Protein 3LL7 (pdb70)

B-factor: mean 16.3, std 8.1, range [2.0, 65.34]

InterPro domains:
  IPR029063 S-adenosyl-L-methionine-dependent methyltransferase superfamily [G3DSA:3.40.50.150] (77-271)
  IPR029063 S-adenosyl-L-methionine-dependent methyltransferase superfamily [SSF53335] (84-196)
  IPR041497 THUMP-like domain [PF18096] (334-405)
  IPR054111 PG_1098, N-terminal domain [PF21911] (4-47)
  IPR054168 PG_1098 ferredoxin-like domain [PF22013] (290-333)

Solvent-accessible surface area: 19013 Å² total

CATH classification: 1.10.10.1110 (+1 more: 3.40.50.150)

Nearest PDB structures (foldseek):
  3ll7-assembly1_A  TM=1.002E+00  e=6.324E-85  Porphyromonas gingivalis
  5xj2-assembly2_B  TM=6.953E-01  e=5.495E-05  Streptococcus pneumoniae TIGR4
  2yx1-assembly3_B  TM=6.488E-01  e=4.067E-05  Methanocaldococcus jannaschii
  2yx1-assembly3_A-2  TM=6.601E-01  e=1.131E-04  Methanocaldococcus jannaschii
  5xj1-assembly1_A  TM=6.476E-01  e=2.473E-04  Streptococcus pneumoniae TIGR4

Radius of gyration: 25.31 Å; Cα contacts (8 Å, |Δi|>4): 768; chains: 1; bounding box: 42×64×71 Å

Organism: Porphyromonas gingivalis (strain ATCC BAA-308 / W83) (NCBI:txid242619)

Secondary structure (DSSP, 8-state):
---HHHHHHHHHHHHHTTTS-HHHHHHSSSS--HHHHHHHHHHHHHHHHHHHH-HHHHTSTT-----HHHHHHS--HHHHHHGGGGS-TT-EEEESS-SSSHHHHH----SEEEEEES-HHHHHHHHHHHHHHSPTT-EEEEEES-GGGSHHHHHHH--SEEEE-PEE-----GGGEES-HHHHHHHHGGGSSEEEEEE----HHHHHHH-SS---EEEEEETTEEEEEEE--TTS----GGGS-EEEEEE-------EEE--HHHH----B-SS--SEEEEE-HHHHHHT-HHHHHHHHT-EEEETTEEEEEESSPPTT-SEEEEEEEEEEE--GGGGGGGGGT-S--B---BS-SS-HHHHHHHH----SSEE--B---S--EEEEEEE--

Foldseek 3Di:
DDAPVLLQVLLVQLVVPLVDALVCLQPHDDPDPNVNSNQNNQCSVCLVVCCVFPVVQSPFRSQGDLHPVLSVPDDGQQVLQVVCVVAAAAFEEEEQAQGLNSNVQSVLGYQEYEYEHADPSRLNSCVVHVVSRHDPRHYYHRYYRHCVVVLVVQLVSLTQEYEYEFDACVDGALCRTVVNVAVVCVSPQVRYAKYKYKAALHQLLRVLVPHWPWQAKEQEAEPQETGTIITMHPNDDTDRSQRRWYWQDHDDDDDDDTDIDGVVQVVDDADADPDAEFKKAAATHSCVSSVSQRVLCVVFVWHAHASQFSMTHDNDDTDVGHGFMWTWDDKFFDDLVCLCVVCVVDVEAAECEGDFPDHRVRSPVSNDHHDDFWYWWYFHVGTIIITIIGGPD

Structure (mmCIF, N/CA/C/O backbone):
data_3LL7
#
_entry.id   3LL7
#
_cell.length_a   53.132
_cell.length_b   78.485
_cell.length_c   64.063
_cell.angle_alpha   90.00
_cell.angle_beta   104.65
_cell.angle_gamma   90.00
#
_symmetry.space_group_name_H-M   'P 1 21 1'
#
loop_
_entity.id
_entity.type
_entity.pdbx_description
1 polymer 'Putative methyltransferase'
2 non-polymer 1,2-ETHANEDIOL
3 non-polymer 'FORMIC ACID'
4 water water
#
loop_
_atom_site.group_PDB
_atom_site.id
_atom_site.type_symbol
_atom_site.label_atom_id
_atom_site.label_alt_id
_atom_site.label_comp_id
_atom_site.label_asym_id
_atom_site.label_entity_id
_atom_site.label_seq_id
_atom_site.pdbx_PDB_ins_code
_atom_site.Cartn_x
_atom_site.Cartn_y
_atom_site.Cartn_z
_atom_site.occupancy
_atom_site.B_iso_or_equiv
_atom_site.auth_seq_id
_atom_site.auth_comp_id
_atom_site.auth_asym_id
_atom_site.auth_atom_id
_atom_site.pdbx_PDB_model_num
ATOM 9 N N . LEU A 1 5 ? 38.331 -13.081 10.184 1.00 20.20 2 LEU A N 1
ATOM 10 C CA . LEU A 1 5 ? 37.914 -11.967 11.067 1.00 16.78 2 LEU A CA 1
ATOM 11 C C . LEU A 1 5 ? 36.664 -11.306 10.523 1.00 15.52 2 LEU A C 1
ATOM 12 O O . LEU A 1 5 ? 36.501 -11.166 9.311 1.00 14.69 2 LEU A O 1
ATOM 17 N N . PHE A 1 6 ? 35.791 -10.884 11.431 1.00 13.59 3 PHE A N 1
ATOM 18 C CA . PHE A 1 6 ? 34.455 -10.442 11.057 1.00 13.08 3 PHE A CA 1
ATOM 19 C C . PHE A 1 6 ? 34.218 -8.988 11.403 1.00 13.03 3 PHE A C 1
ATOM 20 O O . PHE A 1 6 ? 34.725 -8.510 12.409 1.00 13.75 3 PHE A O 1
ATOM 28 N N . ASP A 1 7 ? 33.429 -8.294 10.590 1.00 13.19 4 ASP A N 1
ATOM 29 C CA . ASP A 1 7 ? 33.050 -6.919 10.928 1.00 13.43 4 ASP A CA 1
ATOM 30 C C . ASP A 1 7 ? 31.739 -6.960 11.680 1.00 13.40 4 ASP A C 1
ATOM 31 O O . ASP A 1 7 ? 31.171 -8.040 11.899 1.00 12.36 4 ASP A O 1
ATOM 36 N N . GLU A 1 8 ? 31.259 -5.791 12.088 1.00 13.51 5 GLU A N 1
ATOM 37 C CA . GLU A 1 8 ? 30.019 -5.747 12.881 1.00 13.37 5 GLU A CA 1
ATOM 38 C C . GLU A 1 8 ? 28.838 -6.436 12.182 1.00 13.02 5 GLU A C 1
ATOM 39 O O . GLU A 1 8 ? 28.089 -7.203 12.819 1.00 11.98 5 GLU A O 1
ATOM 45 N N . LYS A 1 9 ? 28.651 -6.147 10.895 1.00 12.07 6 LYS A N 1
ATOM 46 C CA . LYS A 1 9 ? 27.539 -6.746 10.155 1.00 13.32 6 LYS A CA 1
ATOM 47 C C . LYS A 1 9 ? 27.599 -8.293 10.171 1.00 11.79 6 LYS A C 1
ATOM 48 O O . LYS A 1 9 ? 26.588 -8.973 10.335 1.00 11.88 6 LYS A O 1
ATOM 54 N N . GLU A 1 10 ? 28.795 -8.840 10.010 1.00 10.72 7 GLU A N 1
ATOM 55 C CA . GLU A 1 10 ? 28.992 -10.288 10.000 1.00 10.63 7 GLU A CA 1
ATOM 56 C C . GLU A 1 10 ? 28.794 -10.893 11.384 1.00 10.42 7 GLU A C 1
ATOM 57 O O . GLU A 1 10 ? 28.192 -11.973 11.517 1.00 10.42 7 GLU A O 1
ATOM 63 N N . ILE A 1 11 ? 29.240 -10.177 12.426 1.00 9.48 8 ILE A N 1
ATOM 64 C CA . ILE A 1 11 ? 29.024 -10.657 13.808 1.00 9.09 8 ILE A CA 1
ATOM 65 C C . ILE A 1 11 ? 27.544 -10.691 14.125 1.00 9.94 8 ILE A C 1
ATOM 66 O O . ILE A 1 11 ? 27.062 -11.664 14.683 1.00 10.07 8 ILE A O 1
ATOM 71 N N . LEU A 1 12 ? 26.818 -9.654 13.733 1.00 10.57 9 LEU A N 1
ATOM 72 C CA . LEU A 1 12 ? 25.373 -9.685 13.906 1.00 11.52 9 LEU A CA 1
ATOM 73 C C . LEU A 1 12 ? 24.728 -10.881 13.201 1.00 11.29 9 LEU A C 1
ATOM 74 O O . LEU A 1 12 ? 23.857 -11.530 13.790 1.00 12.58 9 LEU A O 1
ATOM 79 N N . ALA A 1 13 ? 25.137 -11.168 11.964 1.00 11.00 10 ALA A N 1
ATOM 80 C CA . ALA A 1 13 ? 24.586 -12.311 11.233 1.00 11.26 10 ALA A CA 1
ATOM 81 C C . ALA A 1 13 ? 24.949 -13.605 11.930 1.00 10.86 10 ALA A C 1
ATOM 82 O O . ALA A 1 13 ? 24.108 -14.486 12.086 1.00 9.42 10 ALA A O 1
ATOM 84 N N . ILE A 1 14 ? 26.216 -13.742 12.333 1.00 9.42 11 ILE A N 1
ATOM 85 C CA . ILE A 1 14 ? 26.647 -14.993 12.955 1.00 10.86 11 ILE A CA 1
ATOM 86 C C . ILE A 1 14 ? 25.857 -15.289 14.231 1.00 10.98 11 ILE A C 1
ATOM 87 O O . ILE A 1 14 ? 25.419 -16.441 14.450 1.00 10.27 11 ILE A O 1
ATOM 92 N N . THR A 1 15 ? 25.634 -14.260 15.058 1.00 11.03 12 THR A N 1
ATOM 93 C CA . THR A 1 15 ? 24.866 -14.469 16.284 1.00 11.38 12 THR A CA 1
ATOM 94 C C . THR A 1 15 ? 23.383 -14.733 15.993 1.00 11.82 12 THR A C 1
ATOM 95 O O . THR A 1 15 ? 22.757 -15.522 16.710 1.00 10.07 12 THR A O 1
ATOM 99 N N . ARG A 1 16 ? 22.823 -14.060 14.978 1.00 10.84 13 ARG A N 1
ATOM 100 C CA . ARG A 1 16 ? 21.431 -14.371 14.551 1.00 11.44 13 ARG A CA 1
ATOM 101 C C . ARG A 1 16 ? 21.338 -15.845 14.085 1.00 11.38 13 ARG A C 1
ATOM 102 O O . ARG A 1 16 ? 20.416 -16.578 14.482 1.00 12.5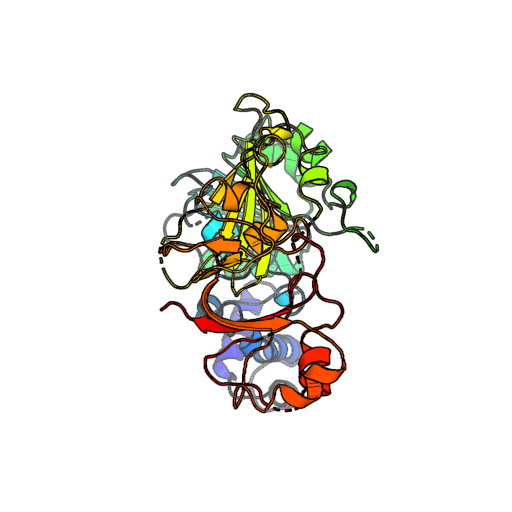2 13 ARG A O 1
ATOM 110 N N . TRP A 1 17 ? 22.303 -16.300 13.274 1.00 10.62 14 TRP A N 1
ATOM 111 C CA . TRP A 1 17 ? 22.272 -17.696 12.800 1.00 10.37 14 TRP A CA 1
ATOM 112 C C . TRP A 1 17 ? 22.493 -18.718 13.942 1.00 11.35 14 TRP A C 1
ATOM 113 O O . TRP A 1 17 ? 21.834 -19.766 13.970 1.00 10.58 14 TRP A O 1
ATOM 124 N N . ALA A 1 18 ? 23.397 -18.398 14.873 1.00 10.97 15 ALA A N 1
ATOM 125 C CA . ALA A 1 18 ? 23.648 -19.270 16.055 1.00 11.36 15 ALA A CA 1
ATOM 126 C C . ALA A 1 18 ? 22.395 -19.470 16.877 1.00 12.14 15 ALA A C 1
ATOM 127 O O . ALA A 1 18 ? 22.165 -20.557 17.419 1.00 12.28 15 ALA A O 1
ATOM 129 N N . LYS A 1 19 ? 21.596 -18.412 16.981 1.00 12.96 16 LYS A N 1
ATOM 130 C CA . LYS A 1 19 ? 20.321 -18.491 17.679 1.00 14.39 16 LYS A CA 1
ATOM 131 C C . LYS A 1 19 ? 19.234 -19.210 16.872 1.00 13.87 16 LYS A C 1
ATOM 132 O O . LYS A 1 19 ? 18.527 -20.088 17.390 1.00 12.74 16 LYS A O 1
ATOM 138 N N . LEU A 1 20 ? 19.081 -18.818 15.608 1.00 13.88 17 LEU A N 1
ATOM 139 C CA . LEU A 1 20 ? 18.054 -19.418 14.732 1.00 13.72 17 LEU A CA 1
ATOM 140 C C . LEU A 1 20 ? 18.271 -20.935 14.618 1.00 14.03 17 LEU A C 1
ATOM 141 O O . LEU A 1 20 ? 17.313 -21.713 14.631 1.00 13.68 17 LEU A O 1
ATOM 146 N N . TYR A 1 21 ? 19.534 -21.356 14.539 1.00 13.82 18 TYR A N 1
ATOM 147 C CA . TYR A 1 21 ? 19.847 -22.765 14.283 1.00 14.78 18 TYR A CA 1
ATOM 148 C C . TYR A 1 21 ? 20.418 -23.437 15.522 1.00 14.84 18 TYR A C 1
ATOM 149 O O . TYR A 1 21 ? 21.109 -24.452 15.425 1.00 15.08 18 TYR A O 1
ATOM 158 N N . ALA A 1 22 ? 20.084 -22.879 16.681 1.00 15.93 19 ALA A N 1
ATOM 159 C CA . ALA A 1 22 ? 20.637 -23.323 17.975 1.00 17.75 19 ALA A CA 1
ATOM 160 C C . ALA A 1 22 ? 20.509 -24.829 18.230 1.00 19.13 19 ALA A C 1
ATOM 161 O O . ALA A 1 22 ? 21.352 -25.404 18.920 1.00 18.71 19 ALA A O 1
ATOM 163 N N . ASN A 1 23 ? 19.476 -25.451 17.667 1.00 20.90 20 ASN A N 1
ATOM 164 C CA . ASN A 1 23 ? 19.188 -26.870 17.951 1.00 23.39 20 ASN A CA 1
ATOM 165 C C . ASN A 1 23 ? 19.968 -27.850 17.060 1.00 23.75 20 ASN A C 1
ATOM 166 O O . ASN A 1 23 ? 19.826 -29.075 17.190 1.00 24.79 20 ASN A O 1
ATOM 171 N N . GLN A 1 24 ? 20.764 -27.315 16.137 1.00 22.89 21 GLN A N 1
ATOM 172 C CA . GLN A 1 24 ? 21.620 -28.153 15.307 1.00 22.03 21 GLN A CA 1
ATOM 173 C C . GLN A 1 24 ? 22.997 -28.356 15.965 1.00 21.40 21 GLN A C 1
ATOM 174 O O . GLN A 1 24 ? 23.547 -27.428 16.562 1.00 21.96 21 GLN A O 1
ATOM 180 N N . SER A 1 25 ? 23.555 -29.557 15.851 1.00 20.01 22 SER A N 1
ATOM 181 C CA . SER A 1 25 ? 24.918 -29.815 16.353 1.00 19.18 22 SER A CA 1
ATOM 182 C C . SER A 1 25 ? 25.908 -29.046 15.478 1.00 18.44 22 SER A C 1
ATOM 183 O O . SER A 1 25 ? 25.563 -28.671 14.346 1.00 17.91 22 SER A O 1
ATOM 186 N N . PRO A 1 26 ? 27.141 -28.822 15.966 1.00 17.16 23 PRO A N 1
ATOM 187 C CA . PRO A 1 26 ? 28.113 -28.139 15.097 1.00 16.86 23 PRO A CA 1
ATOM 188 C C . PRO A 1 26 ? 28.362 -28.871 13.763 1.00 16.97 23 PRO A C 1
ATOM 189 O O . PRO A 1 26 ? 28.569 -28.227 12.737 1.00 17.13 23 PRO A O 1
ATOM 193 N N . ASP A 1 27 ? 28.329 -30.200 13.757 1.00 16.47 24 ASP A N 1
ATOM 194 C CA . ASP A 1 27 ? 28.524 -30.914 12.492 1.00 16.95 24 ASP A CA 1
ATOM 195 C C . ASP A 1 27 ? 27.336 -30.714 11.572 1.00 16.22 24 ASP A C 1
ATOM 196 O O . ASP A 1 27 ? 27.502 -30.601 10.346 1.00 16.66 24 ASP A O 1
ATOM 201 N N . ARG A 1 28 ? 26.140 -30.658 12.154 1.00 14.99 25 ARG A N 1
ATOM 202 C CA . ARG A 1 28 ? 24.943 -30.434 11.326 1.00 15.03 25 ARG A CA 1
ATOM 203 C C . ARG A 1 28 ? 24.966 -29.032 10.723 1.00 14.84 25 ARG A C 1
ATOM 204 O O . ARG A 1 28 ? 24.645 -28.857 9.552 1.00 14.78 25 ARG A O 1
ATOM 212 N N . ILE A 1 29 ? 25.394 -28.038 11.506 1.00 14.74 26 ILE A N 1
ATOM 213 C CA . ILE A 1 29 ? 25.571 -26.685 10.972 1.00 15.21 26 ILE A CA 1
ATOM 214 C C . ILE A 1 29 ? 26.422 -26.730 9.709 1.00 16.21 26 ILE A C 1
ATOM 215 O O . ILE A 1 29 ? 26.078 -26.155 8.674 1.00 16.61 26 ILE A O 1
ATOM 220 N N . LEU A 1 30 ? 27.526 -27.461 9.804 1.00 17.29 27 LEU A N 1
ATOM 221 C CA . LEU A 1 30 ? 28.525 -27.537 8.756 1.00 19.16 27 LEU A CA 1
ATOM 222 C C . LEU A 1 30 ? 28.034 -28.234 7.476 1.00 19.93 27 LEU A C 1
ATOM 223 O O . LEU A 1 30 ? 28.164 -27.695 6.373 1.00 20.79 27 LEU A O 1
ATOM 228 N N A LEU A 1 31 ? 27.411 -29.396 7.614 0.50 20.21 28 LEU A N 1
ATOM 229 N N B LEU A 1 31 ? 27.523 -29.450 7.658 0.50 20.28 28 LEU A N 1
ATOM 230 C CA A LEU A 1 31 ? 27.018 -30.163 6.439 0.50 20.22 28 LEU A CA 1
ATOM 231 C CA B LEU A 1 31 ? 27.389 -30.422 6.581 0.50 20.22 28 LEU A CA 1
ATOM 232 C C A LEU A 1 31 ? 25.507 -30.275 6.320 0.50 19.85 28 LEU A C 1
ATOM 233 C C B LEU A 1 31 ? 26.009 -30.362 5.951 0.50 20.08 28 LEU A C 1
ATOM 234 O O A LEU A 1 31 ? 25.000 -31.096 5.555 0.50 20.12 28 LEU A O 1
ATOM 235 O O B LEU A 1 31 ? 25.841 -30.689 4.774 0.50 20.07 28 LEU A O 1
ATOM 244 N N A GLY A 1 32 ? 24.788 -29.442 7.061 0.50 19.53 29 GLY A N 1
ATOM 245 N N B GLY A 1 32 ? 25.023 -29.953 6.738 0.50 19.89 29 GLY A N 1
ATOM 246 C CA A GLY A 1 32 ? 23.333 -29.552 7.111 0.50 18.70 29 GLY A CA 1
ATOM 247 C CA B GLY A 1 32 ? 23.636 -30.002 6.285 0.50 19.65 29 GLY A CA 1
ATOM 248 C C A GLY A 1 32 ? 22.492 -28.390 6.600 0.50 18.40 29 GLY A C 1
ATOM 249 C C B GLY A 1 32 ? 23.199 -28.882 5.358 0.50 19.62 29 GLY A C 1
ATOM 250 O O A GLY A 1 32 ? 22.993 -27.431 6.003 0.50 18.72 29 GLY A O 1
ATOM 251 O O B GLY A 1 32 ? 23.963 -28.433 4.498 0.50 19.52 29 GLY A O 1
ATOM 252 N N A SER A 1 33 ? 21.188 -28.489 6.860 0.50 17.14 30 SER A N 1
ATOM 253 N N B SER A 1 33 ? 21.967 -28.427 5.611 0.50 19.20 30 SER A N 1
ATOM 254 C CA A SER A 1 33 ? 20.193 -27.604 6.267 0.50 15.06 30 SER A CA 1
ATOM 255 C CA B SER A 1 33 ? 21.126 -27.546 4.790 0.50 18.77 30 SER A CA 1
ATOM 256 C C A SER A 1 33 ? 19.933 -26.290 6.988 0.50 14.24 30 SER A C 1
ATOM 257 C C B SER A 1 33 ? 21.326 -26.048 4.911 0.50 17.85 30 SER A C 1
ATOM 258 O O A SER A 1 33 ? 19.272 -26.235 8.037 0.50 13.23 30 SER A O 1
ATOM 259 O O B SER A 1 33 ? 22.125 -25.481 4.201 0.50 17.72 30 SER A O 1
ATOM 264 N N A ASN A 1 34 ? 20.426 -25.228 6.359 0.50 14.01 31 ASN A N 1
ATOM 265 N N B ASN A 1 34 ? 20.431 -25.455 5.723 0.50 17.14 31 ASN A N 1
ATOM 266 C CA A ASN A 1 34 ? 20.216 -23.888 6.811 0.50 12.95 31 ASN A CA 1
ATOM 267 C CA B ASN A 1 34 ? 20.453 -24.114 6.367 0.50 15.37 31 ASN A CA 1
ATOM 268 C C A ASN A 1 34 ? 20.679 -22.922 5.716 0.50 12.83 31 ASN A C 1
ATOM 269 C C B ASN A 1 34 ? 20.745 -22.875 5.502 0.50 14.26 31 ASN A C 1
ATOM 270 O O A ASN A 1 34 ? 21.242 -23.307 4.688 0.50 13.50 31 ASN A O 1
ATOM 271 O O B ASN A 1 34 ? 21.262 -23.024 4.392 0.50 14.45 31 ASN A O 1
ATOM 280 N N . ASP A 1 35 ? 20.409 -21.666 5.979 1.00 13.11 32 ASP A N 1
ATOM 281 C CA . ASP A 1 35 ? 20.676 -20.503 5.110 1.00 12.79 32 ASP A CA 1
ATOM 282 C C . ASP A 1 35 ? 22.007 -19.813 5.402 1.00 12.63 32 ASP A C 1
ATOM 283 O O . ASP A 1 35 ? 22.212 -18.649 5.012 1.00 13.01 32 ASP A O 1
ATOM 288 N N . ILE A 1 36 ? 22.894 -20.504 6.099 1.00 12.87 33 ILE A N 1
ATOM 289 C CA . ILE A 1 36 ? 24.201 -19.928 6.414 1.00 12.24 33 ILE A CA 1
ATOM 290 C C . ILE A 1 36 ? 25.138 -20.088 5.224 1.00 12.90 33 ILE A C 1
ATOM 291 O O . ILE A 1 36 ? 25.360 -21.204 4.758 1.00 13.30 33 ILE A O 1
ATOM 296 N N . PRO A 1 37 ? 25.716 -18.975 4.725 1.00 13.21 34 PRO A N 1
ATOM 297 C CA . PRO A 1 37 ? 26.645 -19.130 3.620 1.00 13.79 34 PRO A CA 1
ATOM 298 C C . PRO A 1 37 ? 27.809 -19.997 4.072 1.00 14.36 34 PRO A C 1
ATOM 299 O O . PRO A 1 37 ? 28.141 -20.003 5.269 1.00 13.69 34 PRO A O 1
ATOM 303 N N . PRO A 1 38 ? 28.415 -20.752 3.135 1.00 14.90 35 PRO A N 1
ATOM 304 C CA . PRO A 1 38 ? 29.493 -21.695 3.455 1.00 15.53 35 PRO A CA 1
ATOM 305 C C . PRO A 1 38 ? 30.590 -21.076 4.298 1.00 15.82 35 PRO A C 1
ATOM 306 O O . PRO A 1 38 ? 31.043 -21.696 5.268 1.00 16.52 35 PRO A O 1
ATOM 310 N N . GLU A 1 39 ? 31.006 -19.856 3.946 1.00 15.18 36 GLU A N 1
ATOM 311 C CA . GLU A 1 39 ? 32.136 -19.210 4.622 1.00 14.16 36 GLU A CA 1
ATOM 312 C C . GLU A 1 39 ? 31.875 -18.830 6.094 1.00 13.68 36 GLU A C 1
ATOM 313 O O . GLU A 1 39 ? 32.811 -18.526 6.821 1.00 14.50 36 GLU A O 1
ATOM 319 N N . TYR A 1 40 ? 30.608 -18.843 6.527 1.00 11.86 37 TYR A N 1
ATOM 320 C CA . TYR A 1 40 ? 30.247 -18.508 7.913 1.00 11.11 37 TYR A CA 1
ATOM 321 C C . TYR A 1 40 ? 29.852 -19.705 8.776 1.00 11.26 37 TYR A C 1
ATOM 322 O O . TYR A 1 40 ? 29.630 -19.564 9.977 1.00 10.92 37 TYR A O 1
ATOM 331 N N . ARG A 1 41 ? 29.751 -20.889 8.184 1.00 11.00 38 ARG A N 1
ATOM 332 C CA . ARG A 1 41 ? 29.278 -22.051 8.956 1.00 11.28 38 ARG A CA 1
ATOM 333 C C . ARG A 1 41 ? 30.204 -22.441 10.128 1.00 11.70 38 ARG A C 1
ATOM 334 O O . ARG A 1 41 ? 29.727 -22.740 11.227 1.00 11.12 38 ARG A O 1
ATOM 342 N N . ALA A 1 42 ? 31.520 -22.430 9.905 1.00 11.79 39 ALA A N 1
ATOM 343 C CA . ALA A 1 42 ? 32.457 -22.691 11.008 1.00 12.08 39 ALA A CA 1
ATOM 344 C C . ALA A 1 42 ? 32.264 -21.710 1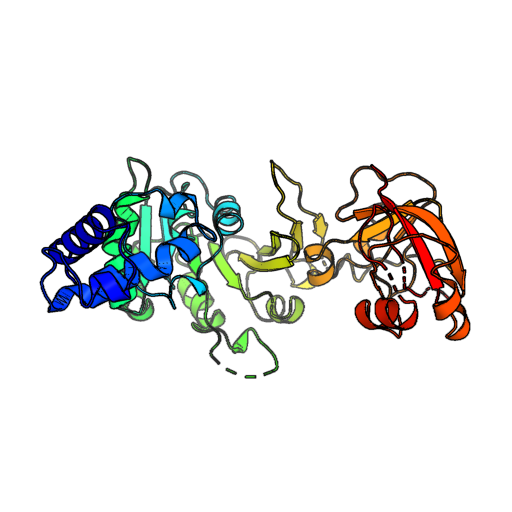2.179 1.00 12.21 39 ALA A C 1
ATOM 345 O O . ALA A 1 42 ? 32.235 -22.133 13.344 1.00 11.61 39 ALA A O 1
ATOM 347 N N . ALA A 1 43 ? 32.134 -20.417 11.867 1.00 12.14 40 ALA A N 1
ATOM 348 C CA . ALA A 1 43 ? 31.940 -19.403 12.902 1.00 12.15 40 ALA A CA 1
ATOM 349 C C . ALA A 1 43 ? 30.645 -19.682 13.682 1.00 12.15 40 ALA A C 1
ATOM 350 O O . ALA A 1 43 ? 30.629 -19.569 14.904 1.00 11.72 40 ALA A O 1
ATOM 352 N N . VAL A 1 44 ? 29.548 -19.991 12.973 1.00 11.30 41 VAL A N 1
ATOM 353 C CA . VAL A 1 44 ? 28.290 -20.320 13.651 1.00 11.55 41 VAL A CA 1
ATOM 354 C C . VAL A 1 44 ? 28.428 -21.608 14.479 1.00 11.64 41 VAL A C 1
ATOM 355 O O . VAL A 1 44 ? 28.023 -21.648 15.646 1.00 11.77 41 VAL A O 1
ATOM 359 N N . ALA A 1 45 ? 28.998 -22.656 13.877 1.00 12.84 42 ALA A N 1
ATOM 360 C CA . ALA A 1 45 ? 29.245 -23.905 14.603 1.00 13.21 42 ALA A CA 1
ATOM 361 C C . ALA A 1 45 ? 30.075 -23.668 15.847 1.00 14.07 42 ALA A C 1
ATOM 362 O O . ALA A 1 45 ? 29.790 -24.247 16.896 1.00 14.62 42 ALA A O 1
ATOM 364 N N .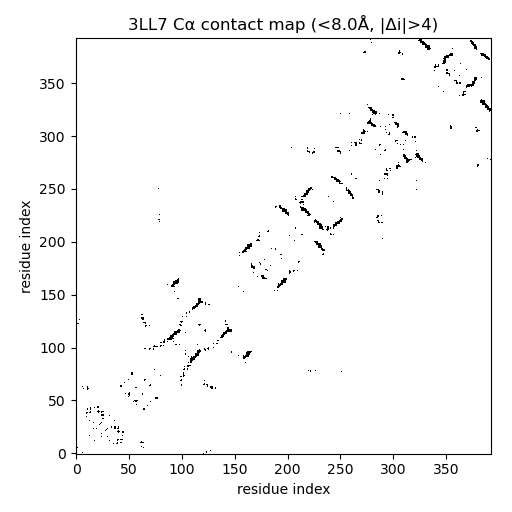 THR A 1 46 ? 31.091 -22.817 15.728 1.00 13.75 43 THR A N 1
ATOM 365 C CA . THR A 1 46 ? 31.964 -22.502 16.862 1.00 14.73 43 THR A CA 1
ATOM 366 C C . THR A 1 46 ? 31.172 -21.885 18.018 1.00 14.27 43 THR A C 1
ATOM 367 O O . THR A 1 46 ? 31.390 -22.265 19.168 1.00 14.89 43 THR A O 1
ATOM 371 N N . GLN A 1 47 ? 30.284 -20.931 17.717 1.00 14.60 44 GLN A N 1
ATOM 372 C CA . GLN A 1 47 ? 29.445 -20.296 18.752 1.00 14.09 44 GLN A CA 1
ATOM 373 C C . GLN A 1 47 ? 28.521 -21.312 19.419 1.00 14.28 44 GLN A C 1
ATOM 374 O O . GLN A 1 47 ? 28.420 -21.357 20.659 1.00 15.72 44 GLN A O 1
ATOM 380 N N . ILE A 1 48 ? 27.880 -22.154 18.609 1.00 12.76 45 ILE A N 1
ATOM 381 C CA . ILE A 1 48 ? 27.044 -23.215 19.143 1.00 11.55 45 ILE A CA 1
ATOM 382 C C . ILE A 1 48 ? 27.864 -24.188 20.008 1.00 12.64 45 ILE A C 1
ATOM 383 O O . ILE A 1 48 ? 27.454 -24.492 21.130 1.00 11.72 45 ILE A O 1
ATOM 388 N N . GLU A 1 49 ? 29.016 -24.646 19.498 1.00 13.66 46 GLU A N 1
ATOM 389 C CA . GLU A 1 49 ? 29.866 -25.628 20.226 1.00 15.02 46 GLU A CA 1
ATOM 390 C C . GLU A 1 49 ? 30.199 -25.156 21.625 1.00 15.38 46 GLU A C 1
ATOM 391 O O . GLU A 1 49 ? 30.146 -25.938 22.573 1.00 15.86 46 GLU A O 1
ATOM 397 N N . LEU A 1 50 ? 30.533 -23.878 21.771 1.00 15.87 47 LEU A N 1
ATOM 398 C CA . LEU A 1 50 ? 31.044 -23.404 23.057 1.00 17.04 47 LEU A CA 1
ATOM 399 C C . LEU A 1 50 ? 29.969 -22.796 23.956 1.00 17.47 47 LEU A C 1
ATOM 400 O O . LEU A 1 50 ? 30.262 -22.398 25.075 1.00 17.87 47 LEU A O 1
ATOM 405 N N . TRP A 1 51 ? 28.728 -22.726 23.486 1.00 17.61 48 TRP A N 1
ATOM 406 C CA . TRP A 1 51 ? 27.672 -22.135 24.326 1.00 18.19 48 TRP A CA 1
ATOM 407 C C . TRP A 1 51 ? 27.438 -22.861 25.663 1.00 18.60 48 TRP A C 1
ATOM 408 O O . TRP A 1 51 ? 27.289 -22.193 26.700 1.00 18.49 48 TRP A O 1
ATOM 419 N N . PRO A 1 52 ? 27.419 -24.223 25.661 1.00 18.75 49 PRO A N 1
ATOM 420 C CA . PRO A 1 52 ? 27.280 -24.897 26.962 1.00 19.25 49 PRO A CA 1
ATOM 421 C C . PRO A 1 52 ? 28.386 -24.503 27.949 1.00 19.86 49 PRO A C 1
ATOM 422 O O . PRO A 1 52 ? 28.091 -24.258 29.125 1.00 20.23 49 PRO A O 1
ATOM 426 N N . ARG A 1 53 ? 29.633 -24.407 27.466 1.00 19.97 50 ARG A N 1
ATOM 427 C CA . ARG A 1 53 ? 30.772 -24.033 28.328 1.00 20.54 50 ARG A CA 1
ATOM 428 C C . ARG A 1 53 ? 30.725 -22.566 28.745 1.00 19.98 50 ARG A C 1
ATOM 429 O O . ARG A 1 53 ? 31.153 -22.231 29.851 1.00 20.09 50 ARG A O 1
ATOM 437 N N . LEU A 1 54 ? 30.209 -21.697 27.872 1.00 19.44 51 LEU A N 1
ATOM 438 C CA . LEU A 1 54 ? 29.885 -20.316 28.251 1.00 19.21 51 LEU A CA 1
ATOM 439 C C . LEU A 1 54 ? 28.807 -20.247 29.332 1.00 19.44 51 LEU A C 1
ATOM 440 O O . LEU A 1 54 ? 28.929 -19.463 30.276 1.00 19.82 51 LEU A O 1
ATOM 445 N N . ARG A 1 55 ? 27.754 -21.046 29.195 1.00 19.65 52 ARG A N 1
ATOM 446 C CA . ARG A 1 55 ? 26.660 -21.018 30.174 1.00 20.12 52 ARG A CA 1
ATOM 447 C C . ARG A 1 55 ? 27.118 -21.418 31.580 1.00 19.93 52 ARG A C 1
ATOM 448 O O . ARG A 1 55 ? 26.690 -20.815 32.571 1.00 19.40 52 ARG A O 1
ATOM 456 N N A ASN A 1 56 ? 27.968 -22.442 31.651 0.50 19.94 53 ASN A N 1
ATOM 457 N N B ASN A 1 56 ? 28.006 -22.409 31.644 0.50 19.92 53 ASN A N 1
ATOM 458 C CA A ASN A 1 56 ? 28.523 -22.908 32.916 0.50 20.17 53 ASN A CA 1
ATOM 459 C CA B ASN A 1 56 ? 28.531 -22.927 32.905 0.50 20.12 53 ASN A CA 1
ATOM 460 C C A ASN A 1 56 ? 29.328 -21.807 33.600 0.50 20.11 53 ASN A C 1
ATOM 461 C C B ASN A 1 56 ? 29.501 -21.986 33.620 0.50 20.06 53 ASN A C 1
ATOM 462 O O A ASN A 1 56 ? 29.106 -21.507 34.774 0.50 20.12 53 ASN A O 1
ATOM 463 O O B ASN A 1 56 ? 29.584 -21.994 34.850 0.50 19.94 53 ASN A O 1
ATOM 472 N N . LYS A 1 57 ? 30.241 -21.189 32.849 1.00 19.80 54 LYS A N 1
ATOM 473 C CA . LYS A 1 57 ? 31.192 -20.209 33.416 1.00 19.59 54 LYS A CA 1
ATOM 474 C C . LYS A 1 57 ? 30.586 -18.823 33.652 1.00 19.19 54 LYS A C 1
ATOM 475 O O . LYS A 1 57 ? 30.753 -18.225 34.719 1.00 19.11 54 LYS A O 1
ATOM 481 N N . LEU A 1 58 ? 29.900 -18.310 32.639 1.00 18.84 55 LEU A N 1
ATOM 482 C CA . LEU A 1 58 ? 29.304 -16.985 32.683 1.00 18.47 55 LEU A CA 1
ATOM 483 C C . LEU A 1 58 ? 27.836 -17.129 32.303 1.00 18.82 55 LEU A C 1
ATOM 484 O O . LEU A 1 58 ? 27.472 -16.842 31.160 1.00 18.11 55 LEU A O 1
ATOM 489 N N . PRO A 1 59 ? 26.990 -17.608 33.247 1.00 19.28 56 PRO A N 1
ATOM 490 C CA . PRO A 1 59 ? 25.576 -17.816 32.880 1.00 19.67 56 PRO A CA 1
ATOM 491 C C . PRO A 1 59 ? 24.834 -16.528 32.504 1.00 20.28 56 PRO A C 1
ATOM 492 O O . PRO A 1 59 ? 23.940 -16.575 31.658 1.00 19.60 56 PRO A O 1
ATOM 496 N N . GLN A 1 60 ? 25.215 -15.389 33.086 1.00 21.36 57 GLN A N 1
ATOM 497 C CA . GLN A 1 60 ? 24.600 -14.113 32.686 1.00 23.01 57 GLN A CA 1
ATOM 498 C C . GLN A 1 60 ? 24.913 -13.712 31.229 1.00 23.59 57 GLN A C 1
ATOM 499 O O . GLN A 1 60 ? 24.055 -13.145 30.540 1.00 23.39 57 GLN A O 1
ATOM 505 N N . TRP A 1 61 ? 26.114 -14.044 30.754 1.00 23.89 58 TRP A N 1
ATOM 506 C CA . TRP A 1 61 ? 26.461 -13.819 29.337 1.00 24.34 58 TRP A CA 1
ATOM 507 C C . TRP A 1 61 ? 25.697 -14.755 28.384 1.00 24.37 58 TRP A C 1
ATOM 508 O O . TRP A 1 61 ? 25.192 -14.319 27.336 1.00 24.22 58 TRP A O 1
ATOM 519 N N . ALA A 1 62 ? 25.615 -16.035 28.750 1.00 23.95 59 ALA A N 1
ATOM 520 C CA . ALA A 1 62 ? 24.965 -17.037 27.906 1.00 24.06 59 ALA A CA 1
ATOM 521 C C . ALA A 1 62 ? 23.494 -16.706 27.651 1.00 24.15 59 ALA A C 1
ATOM 522 O O . ALA A 1 62 ? 22.897 -17.215 26.695 1.00 24.33 59 ALA A O 1
ATOM 524 N N . GLY A 1 63 ? 22.923 -15.852 28.499 1.00 24.01 60 GLY A N 1
ATOM 525 C CA . GLY A 1 63 ? 21.534 -15.417 28.339 1.00 23.81 60 GLY A CA 1
ATOM 526 C C . GLY A 1 63 ? 21.348 -14.132 27.543 1.00 23.68 60 GLY A C 1
ATOM 527 O O . GLY A 1 63 ? 20.219 -13.670 27.377 1.00 23.92 60 GLY A O 1
ATOM 528 N N . ILE A 1 64 ? 22.444 -13.553 27.053 1.00 23.19 61 ILE A N 1
ATOM 529 C CA . ILE A 1 64 ? 22.388 -12.277 26.320 1.00 22.41 61 ILE A CA 1
ATOM 530 C C . ILE A 1 64 ? 22.528 -12.465 24.814 1.00 22.08 61 ILE A C 1
ATOM 531 O O . ILE A 1 64 ? 23.496 -13.099 24.322 1.00 22.64 61 ILE A O 1
ATOM 536 N N A SER A 1 65 ? 21.564 -11.876 24.099 0.50 21.49 62 SER A N 1
ATOM 537 N N B SER A 1 65 ? 21.558 -11.900 24.098 0.50 21.55 62 SER A N 1
ATOM 538 C CA A SER A 1 65 ? 21.454 -11.972 22.652 0.50 20.26 62 SER A CA 1
ATOM 539 C CA B SER A 1 65 ? 21.353 -12.095 22.669 0.50 20.41 62 SER A CA 1
ATOM 540 C C A SER A 1 65 ? 22.508 -11.124 21.953 0.50 19.42 62 SER A C 1
ATOM 541 C C B SER A 1 65 ? 22.604 -12.152 21.795 0.50 19.48 62 SER A C 1
ATOM 542 O O A SER A 1 65 ? 22.746 -9.957 22.300 0.50 19.02 62 SER A O 1
ATOM 543 O O B SER A 1 65 ? 23.166 -13.216 21.538 0.50 19.34 62 SER A O 1
ATOM 548 N N A SER A 1 66 ? 23.145 -11.723 20.962 0.50 17.80 63 SER A N 1
ATOM 549 N N B SER A 1 66 ? 23.015 -10.986 21.321 0.50 18.12 63 SER A N 1
ATOM 550 C CA A SER A 1 66 ? 24.071 -10.978 20.152 0.50 16.57 63 SER A CA 1
ATOM 551 C CA B SER A 1 66 ? 23.985 -10.920 20.252 0.50 16.77 63 SER A CA 1
ATOM 552 C C A SER A 1 66 ? 25.489 -11.009 20.690 0.50 15.33 63 SER A C 1
ATOM 553 C C B SER A 1 66 ? 25.431 -10.923 20.749 0.50 15.45 63 SER A C 1
ATOM 554 O O A SER A 1 66 ? 26.378 -10.464 20.042 0.50 15.03 63 SER A O 1
ATOM 555 O O B SER A 1 66 ? 26.280 -10.298 20.119 0.50 15.04 63 SER A O 1
ATOM 560 N N . LEU A 1 67 ? 25.705 -11.610 21.861 1.00 14.49 64 LEU A N 1
ATOM 561 C CA . LEU A 1 67 ? 27.084 -11.743 22.379 1.00 13.25 64 LEU A CA 1
ATOM 562 C C . LEU A 1 67 ? 27.828 -12.708 21.495 1.00 12.19 64 LEU A C 1
ATOM 563 O O . LEU A 1 67 ? 27.274 -13.751 21.097 1.00 11.46 64 LEU A O 1
ATOM 568 N N . TYR A 1 68 ? 29.065 -12.336 21.164 1.00 10.49 65 TYR A N 1
ATOM 569 C CA . TYR A 1 68 ? 29.907 -13.123 20.301 1.00 10.35 65 TYR A CA 1
ATOM 570 C C . TYR A 1 68 ? 31.204 -13.461 21.045 1.00 10.97 65 TYR A C 1
ATOM 571 O O . TYR A 1 68 ? 31.914 -12.556 21.479 1.00 11.02 65 TYR A O 1
ATOM 580 N N . ILE A 1 69 ? 31.508 -14.753 21.158 1.00 11.63 66 ILE A N 1
ATOM 581 C CA . ILE A 1 69 ? 32.739 -15.216 21.839 1.00 12.42 66 ILE A CA 1
ATOM 582 C C . ILE A 1 69 ? 33.898 -15.355 20.865 1.00 14.03 66 ILE A C 1
ATOM 583 O O . ILE A 1 69 ? 33.827 -16.163 19.947 1.00 13.93 66 ILE A O 1
ATOM 588 N N . PRO A 1 70 ? 34.984 -14.568 21.070 1.00 15.28 67 PRO A N 1
ATOM 589 C CA . PRO A 1 70 ? 35.985 -14.499 20.003 1.00 16.71 67 PRO A CA 1
ATOM 590 C C . PRO A 1 70 ? 36.676 -15.837 19.783 1.00 18.03 67 PRO A C 1
ATOM 591 O O . PRO A 1 70 ? 36.971 -16.179 18.644 1.00 18.96 67 PRO A O 1
ATOM 595 N N . SER A 1 71 ? 36.897 -16.585 20.860 1.00 20.37 68 SER A N 1
ATOM 596 C CA . SER A 1 71 ? 37.535 -17.901 20.797 1.00 22.33 68 SER A CA 1
ATOM 597 C C . SER A 1 71 ? 37.279 -18.740 22.058 1.00 23.34 68 SER A C 1
ATOM 598 O O . SER A 1 71 ? 36.972 -18.206 23.133 1.00 23.34 68 SER A O 1
ATOM 601 N N . ARG A 1 72 ? 37.389 -20.060 21.908 1.00 24.90 69 ARG A N 1
ATOM 602 C CA . ARG A 1 72 ? 37.461 -20.978 23.058 1.00 26.56 69 ARG A CA 1
ATOM 603 C C . ARG A 1 72 ? 38.642 -20.604 23.955 1.00 26.95 69 ARG A C 1
ATOM 604 O O . ARG A 1 72 ? 38.523 -20.587 25.184 1.00 27.88 69 ARG A O 1
ATOM 612 N N . LEU A 1 73 ? 39.774 -20.268 23.334 1.00 27.41 70 LEU A N 1
ATOM 613 C CA . LEU A 1 73 ? 40.938 -19.794 24.076 1.00 27.50 70 LEU A CA 1
ATOM 614 C C . LEU A 1 73 ? 40.593 -18.621 24.997 1.00 27.46 70 LEU A C 1
ATOM 615 O O . LEU A 1 73 ? 40.838 -18.696 26.209 1.00 27.53 70 LEU A O 1
ATOM 620 N N A SER A 1 74 ? 40.011 -17.557 24.439 0.50 27.13 71 SER A N 1
ATOM 621 N N B SER A 1 74 ? 40.000 -17.566 24.429 0.50 27.22 71 SER A N 1
ATOM 622 C CA A SER A 1 74 ? 39.637 -16.380 25.236 0.50 26.53 71 SER A CA 1
ATOM 623 C CA B SER A 1 74 ? 39.598 -16.378 25.194 0.50 26.73 71 SER A CA 1
ATOM 624 C C A SER A 1 74 ? 38.623 -16.693 26.340 0.50 26.57 71 SER A C 1
ATOM 625 C C B SER A 1 74 ? 38.647 -16.718 26.338 0.50 26.67 71 SER A C 1
ATOM 626 O O A SER A 1 74 ? 38.666 -16.090 27.412 0.50 26.22 71 SER A O 1
ATOM 627 O O B SER A 1 74 ? 38.748 -16.155 27.428 0.50 26.34 71 SER A O 1
ATOM 632 N N . LEU A 1 75 ? 37.720 -17.635 26.080 1.00 26.45 72 LEU A N 1
ATOM 633 C CA . LEU A 1 75 ? 36.736 -18.030 27.086 1.00 27.47 72 LEU A CA 1
ATOM 634 C C . LEU A 1 75 ? 37.377 -18.750 28.295 1.00 28.56 72 LEU A C 1
ATOM 635 O O . LEU A 1 75 ? 37.074 -18.429 29.443 1.00 28.25 72 LEU A O 1
ATOM 640 N N . GLU A 1 76 ? 38.274 -19.696 28.041 1.00 30.24 73 GLU A N 1
ATOM 641 C CA . GLU A 1 76 ? 38.876 -20.441 29.159 1.00 32.17 73 GLU A CA 1
ATOM 642 C C . GLU A 1 76 ? 39.885 -19.631 29.971 1.00 32.39 73 GLU A C 1
ATOM 643 O O . GLU A 1 76 ? 40.166 -19.968 31.109 1.00 33.31 73 GLU A O 1
ATOM 649 N N . GLN A 1 77 ? 40.386 -18.530 29.420 1.00 32.71 74 GLN A N 1
ATOM 650 C CA . GLN A 1 77 ? 41.354 -17.679 30.136 1.00 32.60 74 GLN A CA 1
ATOM 651 C C . GLN A 1 77 ? 40.722 -16.608 31.035 1.00 31.93 74 GLN A C 1
ATOM 652 O O . GLN A 1 77 ? 41.402 -16.013 31.882 1.00 31.97 74 GLN A O 1
ATOM 658 N N . SER A 1 78 ? 39.432 -16.344 30.844 1.00 30.49 75 SER A N 1
ATOM 659 C CA . SER A 1 78 ? 38.810 -15.192 31.489 1.00 29.75 75 SER A CA 1
ATOM 660 C C . SER A 1 78 ? 38.586 -15.387 32.990 1.00 28.98 75 SER A C 1
ATOM 661 O O . SER A 1 78 ? 38.540 -16.519 33.475 1.00 28.67 75 SER A O 1
ATOM 664 N N . SER A 1 79 ? 38.449 -14.271 33.710 1.00 28.79 76 SER A N 1
ATOM 665 C CA . SER A 1 79 ? 37.922 -14.289 35.091 1.00 28.39 76 SER A CA 1
ATOM 666 C C . SER A 1 79 ? 36.554 -15.005 35.172 1.00 28.36 76 SER A C 1
ATOM 667 O O . SER A 1 79 ? 35.819 -15.100 34.177 1.00 28.07 76 SER A O 1
ATOM 670 N N . GLY A 1 80 ? 36.236 -15.538 36.351 1.00 27.81 77 GLY A N 1
ATOM 671 C CA . GLY A 1 80 ? 34.897 -16.045 36.611 1.00 26.65 77 GLY A CA 1
ATOM 672 C C . GLY A 1 80 ? 33.985 -14.865 36.892 1.00 25.37 77 GLY A C 1
ATOM 673 O O . GLY A 1 80 ? 34.439 -13.723 36.959 1.00 25.98 77 GLY A O 1
ATOM 674 N N . ALA A 1 81 ? 32.701 -15.142 37.071 1.00 24.11 78 ALA A N 1
ATOM 675 C CA . ALA A 1 81 ? 31.725 -14.125 37.464 1.00 22.62 78 ALA A CA 1
ATOM 676 C C . ALA A 1 81 ? 31.941 -13.568 38.888 1.00 21.68 78 ALA A C 1
ATOM 677 O O . ALA A 1 81 ? 31.809 -12.362 39.119 1.00 20.77 78 ALA A O 1
ATOM 679 N N A VAL A 1 82 ? 32.253 -14.436 39.847 0.50 21.35 79 VAL A N 1
ATOM 680 N N B VAL A 1 82 ? 32.275 -14.459 39.817 0.50 21.25 79 VAL A N 1
ATOM 681 C CA A VAL A 1 82 ? 32.326 -13.974 41.239 0.50 20.99 79 VAL A CA 1
ATOM 682 C CA B VAL A 1 82 ? 32.379 -14.107 41.233 0.50 20.81 79 VAL A CA 1
ATOM 683 C C A VAL A 1 82 ? 33.552 -13.126 41.575 0.50 20.73 79 VAL A C 1
ATOM 684 C C B VAL A 1 82 ? 33.530 -13.150 41.531 0.50 20.62 79 VAL A C 1
ATOM 685 O O A VAL A 1 82 ? 33.428 -12.130 42.292 0.50 20.90 79 VAL A O 1
ATOM 686 O O B VAL A 1 82 ? 33.331 -12.114 42.172 0.50 20.80 79 VAL A O 1
ATOM 693 N N . THR A 1 83 ? 34.722 -13.478 41.049 1.00 19.96 80 THR A N 1
ATOM 694 C CA . THR A 1 83 ? 35.917 -12.685 41.352 1.00 19.84 80 THR A CA 1
ATOM 695 C C . THR A 1 83 ? 35.924 -11.379 40.584 1.00 19.86 80 THR A C 1
ATOM 696 O O . THR A 1 83 ? 36.338 -10.338 41.120 1.00 19.87 80 THR A O 1
ATOM 700 N N . SER A 1 84 ? 35.449 -11.419 39.331 1.00 18.39 81 SER A N 1
ATOM 701 C CA . SER A 1 84 ? 35.382 -10.189 38.553 1.00 17.60 81 SER A CA 1
ATOM 702 C C . SER A 1 84 ? 34.591 -9.169 39.351 1.00 16.35 81 SER A C 1
ATOM 703 O O . SER A 1 84 ? 35.047 -8.070 39.520 1.00 16.83 81 SER A O 1
ATOM 706 N N . SER A 1 85 ? 33.432 -9.543 39.891 1.00 15.74 82 SER A N 1
ATOM 707 C CA . SER A 1 85 ? 32.627 -8.564 40.659 1.00 15.48 82 SER A CA 1
ATOM 708 C C . SER A 1 85 ? 33.186 -8.059 41.999 1.00 14.31 82 SER A C 1
ATOM 709 O O . SER A 1 85 ? 32.846 -6.945 42.433 1.00 15.30 82 SER A O 1
ATOM 712 N N . TYR A 1 86 ? 33.998 -8.872 42.685 1.00 11.79 83 TYR A N 1
ATOM 713 C CA . TYR A 1 86 ? 34.701 -8.420 43.900 1.00 9.42 83 TYR A CA 1
ATOM 714 C C . TYR A 1 86 ? 35.598 -7.220 43.620 1.00 8.25 83 TYR A C 1
ATOM 715 O O . TYR A 1 86 ? 35.728 -6.320 44.441 1.00 7.84 83 TYR A O 1
ATOM 724 N N . LYS A 1 87 ? 36.233 -7.228 42.454 1.00 7.97 84 LYS A N 1
ATOM 725 C CA . LYS A 1 87 ? 37.081 -6.118 42.016 1.00 7.73 84 LYS A CA 1
ATOM 726 C C . LYS A 1 87 ? 36.348 -4.786 42.012 1.00 7.05 84 LYS A C 1
ATOM 727 O O . LYS A 1 87 ? 36.979 -3.739 42.203 1.00 5.73 84 LYS A O 1
ATOM 733 N N . SER A 1 88 ? 35.032 -4.810 41.806 1.00 5.97 85 SER A N 1
ATOM 734 C CA . SER A 1 88 ? 34.298 -3.542 41.736 1.00 6.64 85 SER A CA 1
ATOM 735 C C . SER A 1 88 ? 34.397 -2.744 43.055 1.00 6.22 85 SER A C 1
ATOM 736 O O . SER A 1 88 ? 34.249 -1.520 43.042 1.00 6.17 85 SER A O 1
ATOM 739 N N A ARG A 1 89 ? 34.671 -3.434 44.167 0.50 5.71 86 ARG A N 1
ATOM 740 N N B ARG A 1 89 ? 34.660 -3.439 44.164 0.50 5.84 86 ARG A N 1
ATOM 741 C CA A ARG A 1 89 ? 34.844 -2.778 45.467 0.50 6.30 86 ARG A CA 1
ATOM 742 C CA B ARG A 1 89 ? 34.857 -2.795 45.460 0.50 6.53 86 ARG A CA 1
ATOM 743 C C A ARG A 1 89 ? 36.054 -1.837 45.540 0.50 6.38 86 ARG A C 1
ATOM 744 C C B ARG A 1 89 ? 36.004 -1.779 45.469 0.50 6.50 86 ARG A C 1
ATOM 745 O O A ARG A 1 89 ? 36.107 -0.983 46.426 0.50 6.18 86 ARG A O 1
ATOM 746 O O B ARG A 1 89 ? 35.968 -0.822 46.245 0.50 6.37 86 ARG A O 1
ATOM 761 N N . PHE A 1 90 ? 37.020 -2.000 44.633 1.00 6.34 87 PHE A N 1
ATOM 762 C CA . PHE A 1 90 ? 38.200 -1.100 44.580 1.00 6.27 87 PHE A CA 1
ATOM 763 C C . PHE A 1 90 ? 37.905 0.223 43.847 1.00 6.64 87 PHE A C 1
ATOM 764 O O . PHE A 1 90 ? 38.677 1.174 43.944 1.00 6.14 87 PHE A O 1
ATOM 772 N N . ILE A 1 91 ? 36.772 0.290 43.165 1.00 5.96 88 ILE A N 1
ATOM 773 C CA . ILE A 1 91 ? 36.522 1.387 42.231 1.00 7.54 88 ILE A CA 1
ATOM 774 C C . ILE A 1 91 ? 35.412 2.317 42.717 1.00 8.03 88 ILE A C 1
ATOM 775 O O . ILE A 1 91 ? 34.253 1.913 42.770 1.00 9.12 88 ILE A O 1
ATOM 780 N N . ARG A 1 92 ? 35.755 3.559 43.052 1.00 9.01 89 ARG A N 1
ATOM 781 C CA . ARG A 1 92 ? 34.743 4.562 43.430 1.00 10.40 89 ARG A CA 1
ATOM 782 C C . ARG A 1 92 ? 33.736 4.836 42.312 1.00 10.27 89 ARG A C 1
ATOM 783 O O . ARG A 1 92 ? 34.100 4.879 41.133 1.00 9.67 89 ARG A O 1
ATOM 791 N N . GLU A 1 93 ? 32.468 5.006 42.688 1.00 10.59 90 GLU A N 1
ATOM 792 C CA . GLU A 1 93 ? 31.395 5.261 41.727 1.00 10.92 90 GLU A CA 1
ATOM 793 C C . GLU A 1 93 ? 31.662 6.552 40.941 1.00 10.93 90 GLU A C 1
ATOM 794 O O . GLU A 1 93 ? 32.002 7.573 41.530 1.00 10.79 90 GLU A O 1
ATOM 800 N N . GLY A 1 94 ? 31.528 6.486 39.616 1.00 10.63 91 GLY A N 1
ATOM 801 C CA . GLY A 1 94 ? 31.666 7.660 38.735 1.00 10.98 91 GLY A CA 1
ATOM 802 C C . GLY A 1 94 ? 33.079 8.082 38.340 1.00 11.12 91 GLY A C 1
ATOM 803 O O . GLY A 1 94 ? 33.279 9.195 37.853 1.00 11.98 91 GLY A O 1
ATOM 804 N N . THR A 1 95 ? 34.054 7.194 38.528 1.00 10.79 92 THR A N 1
ATOM 805 C CA . THR A 1 95 ? 35.468 7.477 38.240 1.00 10.04 92 THR A CA 1
ATOM 806 C C . THR A 1 95 ? 35.859 7.072 36.793 1.00 9.27 92 THR A C 1
ATOM 807 O O . THR A 1 95 ? 34.998 6.672 36.001 1.00 7.96 92 THR A O 1
ATOM 811 N N . LYS A 1 96 ? 37.154 7.197 36.480 1.00 8.84 93 LYS A N 1
ATOM 812 C CA . LYS A 1 96 ? 37.739 6.839 35.188 1.00 9.08 93 LYS A CA 1
ATOM 813 C C . LYS A 1 96 ? 38.669 5.641 35.363 1.00 8.27 93 LYS A C 1
ATOM 814 O O . LYS A 1 96 ? 39.443 5.593 36.323 1.00 9.03 93 LYS A O 1
ATOM 820 N N . VAL A 1 97 ? 38.605 4.682 34.437 1.00 7.89 94 VAL A N 1
ATOM 821 C CA . VAL A 1 97 ? 39.485 3.506 34.468 1.00 8.38 94 VAL A CA 1
ATOM 822 C C . VAL A 1 97 ? 40.146 3.196 33.114 1.00 8.20 94 VAL A C 1
ATOM 823 O O . VAL A 1 97 ? 39.586 3.455 32.066 1.00 7.31 94 VAL A O 1
ATOM 827 N N . VAL A 1 98 ? 41.351 2.649 33.157 1.00 8.60 95 VAL A N 1
ATOM 828 C CA . VAL A 1 98 ? 41.987 2.091 31.973 1.00 8.88 95 VAL A CA 1
ATOM 829 C C . VAL A 1 98 ? 42.281 0.623 32.288 1.00 9.03 95 VAL A C 1
ATOM 830 O O . VAL A 1 98 ? 42.848 0.330 33.331 1.00 8.54 95 VAL A O 1
ATOM 834 N N . ASP A 1 99 ? 41.881 -0.279 31.393 1.00 8.20 96 ASP A N 1
ATOM 835 C CA . ASP A 1 99 ? 42.258 -1.690 31.462 1.00 9.11 96 ASP A CA 1
ATOM 836 C C . ASP A 1 99 ? 43.286 -1.984 30.364 1.00 8.44 96 ASP A C 1
ATOM 837 O O . ASP A 1 99 ? 42.946 -1.972 29.178 1.00 8.68 96 ASP A O 1
ATOM 842 N N . LEU A 1 100 ? 44.525 -2.254 30.774 1.00 8.26 97 LEU A N 1
ATOM 843 C CA . LEU A 1 100 ? 45.679 -2.355 29.877 1.00 9.08 97 LEU A CA 1
ATOM 844 C C . LEU A 1 100 ? 45.774 -3.665 29.131 1.00 10.14 97 LEU A C 1
ATOM 845 O O . LEU A 1 100 ? 46.484 -3.748 28.103 1.00 10.16 97 LEU A O 1
ATOM 850 N N A THR A 1 101 ? 45.151 -4.705 29.666 0.50 9.66 98 THR A N 1
ATOM 851 N N B THR A 1 101 ? 44.994 -4.652 29.600 0.50 9.37 98 THR A N 1
ATOM 852 C CA A THR A 1 101 ? 45.429 -6.050 29.197 0.50 10.40 98 THR A CA 1
ATOM 853 C CA B THR A 1 101 ? 44.930 -6.019 29.053 0.50 9.82 98 THR A CA 1
ATOM 854 C C A THR A 1 101 ? 44.214 -6.678 28.527 0.50 10.47 98 THR A C 1
ATOM 855 C C B THR A 1 101 ? 43.492 -6.589 28.990 0.50 9.87 98 THR A C 1
ATOM 856 O O A THR A 1 101 ? 44.318 -7.741 27.909 0.50 11.64 98 THR A O 1
ATOM 857 O O B THR A 1 101 ? 43.143 -7.527 29.710 0.50 10.40 98 THR A O 1
ATOM 864 N N A GLY A 1 102 ? 43.068 -6.020 28.682 0.50 10.45 99 GLY A N 1
ATOM 865 N N B GLY A 1 102 ? 42.679 -6.051 28.095 0.50 9.23 99 GLY A N 1
ATOM 866 C CA A GLY A 1 102 ? 41.835 -6.390 28.016 0.50 10.07 99 GLY A CA 1
ATOM 867 C CA B GLY A 1 102 ? 41.235 -6.244 28.120 0.50 9.01 99 GLY A CA 1
ATOM 868 C C A GLY A 1 102 ? 41.352 -7.811 28.226 0.50 10.24 99 GLY A C 1
ATOM 869 C C B GLY A 1 102 ? 40.610 -7.631 28.009 0.50 8.85 99 GLY A C 1
ATOM 870 O O A GLY A 1 102 ? 41.176 -8.254 29.348 0.50 10.99 99 GLY A O 1
ATOM 871 O O B GLY A 1 102 ? 39.635 -7.897 28.713 0.50 8.01 99 GLY A O 1
ATOM 872 N N . GLY A 1 103 ? 41.119 -8.490 27.112 1.00 9.11 100 GLY A N 1
ATOM 873 C CA . GLY A 1 103 ? 40.646 -9.880 27.037 1.00 8.93 100 GLY A CA 1
ATOM 874 C C . GLY A 1 103 ? 39.154 -9.966 26.697 1.00 8.41 100 GLY A C 1
ATOM 875 O O . GLY A 1 103 ? 38.641 -9.162 25.921 1.00 8.37 100 GLY A O 1
ATOM 876 N N . LEU A 1 104 ? 38.457 -10.941 27.279 1.00 8.91 101 LEU A N 1
ATOM 877 C CA . LEU A 1 104 ? 37.014 -11.115 27.028 1.00 9.85 101 LEU A CA 1
ATOM 878 C C . LEU A 1 104 ? 36.241 -9.915 27.573 1.00 9.54 101 LEU A C 1
ATOM 879 O O . LEU A 1 104 ? 35.108 -9.609 27.138 1.00 9.03 101 LEU A O 1
ATOM 884 N N . GLY A 1 105 ? 36.851 -9.226 28.547 1.00 8.92 102 GLY A N 1
ATOM 885 C CA . GLY A 1 105 ? 36.309 -7.948 29.033 1.00 9.22 102 GLY A CA 1
ATOM 886 C C . GLY A 1 105 ? 35.467 -8.046 30.305 1.00 9.08 102 GLY A C 1
ATOM 887 O O . GLY A 1 105 ? 34.845 -7.063 30.733 1.00 8.95 102 GLY A O 1
ATOM 888 N N A ILE A 1 106 ? 35.438 -9.214 30.933 0.50 8.90 103 ILE A N 1
ATOM 889 N N B ILE A 1 106 ? 35.455 -9.230 30.900 0.50 9.01 103 ILE A N 1
ATOM 890 C CA A ILE A 1 106 ? 34.607 -9.337 32.126 0.50 9.11 103 ILE A CA 1
ATOM 891 C CA B ILE A 1 106 ? 34.719 -9.462 32.131 0.50 9.34 103 ILE A CA 1
ATOM 892 C C A ILE A 1 106 ? 35.140 -8.548 33.329 0.50 9.23 103 ILE A C 1
ATOM 893 C C B ILE A 1 106 ? 35.155 -8.507 33.240 0.50 9.32 103 ILE A C 1
ATOM 894 O O A ILE A 1 106 ? 34.347 -8.054 34.136 0.50 9.06 103 ILE A O 1
ATOM 895 O O B ILE A 1 106 ? 34.323 -7.851 33.874 0.50 9.04 103 ILE A O 1
ATOM 904 N N . ASP A 1 107 ? 36.464 -8.420 33.447 1.00 9.22 104 ASP A N 1
ATOM 905 C CA . ASP A 1 107 ? 37.032 -7.548 34.469 1.00 9.63 104 ASP A CA 1
ATOM 906 C C . ASP A 1 107 ? 36.698 -6.084 34.137 1.00 9.42 104 ASP A C 1
ATOM 907 O O . ASP A 1 107 ? 36.303 -5.323 35.018 1.00 9.61 104 ASP A O 1
ATOM 912 N N . PHE A 1 108 ? 36.846 -5.694 32.871 1.00 8.44 105 PHE A N 1
ATOM 913 C CA . PHE A 1 108 ? 36.574 -4.317 32.471 1.00 8.23 105 PHE A CA 1
ATOM 914 C C . PHE A 1 108 ? 35.122 -3.996 32.784 1.00 7.91 105 PHE A C 1
ATOM 915 O O . PHE A 1 108 ? 34.846 -2.950 33.353 1.00 7.96 105 PHE A O 1
ATOM 923 N N . ILE A 1 109 ? 34.218 -4.919 32.460 1.00 7.51 106 ILE A N 1
ATOM 924 C CA . ILE A 1 109 ? 32.781 -4.731 32.744 1.00 8.57 106 ILE A CA 1
ATOM 925 C C . ILE A 1 109 ? 32.542 -4.551 34.262 1.00 8.67 106 ILE A C 1
ATOM 926 O O . ILE A 1 109 ? 31.763 -3.679 34.674 1.00 8.63 106 ILE A O 1
ATOM 931 N N . ALA A 1 110 ? 33.253 -5.338 35.077 1.00 8.79 107 ALA A N 1
ATOM 932 C CA . ALA A 1 110 ? 33.106 -5.235 36.541 1.00 9.22 107 ALA A CA 1
ATOM 933 C C . ALA A 1 110 ? 33.581 -3.873 37.024 1.00 9.61 107 ALA A C 1
ATOM 934 O O . ALA A 1 110 ? 32.969 -3.299 37.910 1.00 10.38 107 ALA A O 1
ATOM 936 N N . LEU A 1 111 ? 34.667 -3.366 36.444 1.00 9.01 108 LEU A N 1
ATOM 937 C CA . LEU A 1 111 ? 35.145 -2.007 36.757 1.00 10.00 108 LEU A CA 1
ATOM 938 C C . LEU A 1 111 ? 34.138 -0.941 36.351 1.00 9.44 108 LEU A C 1
ATOM 939 O O . LEU A 1 111 ? 33.913 0.028 37.081 1.00 9.91 108 LEU A O 1
ATOM 952 N N . SER A 1 113 ? 30.947 -1.268 36.200 1.00 8.40 110 SER A N 1
ATOM 953 C CA . SER A 1 113 ? 29.745 -1.278 37.059 1.00 9.37 110 SER A CA 1
ATOM 954 C C . SER A 1 113 ? 29.790 -0.091 38.004 1.00 9.33 110 SER A C 1
ATOM 955 O O . SER A 1 113 ? 28.767 0.304 38.552 1.00 9.93 110 SER A O 1
ATOM 958 N N . LYS A 1 114 ? 30.984 0.470 38.194 1.00 8.78 111 LYS A N 1
ATOM 959 C CA . LYS A 1 114 ? 31.169 1.605 39.110 1.00 9.00 111 LYS A CA 1
ATOM 960 C C . LYS A 1 114 ? 31.636 2.871 38.385 1.00 9.43 111 LYS A C 1
ATOM 961 O O . LYS A 1 114 ? 31.099 3.959 38.596 1.00 8.97 111 LYS A O 1
ATOM 967 N N . ALA A 1 115 ? 32.661 2.719 37.544 1.00 10.32 112 ALA A N 1
ATOM 968 C CA . ALA A 1 115 ? 33.267 3.828 36.817 1.00 10.05 112 ALA A CA 1
ATOM 969 C C . ALA A 1 115 ? 32.314 4.358 35.751 1.00 10.77 112 ALA A C 1
ATOM 970 O O . ALA A 1 115 ? 31.482 3.612 35.241 1.00 11.17 112 ALA A O 1
ATOM 972 N N . SER A 1 116 ? 32.436 5.640 35.423 1.00 10.92 113 SER A N 1
ATOM 973 C CA . SER A 1 116 ? 31.602 6.252 34.381 1.00 11.84 113 SER A CA 1
ATOM 974 C C . SER A 1 116 ? 32.289 6.280 33.025 1.00 11.87 113 SER A C 1
ATOM 975 O O . SER A 1 116 ? 31.623 6.343 31.993 1.00 11.79 113 SER A O 1
ATOM 978 N N . GLN A 1 117 ? 33.618 6.282 33.027 1.00 11.84 114 GLN A N 1
ATOM 979 C CA . GLN A 1 117 ? 34.383 6.341 31.786 1.00 12.38 114 GLN A CA 1
ATOM 980 C C . GLN A 1 117 ? 35.510 5.315 31.832 1.00 11.53 114 GLN A C 1
ATOM 981 O O . GLN A 1 117 ? 36.153 5.146 32.866 1.00 11.61 114 GLN A O 1
ATOM 987 N N . GLY A 1 118 ? 35.750 4.636 30.711 1.00 11.27 115 GLY A N 1
ATOM 988 C CA . GLY A 1 118 ? 36.822 3.651 30.646 1.00 10.25 115 GLY A CA 1
ATOM 989 C C . GLY A 1 118 ? 37.481 3.520 29.290 1.00 10.37 115 GLY A C 1
ATOM 990 O O . GLY A 1 118 ? 36.862 3.778 28.244 1.00 10.48 115 GLY A O 1
ATOM 991 N N . ILE A 1 119 ? 38.753 3.157 29.314 1.00 9.36 116 ILE A N 1
ATOM 992 C CA . ILE A 1 119 ? 39.480 2.762 28.108 1.00 8.71 116 ILE A CA 1
ATOM 993 C C . ILE A 1 119 ? 39.898 1.308 28.277 1.00 8.53 116 ILE A C 1
ATOM 994 O O . ILE A 1 119 ? 40.510 0.937 29.275 1.00 7.47 116 ILE A O 1
ATOM 999 N N . TYR A 1 120 ? 39.551 0.490 27.290 1.00 7.92 117 TYR A N 1
ATOM 1000 C CA . TYR A 1 120 ? 39.884 -0.914 27.272 1.00 7.34 117 TYR A CA 1
ATOM 1001 C C . TYR A 1 120 ? 40.918 -1.026 26.169 1.00 7.30 117 TYR A C 1
ATOM 1002 O O . TYR A 1 120 ? 40.737 -0.434 25.093 1.00 8.54 117 TYR A O 1
ATOM 1011 N N . ILE A 1 121 ? 41.995 -1.751 26.426 1.00 6.87 118 ILE A N 1
ATOM 1012 C CA . ILE A 1 121 ? 43.078 -1.935 25.455 1.00 6.32 118 ILE A CA 1
ATOM 1013 C C . ILE A 1 121 ? 43.409 -3.414 25.365 1.00 6.55 118 ILE A C 1
ATOM 1014 O O . ILE A 1 121 ? 43.623 -4.071 26.393 1.00 8.13 118 ILE A O 1
ATOM 1019 N N . GLU A 1 122 ? 43.432 -3.964 24.156 1.00 6.70 119 GLU A N 1
ATOM 1020 C CA . GLU A 1 122 ? 43.717 -5.384 23.967 1.00 7.57 119 GLU A CA 1
ATOM 1021 C C . GLU A 1 122 ? 44.625 -5.589 22.768 1.00 8.98 119 GLU A C 1
ATOM 1022 O O . GLU A 1 122 ? 44.317 -5.115 21.664 1.00 8.14 119 GLU A O 1
ATOM 1028 N N . ARG A 1 123 ? 45.753 -6.268 23.001 1.00 9.99 120 ARG A N 1
ATOM 1029 C CA . ARG A 1 123 ? 46.775 -6.526 21.970 1.00 11.09 120 ARG A CA 1
ATOM 1030 C C . ARG A 1 123 ? 46.263 -7.258 20.754 1.00 10.86 120 ARG A C 1
ATOM 1031 O O . ARG A 1 123 ? 46.668 -6.944 19.635 1.00 10.63 120 ARG A O 1
ATOM 1039 N N . ASN A 1 124 ? 45.394 -8.239 20.976 1.00 9.35 121 ASN A N 1
ATOM 1040 C CA . ASN A 1 124 ? 44.961 -9.153 19.932 1.00 10.12 121 ASN A CA 1
ATOM 1041 C C . ASN A 1 124 ? 43.727 -8.628 19.200 1.00 8.26 121 ASN A C 1
ATOM 1042 O O . ASN A 1 124 ? 42.663 -8.536 19.780 1.00 7.95 121 ASN A O 1
ATOM 1047 N N . ASP A 1 125 ? 43.908 -8.284 17.932 1.00 8.08 122 ASP A N 1
ATOM 1048 C CA . ASP A 1 125 ? 42.866 -7.771 17.029 1.00 6.75 122 ASP A CA 1
ATOM 1049 C C . ASP A 1 125 ? 41.545 -8.583 17.121 1.00 6.93 122 ASP A C 1
ATOM 1050 O O . ASP A 1 125 ? 40.484 -8.034 17.425 1.00 5.56 122 ASP A O 1
ATOM 1055 N N . GLU A 1 126 ? 41.623 -9.892 16.904 1.00 7.34 123 GLU A N 1
ATOM 1056 C CA . GLU A 1 126 ? 40.431 -10.757 16.990 1.00 8.22 123 GLU A CA 1
ATOM 1057 C C . GLU A 1 126 ? 39.621 -10.606 18.307 1.00 8.04 123 GLU A C 1
ATOM 1058 O O . GLU A 1 126 ? 38.399 -10.429 18.286 1.00 7.70 123 GLU A O 1
ATOM 1064 N N . THR A 1 127 ? 40.323 -10.680 19.427 1.00 7.61 124 THR A N 1
ATOM 1065 C CA . THR A 1 127 ? 39.736 -10.499 20.760 1.00 7.5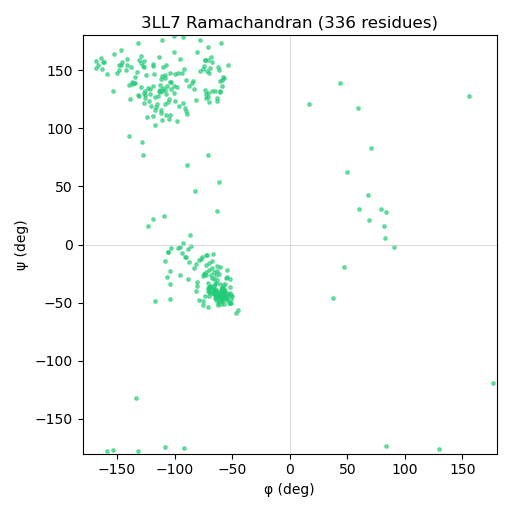9 124 THR A CA 1
ATOM 1066 C C . THR A 1 127 ? 39.137 -9.109 20.901 1.00 6.95 124 THR A C 1
ATOM 1067 O O . THR A 1 127 ? 38.026 -8.969 21.382 1.00 6.53 124 THR A O 1
ATOM 1071 N N . ALA A 1 128 ? 39.871 -8.087 20.442 1.00 6.37 125 ALA A N 1
ATOM 1072 C CA . ALA A 1 128 ? 39.397 -6.710 20.518 1.00 5.33 125 ALA A CA 1
ATOM 1073 C C . ALA A 1 128 ? 38.110 -6.479 19.700 1.00 5.44 125 ALA A C 1
ATOM 1074 O O . ALA A 1 128 ? 37.213 -5.753 20.132 1.00 4.62 125 ALA A O 1
ATOM 1076 N N . VAL A 1 129 ? 38.029 -7.082 18.510 1.00 5.32 126 VAL A N 1
ATOM 1077 C CA . VAL A 1 129 ? 36.852 -6.956 17.650 1.00 6.16 126 VAL A CA 1
ATOM 1078 C C . VAL A 1 129 ? 35.614 -7.461 18.415 1.00 5.72 126 VAL A C 1
ATOM 1079 O O . VAL A 1 129 ? 34.562 -6.811 18.387 1.00 6.24 126 VAL A O 1
ATOM 1083 N N . ALA A 1 130 ? 35.768 -8.583 19.108 1.00 5.34 127 ALA A N 1
ATOM 1084 C CA . ALA A 1 130 ? 34.624 -9.157 19.830 1.00 5.87 127 ALA A CA 1
ATOM 1085 C C . ALA A 1 130 ? 34.201 -8.224 20.990 1.00 5.86 127 ALA A C 1
ATOM 1086 O O . ALA A 1 130 ? 32.999 -8.009 21.243 1.00 6.84 127 ALA A O 1
ATOM 1088 N N . ALA A 1 131 ? 35.197 -7.682 21.688 1.00 6.73 128 ALA A N 1
ATOM 1089 C CA . ALA A 1 131 ? 34.958 -6.794 22.819 1.00 7.67 128 ALA A CA 1
ATOM 1090 C C . ALA A 1 131 ? 34.299 -5.514 22.378 1.00 8.78 128 ALA A C 1
ATOM 1091 O O . ALA A 1 131 ? 33.421 -4.978 23.050 1.00 8.47 128 ALA A O 1
ATOM 1093 N N . ARG A 1 132 ? 34.715 -5.027 21.215 1.00 9.22 129 ARG A N 1
ATOM 1094 C CA . ARG A 1 132 ? 34.140 -3.851 20.629 1.00 9.93 129 ARG A CA 1
ATOM 1095 C C . ARG A 1 132 ? 32.635 -4.081 20.374 1.00 10.57 129 ARG A C 1
ATOM 1096 O O . ARG A 1 132 ? 31.834 -3.162 20.511 1.00 11.33 129 ARG A O 1
ATOM 1104 N N . HIS A 1 133 ? 32.253 -5.311 20.030 1.00 10.46 130 HIS A N 1
ATOM 1105 C CA . HIS A 1 133 ? 30.836 -5.691 19.875 1.00 9.70 130 HIS A CA 1
ATOM 1106 C C . HIS A 1 133 ? 30.110 -5.960 21.221 1.00 9.65 130 HIS A C 1
ATOM 1107 O O . HIS A 1 133 ? 28.988 -5.478 21.444 1.00 9.86 130 HIS A O 1
ATOM 1114 N N . ASN A 1 134 ? 30.742 -6.751 22.080 1.00 8.58 131 ASN A N 1
ATOM 1115 C CA . ASN A 1 134 ? 30.132 -7.250 23.317 1.00 9.71 131 ASN A CA 1
ATOM 1116 C C . ASN A 1 134 ? 29.998 -6.189 24.388 1.00 10.31 131 ASN A C 1
ATOM 1117 O O . ASN A 1 134 ? 28.951 -6.100 25.068 1.00 10.52 131 ASN A O 1
ATOM 1122 N N . ILE A 1 135 ? 31.060 -5.398 24.568 1.00 11.50 132 ILE A N 1
ATOM 1123 C CA . ILE A 1 135 ? 31.095 -4.438 25.690 1.00 12.61 132 ILE A CA 1
ATOM 1124 C C . ILE A 1 135 ? 29.852 -3.517 25.730 1.00 13.92 132 ILE A C 1
ATOM 1125 O O . ILE A 1 135 ? 29.197 -3.429 26.783 1.00 15.18 132 ILE A O 1
ATOM 1130 N N . PRO A 1 136 ? 29.480 -2.875 24.597 1.00 14.67 133 PRO A N 1
ATOM 1131 C CA . PRO A 1 136 ? 28.271 -2.033 24.639 1.00 15.52 133 PRO A CA 1
ATOM 1132 C C . PRO A 1 136 ? 26.959 -2.777 24.942 1.00 15.72 133 PRO A C 1
ATOM 1133 O O . PRO A 1 136 ? 26.008 -2.152 25.403 1.00 16.25 133 PRO A O 1
ATOM 1137 N N . LEU A 1 137 ? 26.901 -4.084 24.694 1.00 15.21 134 LEU A N 1
ATOM 1138 C CA . LEU A 1 137 ? 25.707 -4.869 25.036 1.00 15.10 134 LEU A CA 1
ATOM 1139 C C . LEU A 1 137 ? 25.646 -5.226 26.527 1.00 15.80 134 LEU A C 1
ATOM 1140 O O . LEU A 1 137 ? 24.616 -5.699 27.037 1.00 14.70 134 LEU A O 1
ATOM 1145 N N . LEU A 1 138 ? 26.765 -5.033 27.222 1.00 15.78 135 LEU A N 1
ATOM 1146 C CA . LEU A 1 138 ? 26.866 -5.439 28.617 1.00 16.98 135 LEU A CA 1
ATOM 1147 C C . LEU A 1 138 ? 26.885 -4.280 29.607 1.00 17.55 135 LEU A C 1
ATOM 1148 O O . LEU A 1 138 ? 26.721 -4.497 30.804 1.00 16.14 135 LEU A O 1
ATOM 1153 N N . LEU A 1 139 ? 27.107 -3.066 29.116 1.00 18.41 136 LEU A N 1
ATOM 1154 C CA . LEU A 1 139 ? 27.211 -1.917 30.003 1.00 20.54 136 LEU A CA 1
ATOM 1155 C C . LEU A 1 139 ? 25.829 -1.376 30.326 1.00 22.00 136 LEU A C 1
ATOM 1156 O O . LEU A 1 139 ? 24.973 -1.326 29.438 1.00 21.55 136 LEU A O 1
ATOM 1161 N N . ASN A 1 140 ? 25.635 -0.960 31.585 1.00 23.97 137 ASN A N 1
ATOM 1162 C CA . ASN A 1 140 ? 24.440 -0.235 32.022 1.00 26.00 137 ASN A CA 1
ATOM 1163 C C . ASN A 1 140 ? 24.307 1.065 31.229 1.00 26.55 137 ASN A C 1
ATOM 1164 O O . ASN A 1 140 ? 25.205 1.416 30.454 1.00 26.79 137 ASN A O 1
ATOM 1169 N N . GLU A 1 141 ? 23.195 1.774 31.408 1.00 27.19 138 GLU A N 1
ATOM 1170 C CA . GLU A 1 141 ? 22.993 3.040 30.710 1.00 27.81 138 GLU A CA 1
ATOM 1171 C C . GLU A 1 141 ? 23.927 4.131 31.247 1.00 27.54 138 GLU A C 1
ATOM 1172 O O . GLU A 1 141 ? 24.301 4.123 32.427 1.00 27.46 138 GLU A O 1
ATOM 1178 N N . GLY A 1 142 ? 24.327 5.038 30.354 1.00 27.54 139 GLY A N 1
ATOM 1179 C CA . GLY A 1 142 ? 25.098 6.226 30.719 1.00 26.84 139 GLY A CA 1
ATOM 1180 C C . GLY A 1 142 ? 26.582 5.996 30.934 1.00 26.37 139 GLY A C 1
ATOM 1181 O O . GLY A 1 142 ? 27.204 6.685 31.754 1.00 26.98 139 GLY A O 1
ATOM 1182 N N . LYS A 1 143 ? 27.149 5.025 30.221 1.00 25.03 140 LYS A N 1
ATOM 1183 C CA . LYS A 1 143 ? 28.575 4.703 30.338 1.00 24.07 140 LYS A CA 1
ATOM 1184 C C . LYS A 1 143 ? 29.311 5.086 29.056 1.00 23.69 140 LYS A C 1
ATOM 1185 O O . LYS A 1 143 ? 28.777 4.929 27.959 1.00 24.15 140 LYS A O 1
ATOM 1191 N N . ASP A 1 144 ? 30.550 5.540 29.218 1.00 22.59 141 ASP A N 1
ATOM 1192 C CA . ASP A 1 144 ? 31.390 6.070 28.149 1.00 21.34 141 ASP A CA 1
ATOM 1193 C C . ASP A 1 144 ? 32.657 5.212 28.001 1.00 20.08 141 ASP A C 1
ATOM 1194 O O . ASP A 1 144 ? 33.510 5.229 28.881 1.00 19.73 141 ASP A O 1
ATOM 1199 N N . VAL A 1 145 ? 32.791 4.457 26.909 1.00 18.07 142 VAL A N 1
ATOM 1200 C CA . VAL A 1 145 ? 33.991 3.615 26.729 1.00 16.98 142 VAL A CA 1
ATOM 1201 C C . VAL A 1 145 ? 34.739 3.803 25.398 1.00 15.48 142 VAL A C 1
ATOM 1202 O O . VAL A 1 145 ? 34.165 4.209 24.406 1.00 15.08 142 VAL A O 1
ATOM 1206 N N . ASN A 1 146 ? 36.033 3.514 25.407 1.00 14.28 143 ASN A N 1
ATOM 1207 C CA . ASN A 1 146 ? 36.860 3.551 24.210 1.00 13.07 143 ASN A CA 1
ATOM 1208 C C . ASN A 1 146 ? 37.539 2.185 24.155 1.00 12.55 143 ASN A C 1
ATOM 1209 O O . ASN A 1 146 ? 38.226 1.780 25.101 1.00 12.18 143 ASN A O 1
ATOM 1214 N N . ILE A 1 147 ? 37.316 1.460 23.066 1.00 10.50 144 ILE A N 1
ATOM 1215 C CA . ILE A 1 147 ? 37.773 0.088 22.965 1.00 9.79 144 ILE A CA 1
ATOM 1216 C C . ILE A 1 147 ? 38.898 0.048 21.908 1.00 8.62 144 ILE A C 1
ATOM 1217 O O . ILE A 1 147 ? 38.655 0.203 20.713 1.00 6.77 144 ILE A O 1
ATOM 1222 N N . LEU A 1 148 ? 40.135 -0.118 22.368 1.00 7.12 145 LEU A N 1
ATOM 1223 C CA . LEU A 1 148 ? 41.296 0.036 21.500 1.00 5.70 145 LEU A CA 1
ATOM 1224 C C . LEU A 1 148 ? 42.037 -1.264 21.227 1.00 5.55 145 LEU A C 1
ATOM 1225 O O . LEU A 1 148 ? 42.184 -2.103 22.102 1.00 4.74 145 LEU A O 1
ATOM 1230 N N . THR A 1 149 ? 42.524 -1.414 19.997 1.00 4.65 146 THR A N 1
ATOM 1231 C CA . THR A 1 149 ? 43.335 -2.562 19.634 1.00 5.18 146 THR A CA 1
ATOM 1232 C C . THR A 1 149 ? 44.806 -2.179 19.694 1.00 6.36 146 THR A C 1
ATOM 1233 O O . THR A 1 149 ? 45.192 -1.118 19.194 1.00 6.42 146 THR A O 1
ATOM 1237 N N . GLY A 1 150 ? 45.620 -3.060 20.282 1.00 7.09 147 GLY A N 1
ATOM 1238 C CA . GLY A 1 150 ? 47.082 -2.925 20.218 1.00 7.41 147 GLY A CA 1
ATOM 1239 C C . GLY A 1 150 ? 47.741 -3.026 21.575 1.00 8.36 147 GLY A C 1
ATOM 1240 O O . GLY A 1 150 ? 47.083 -3.282 22.569 1.00 7.55 147 GLY A O 1
ATOM 1241 N N . ASP A 1 151 ? 49.051 -2.825 21.617 1.00 8.50 148 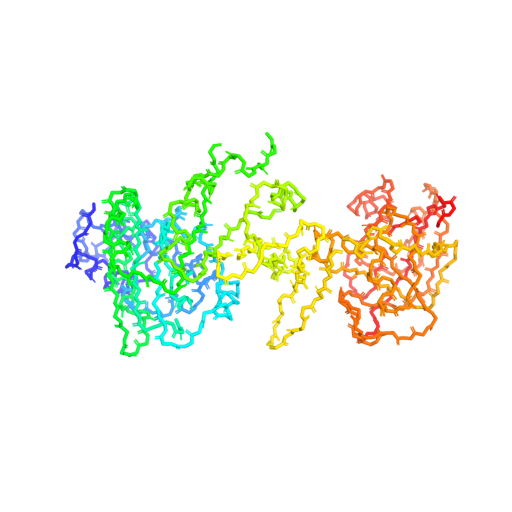ASP A N 1
ATOM 1242 C CA . ASP A 1 151 ? 49.754 -2.854 22.902 1.00 9.36 148 ASP A CA 1
ATOM 1243 C C . ASP A 1 151 ? 49.621 -1.490 23.567 1.00 8.79 148 ASP A C 1
ATOM 1244 O O . ASP A 1 151 ? 49.828 -0.456 22.920 1.00 7.50 148 ASP A O 1
ATOM 1249 N N . PHE A 1 152 ? 49.293 -1.480 24.863 1.00 8.31 149 PHE A N 1
ATOM 1250 C CA . PHE A 1 152 ? 49.147 -0.213 25.610 1.00 8.77 149 PHE A CA 1
ATOM 1251 C C . PHE A 1 152 ? 50.379 0.702 25.526 1.00 8.86 149 PHE A C 1
ATOM 1252 O O . PHE A 1 152 ? 50.285 1.911 25.740 1.00 8.21 149 PHE A O 1
ATOM 1260 N N . LYS A 1 153 ? 51.534 0.125 25.229 1.00 9.32 150 LYS A N 1
ATOM 1261 C CA . LYS A 1 153 ? 52.757 0.934 25.149 1.00 11.02 150 LYS A CA 1
ATOM 1262 C C . LYS A 1 153 ? 52.741 1.810 23.912 1.00 11.62 150 LYS A C 1
ATOM 1263 O O . LYS A 1 153 ? 53.591 2.680 23.751 1.00 11.96 150 LYS A O 1
ATOM 1269 N N . GLU A 1 154 ? 51.760 1.584 23.044 1.00 12.04 151 GLU A N 1
ATOM 1270 C CA . GLU A 1 154 ? 51.586 2.454 21.892 1.00 12.84 151 GLU A CA 1
ATOM 1271 C C . GLU A 1 154 ? 50.576 3.565 22.196 1.00 12.21 151 GLU A C 1
ATOM 1272 O O . GLU A 1 154 ? 50.431 4.492 21.410 1.00 12.71 151 GLU A O 1
ATOM 1278 N N . TYR A 1 155 ? 49.918 3.497 23.353 1.00 10.69 152 TYR A N 1
ATOM 1279 C CA . TYR A 1 155 ? 48.903 4.481 23.734 1.00 9.90 152 TYR A CA 1
ATOM 1280 C C . TYR A 1 155 ? 49.224 5.283 25.012 1.00 9.87 152 TYR A C 1
ATOM 1281 O O . TYR A 1 155 ? 48.319 5.844 25.666 1.00 9.47 152 TYR A O 1
ATOM 1290 N N . LEU A 1 156 ? 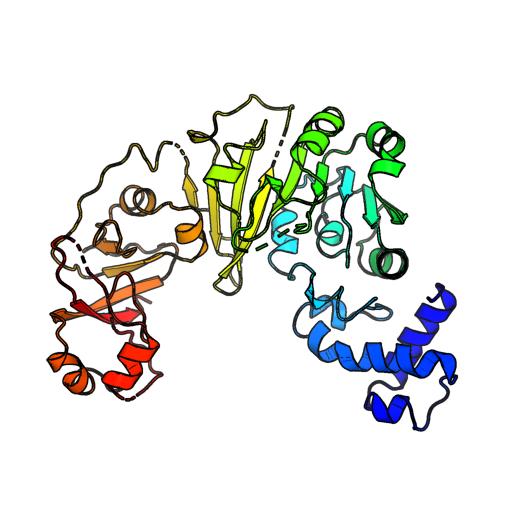50.497 5.345 25.372 1.00 9.71 153 LEU A N 1
ATOM 1291 C CA . LEU A 1 156 ? 50.884 5.997 26.631 1.00 10.23 153 LEU A CA 1
ATOM 1292 C C . LEU A 1 156 ? 50.498 7.480 26.713 1.00 10.64 153 LEU A C 1
ATOM 1293 O O . LEU A 1 156 ? 49.981 7.911 27.749 1.00 10.09 153 LEU A O 1
ATOM 1298 N N . PRO A 1 157 ? 50.728 8.274 25.622 1.00 10.26 154 PRO A N 1
ATOM 1299 C CA . PRO A 1 157 ? 50.229 9.652 25.680 1.00 10.37 154 PRO A CA 1
ATOM 1300 C C . PRO A 1 157 ? 48.716 9.776 25.932 1.00 9.65 154 PRO A C 1
ATOM 1301 O O . PRO A 1 157 ? 48.314 10.616 26.746 1.00 10.22 154 PRO A O 1
ATOM 1305 N N . LEU A 1 158 ? 47.900 8.960 25.268 1.00 9.30 155 LEU A N 1
ATOM 1306 C CA . LEU A 1 158 ? 46.443 8.984 25.491 1.00 10.11 155 LEU A CA 1
ATOM 1307 C C . LEU A 1 158 ? 46.084 8.602 26.934 1.00 10.09 155 LEU A C 1
ATOM 1308 O O . LEU A 1 158 ? 45.238 9.242 27.575 1.00 10.09 155 LEU A O 1
ATOM 1313 N N . ILE A 1 159 ? 46.722 7.557 27.436 1.00 9.96 156 ILE A N 1
ATOM 1314 C CA . ILE A 1 159 ? 46.493 7.152 28.843 1.00 10.04 156 ILE A CA 1
ATOM 1315 C C . ILE A 1 159 ? 46.867 8.281 29.838 1.00 11.03 156 ILE A C 1
ATOM 1316 O O . ILE A 1 159 ? 46.104 8.590 30.755 1.00 11.45 156 ILE A O 1
ATOM 1321 N N . LYS A 1 160 ? 48.032 8.894 29.641 1.00 11.38 157 LYS A N 1
ATOM 1322 C CA . LYS A 1 160 ? 48.504 9.978 30.524 1.00 12.67 157 LYS A CA 1
ATOM 1323 C C . LYS A 1 160 ? 47.601 11.204 30.492 1.00 12.78 157 LYS A C 1
ATOM 1324 O O . LYS A 1 160 ? 47.328 11.792 31.535 1.00 12.95 157 LYS A O 1
ATOM 1330 N N . THR A 1 161 ? 47.136 11.565 29.298 1.00 13.54 158 THR A N 1
ATOM 1331 C CA . THR A 1 161 ? 46.182 12.658 29.126 1.00 14.35 158 THR A CA 1
ATOM 1332 C C . THR A 1 161 ? 44.844 12.373 29.806 1.00 14.41 158 THR A C 1
ATOM 1333 O O . THR A 1 161 ? 44.279 13.254 30.471 1.00 14.35 158 THR A O 1
ATOM 1337 N N . PHE A 1 162 ? 44.366 11.132 29.666 1.00 14.01 159 PHE A N 1
ATOM 1338 C CA . PHE A 1 162 ? 43.131 10.692 30.305 1.00 13.83 159 PHE A CA 1
ATOM 1339 C C . PHE A 1 162 ? 43.208 10.857 31.817 1.00 13.97 159 PHE A C 1
ATOM 1340 O O . PHE A 1 162 ? 42.225 11.244 32.450 1.00 14.44 159 PHE A O 1
ATOM 1348 N N . HIS A 1 163 ? 44.391 10.588 32.370 1.00 13.73 160 HIS A N 1
ATOM 1349 C CA . HIS A 1 163 ? 44.650 10.653 33.812 1.00 15.48 160 HIS A CA 1
ATOM 1350 C C . HIS A 1 163 ? 43.596 9.877 34.611 1.00 14.80 160 HIS A C 1
ATOM 1351 O O . HIS A 1 163 ? 42.856 10.474 35.395 1.00 15.21 160 HIS A O 1
ATOM 1358 N N . PRO A 1 164 ? 43.504 8.545 34.397 1.00 14.95 161 PRO A N 1
ATOM 1359 C CA . PRO A 1 164 ? 42.441 7.774 35.048 1.00 14.77 161 PRO A CA 1
ATOM 1360 C C . PRO A 1 164 ? 42.606 7.685 36.567 1.00 15.40 161 PRO A C 1
ATOM 1361 O O . PRO A 1 164 ? 43.718 7.852 37.090 1.00 15.38 161 PRO A O 1
ATOM 1365 N N . ASP A 1 165 ? 41.500 7.431 37.260 1.00 15.16 162 ASP A N 1
ATOM 1366 C CA . ASP A 1 165 ? 41.540 7.200 38.704 1.00 15.59 162 ASP A CA 1
ATOM 1367 C C . ASP A 1 165 ? 42.220 5.860 38.939 1.00 15.51 162 ASP A C 1
ATOM 1368 O O . ASP A 1 165 ? 43.010 5.717 39.868 1.00 15.25 162 ASP A O 1
ATOM 1373 N N . TYR A 1 166 ? 41.942 4.894 38.065 1.00 15.48 163 TYR A N 1
ATOM 1374 C CA . TYR A 1 166 ? 42.539 3.559 38.179 1.00 15.81 163 TYR A CA 1
ATOM 1375 C C . TYR A 1 166 ? 43.064 2.971 36.881 1.00 15.72 163 TYR A C 1
ATOM 1376 O O . TYR A 1 166 ? 42.458 3.125 35.814 1.00 15.40 163 TYR A O 1
ATOM 1385 N N . ILE A 1 167 ? 44.219 2.326 36.982 1.00 15.05 164 ILE A N 1
ATOM 1386 C CA . ILE A 1 167 ? 44.779 1.553 35.889 1.00 14.70 164 ILE A CA 1
ATOM 1387 C C . ILE A 1 167 ? 44.811 0.087 36.328 1.00 14.47 164 ILE A C 1
ATOM 1388 O O . ILE A 1 167 ? 45.441 -0.262 37.342 1.00 15.34 164 ILE A O 1
ATOM 1393 N N . TYR A 1 168 ? 44.122 -0.750 35.561 1.00 13.80 165 TYR A N 1
ATOM 1394 C CA . TYR A 1 168 ? 44.014 -2.178 35.852 1.00 13.56 165 TYR A CA 1
ATOM 1395 C C . TYR A 1 168 ? 44.870 -2.993 34.870 1.00 13.36 165 TYR A C 1
ATOM 1396 O O . TYR A 1 168 ? 44.897 -2.702 33.664 1.00 13.50 165 TYR A O 1
ATOM 1405 N N . VAL A 1 169 ? 45.592 -3.983 35.393 1.00 12.78 166 VAL A N 1
ATOM 1406 C CA . VAL A 1 169 ? 46.429 -4.838 34.575 1.00 12.56 166 VAL A CA 1
ATOM 1407 C C . VAL A 1 169 ? 46.341 -6.297 35.046 1.00 13.04 166 VAL A C 1
ATOM 1408 O O . VAL A 1 169 ? 46.370 -6.584 36.240 1.00 12.76 166 VAL A O 1
ATOM 1412 N N . ASP A 1 170 ? 46.241 -7.205 34.090 1.00 12.94 167 ASP A N 1
ATOM 1413 C CA . ASP A 1 170 ? 46.206 -8.648 34.371 1.00 14.16 167 ASP A CA 1
ATOM 1414 C C . ASP A 1 170 ? 47.268 -9.292 33.481 1.00 13.60 167 ASP A C 1
ATOM 1415 O O . ASP A 1 170 ? 46.974 -9.698 32.356 1.00 12.74 167 ASP A O 1
ATOM 1420 N N . PRO A 1 171 ? 48.523 -9.366 33.981 1.00 13.83 168 PRO A N 1
ATOM 1421 C CA . PRO A 1 171 ? 49.629 -9.804 33.125 1.00 14.39 168 PRO A CA 1
ATOM 1422 C C . PRO A 1 171 ? 49.570 -11.290 32.785 1.00 15.42 168 PRO A C 1
ATOM 1423 O O . PRO A 1 171 ? 48.897 -12.066 33.475 1.00 15.37 168 PRO A O 1
ATOM 1427 N N . ALA A 1 172 ? 50.250 -11.667 31.704 1.00 16.65 169 ALA A N 1
ATOM 1428 C CA . ALA A 1 172 ? 50.394 -13.061 31.316 1.00 17.91 169 ALA A CA 1
ATOM 1429 C C . ALA A 1 172 ? 51.778 -13.568 31.743 1.00 19.07 169 ALA A C 1
ATOM 1430 O O . ALA A 1 172 ? 52.660 -12.770 32.103 1.00 19.25 169 ALA A O 1
ATOM 1432 N N . ARG A 1 173 ? 51.946 -14.890 31.717 1.00 20.04 170 ARG A N 1
ATOM 1433 C CA . ARG A 1 173 ? 53.169 -15.558 32.159 1.00 21.19 170 ARG A CA 1
ATOM 1434 C C . ARG A 1 173 ? 54.103 -15.762 30.966 1.00 21.91 170 ARG A C 1
ATOM 1435 O O . ARG A 1 173 ? 53.727 -16.409 29.986 1.00 22.20 170 ARG A O 1
ATOM 1443 N N . ARG A 1 174 ? 55.315 -15.215 31.044 1.00 22.61 171 ARG A N 1
ATOM 1444 C CA . ARG A 1 174 ? 56.254 -15.289 29.917 1.00 23.43 171 ARG A CA 1
ATOM 1445 C C . ARG A 1 174 ? 57.040 -16.601 29.876 1.00 23.49 171 ARG A C 1
ATOM 1446 O O . ARG A 1 174 ? 57.494 -17.096 30.909 1.00 24.17 171 ARG A O 1
ATOM 1454 N N . ARG A 1 180 ? 59.398 -23.866 36.140 1.00 34.96 177 ARG A N 1
ATOM 1455 C CA . ARG A 1 180 ? 58.439 -24.411 37.100 1.00 34.83 177 ARG A CA 1
ATOM 1456 C C . ARG A 1 180 ? 57.678 -23.315 37.852 1.00 34.76 177 ARG A C 1
ATOM 1457 O O . ARG A 1 180 ? 56.449 -23.253 37.784 1.00 34.97 177 ARG A O 1
ATOM 1459 N N . VAL A 1 181 ? 58.417 -22.449 38.549 1.00 34.29 178 VAL A N 1
ATOM 1460 C CA . VAL A 1 181 ? 57.841 -21.379 39.371 1.00 33.31 178 VAL A CA 1
ATOM 1461 C C . VAL A 1 181 ? 57.343 -20.158 38.581 1.00 32.74 178 VAL A C 1
ATOM 1462 O O . VAL A 1 181 ? 57.879 -19.822 37.519 1.00 32.37 178 VAL A O 1
ATOM 1464 N N . TYR A 1 182 ? 56.310 -19.506 39.115 1.00 31.74 179 TYR A N 1
ATOM 1465 C CA . TYR A 1 182 ? 55.804 -18.244 38.568 1.00 31.12 179 TYR A CA 1
ATOM 1466 C C . TYR A 1 182 ? 56.243 -17.083 39.469 1.00 30.41 179 TYR A C 1
ATOM 1467 O O . TYR A 1 182 ? 55.752 -16.922 40.587 1.00 30.03 179 TYR A O 1
ATOM 1476 N N . ALA A 1 183 ? 57.186 -16.291 38.964 1.00 29.97 180 ALA A N 1
ATOM 1477 C CA . ALA A 1 183 ? 57.741 -15.151 39.689 1.00 29.48 180 ALA A CA 1
ATOM 1478 C C . ALA A 1 183 ? 57.260 -13.824 39.111 1.00 29.31 180 ALA A C 1
ATOM 1479 O O . ALA A 1 183 ? 56.905 -13.733 37.930 1.00 28.98 180 ALA A O 1
ATOM 1481 N N . ILE A 1 184 ? 57.263 -12.799 39.961 1.00 28.99 181 ILE A N 1
ATOM 1482 C CA . ILE A 1 184 ? 56.926 -11.428 39.582 1.00 28.74 181 ILE A CA 1
ATOM 1483 C C . ILE A 1 184 ? 57.773 -10.906 38.409 1.00 28.70 181 ILE A C 1
ATOM 1484 O O . ILE A 1 184 ? 57.318 -10.056 37.638 1.00 29.04 181 ILE A O 1
ATOM 1489 N N . ALA A 1 185 ? 58.995 -11.428 38.279 1.00 28.04 182 ALA A N 1
ATOM 1490 C CA . ALA A 1 185 ? 59.894 -11.086 37.174 1.00 27.71 182 ALA A CA 1
ATOM 1491 C C . ALA A 1 185 ? 59.378 -11.600 35.828 1.00 27.37 182 ALA A C 1
ATOM 1492 O O . ALA A 1 185 ? 59.762 -11.086 34.786 1.00 27.15 182 ALA A O 1
ATOM 1494 N N . ASP A 1 186 ? 58.488 -12.595 35.866 1.00 27.24 183 ASP A N 1
ATOM 1495 C CA . ASP A 1 186 ? 57.977 -13.248 34.652 1.00 26.85 183 ASP A CA 1
ATOM 1496 C C . ASP A 1 186 ? 56.736 -12.570 34.068 1.00 26.48 183 ASP A C 1
ATOM 1497 O O . ASP A 1 186 ? 56.251 -12.983 33.010 1.00 26.80 183 ASP A O 1
ATOM 1502 N N . CYS A 1 187 ? 56.233 -11.542 34.750 1.00 25.65 184 CYS A N 1
ATOM 1503 C CA . CYS A 1 187 ? 55.007 -10.854 34.325 1.00 25.02 184 CYS A CA 1
ATOM 1504 C C . CYS A 1 187 ? 55.154 -10.136 32.989 1.00 24.28 184 CYS A C 1
ATOM 1505 O O . CYS A 1 187 ? 56.127 -9.415 32.756 1.00 23.91 184 CYS A O 1
ATOM 1508 N N . GLU A 1 188 ? 54.177 -10.363 32.118 1.00 23.51 185 GLU A N 1
ATOM 1509 C CA . GLU A 1 188 ? 54.088 -9.686 30.827 1.00 23.02 185 GLU A CA 1
ATOM 1510 C C . GLU A 1 188 ? 52.720 -8.994 30.724 1.00 22.01 185 GLU A C 1
ATOM 1511 O O . GLU A 1 188 ? 51.707 -9.674 30.572 1.00 22.10 185 GLU A O 1
ATOM 1517 N N . PRO A 1 189 ? 52.685 -7.646 30.780 1.00 21.27 186 PRO A N 1
ATOM 1518 C CA . PRO A 1 189 ? 53.812 -6.691 30.811 1.00 20.78 186 PRO A CA 1
ATOM 1519 C C . PRO A 1 189 ? 54.530 -6.663 32.156 1.00 20.61 186 PRO A C 1
ATOM 1520 O O . PRO A 1 189 ? 53.940 -7.048 33.174 1.00 19.69 186 PRO A O 1
ATOM 1524 N N . ASP A 1 190 ? 55.781 -6.195 32.155 1.00 19.78 187 ASP A N 1
ATOM 1525 C CA . ASP A 1 190 ? 56.580 -6.097 33.381 1.00 19.75 187 ASP A CA 1
ATOM 1526 C C . ASP A 1 190 ? 56.013 -4.984 34.259 1.00 19.47 187 ASP A C 1
ATOM 1527 O O . ASP A 1 190 ? 55.897 -3.841 33.824 1.00 19.00 187 ASP A O 1
ATOM 1532 N N . LEU A 1 191 ? 55.646 -5.334 35.492 1.00 19.07 188 LEU A N 1
ATOM 1533 C CA . LEU A 1 191 ? 54.912 -4.417 36.375 1.00 19.35 188 LEU A CA 1
ATOM 1534 C C . LEU A 1 191 ? 55.752 -3.291 36.967 1.00 19.48 188 LEU A C 1
ATOM 1535 O O . LEU A 1 191 ? 55.227 -2.234 37.340 1.00 19.46 188 LEU A O 1
ATOM 1540 N N . ILE A 1 192 ? 57.052 -3.525 37.076 1.00 19.43 189 ILE A N 1
ATOM 1541 C CA . ILE A 1 192 ? 57.933 -2.541 37.687 1.00 20.06 189 ILE A CA 1
ATOM 1542 C C . ILE A 1 192 ? 58.135 -1.305 36.793 1.00 19.76 189 ILE A C 1
ATOM 1543 O O . ILE A 1 192 ? 57.863 -0.191 37.244 1.00 19.69 189 ILE A O 1
ATOM 1548 N N . PRO A 1 193 ? 58.553 -1.485 35.517 1.00 19.91 190 PRO A N 1
ATOM 1549 C CA . PRO A 1 193 ? 58.616 -0.297 34.664 1.00 19.80 190 PRO A CA 1
ATOM 1550 C C . PRO A 1 193 ? 57.238 0.335 34.424 1.00 19.68 190 PRO A C 1
ATOM 1551 O O . PRO A 1 193 ? 57.136 1.561 34.307 1.00 19.45 190 PRO A O 1
ATOM 1555 N N . LEU A 1 194 ? 56.192 -0.494 34.372 1.00 18.90 191 LEU A N 1
ATOM 1556 C CA . LEU A 1 194 ? 54.831 -0.009 34.159 1.00 19.12 191 LEU A CA 1
ATOM 1557 C C . LEU A 1 194 ? 54.425 0.970 35.259 1.00 18.91 191 LEU A C 1
ATOM 1558 O O . LEU A 1 194 ? 53.900 2.049 34.978 1.00 18.80 191 LEU A O 1
ATOM 1563 N N . ALA A 1 195 ? 54.667 0.573 36.511 1.00 19.01 192 ALA A N 1
ATOM 1564 C CA . ALA A 1 195 ? 54.337 1.387 37.678 1.00 19.13 192 ALA A CA 1
ATOM 1565 C C . ALA A 1 195 ? 55.173 2.668 37.735 1.00 19.30 192 ALA A C 1
ATOM 1566 O O . ALA A 1 195 ? 54.641 3.746 38.008 1.00 19.13 192 ALA A O 1
ATOM 1568 N N . THR A 1 196 ? 56.467 2.559 37.444 1.00 19.86 193 THR A N 1
ATOM 1569 C CA . THR A 1 196 ? 57.334 3.742 37.393 1.00 20.54 193 THR A CA 1
ATOM 1570 C C . THR A 1 196 ? 56.748 4.795 36.447 1.00 20.49 193 THR A C 1
ATOM 1571 O O . THR A 1 196 ? 56.702 5.985 36.769 1.00 20.74 193 THR A O 1
ATOM 1575 N N . GLU A 1 197 ? 56.285 4.343 35.288 1.00 19.79 194 GLU A N 1
ATOM 1576 C CA . GLU A 1 197 ? 55.816 5.254 34.267 1.00 19.72 194 GLU A CA 1
ATOM 1577 C C . GLU A 1 197 ? 54.388 5.762 34.505 1.00 19.26 194 GLU A C 1
ATOM 1578 O O . GLU A 1 197 ? 54.082 6.918 34.182 1.00 19.67 194 GLU A O 1
ATOM 1584 N N . LEU A 1 198 ? 53.521 4.907 35.050 1.00 18.14 195 LEU A N 1
ATOM 1585 C CA . LEU A 1 198 ? 52.093 5.226 35.127 1.00 17.63 195 LEU A CA 1
ATOM 1586 C C . LEU A 1 198 ? 51.530 5.648 36.490 1.00 16.80 195 LEU A C 1
ATOM 1587 O O . LEU A 1 198 ? 50.512 6.336 36.541 1.00 16.61 195 LEU A O 1
ATOM 1592 N N . LEU A 1 199 ? 52.185 5.276 37.586 1.00 16.59 196 LEU A N 1
ATOM 1593 C CA . LEU A 1 199 ? 51.726 5.736 38.910 1.00 16.23 196 LEU A CA 1
ATOM 1594 C C . LEU A 1 199 ? 51.521 7.258 39.023 1.00 16.50 196 LEU A C 1
ATOM 1595 O O . LEU A 1 199 ? 50.564 7.689 39.683 1.00 16.04 196 LEU A O 1
ATOM 1600 N N . PRO A 1 200 ? 52.394 8.072 38.364 1.00 16.69 197 PRO A N 1
ATOM 1601 C CA . PRO A 1 200 ? 52.168 9.514 38.368 1.00 16.52 197 PRO A CA 1
ATOM 1602 C C . PRO A 1 200 ? 50.916 10.002 37.626 1.00 17.08 197 PRO A C 1
ATOM 1603 O O . PRO A 1 200 ? 50.599 11.195 37.705 1.00 17.34 197 PRO A O 1
ATOM 1607 N N . PHE A 1 201 ? 50.229 9.115 36.905 1.00 16.55 198 PHE A N 1
ATOM 1608 C CA . PHE A 1 201 ? 49.095 9.518 36.063 1.00 16.73 198 PHE A CA 1
ATOM 1609 C C . PHE A 1 201 ? 47.798 8.805 36.386 1.00 17.19 198 PHE A C 1
ATOM 1610 O O . PHE A 1 201 ? 46.866 8.804 35.576 1.00 17.96 198 PHE A O 1
ATOM 1618 N N . CYS A 1 202 ? 47.752 8.184 37.560 1.00 16.95 199 CYS A N 1
ATOM 1619 C CA . CYS A 1 202 ? 46.533 7.589 38.081 1.00 17.14 199 CYS A CA 1
ATOM 1620 C C . CYS A 1 202 ? 46.529 7.709 39.601 1.00 17.01 199 CYS A C 1
ATOM 1621 O O . CYS A 1 202 ? 47.558 8.064 40.207 1.00 18.02 199 CYS A O 1
ATOM 1624 N N . SER A 1 203 ? 45.376 7.459 40.218 1.00 16.33 200 SER A N 1
ATOM 1625 C CA . SER A 1 203 ? 45.308 7.389 41.675 1.00 16.22 200 SER A CA 1
ATOM 1626 C C . SER A 1 203 ? 45.909 6.074 42.165 1.00 15.63 200 SER A C 1
ATOM 1627 O O . SER A 1 203 ? 46.795 6.088 43.022 1.00 15.40 200 SER A O 1
ATOM 1630 N N . SER A 1 204 ? 45.440 4.952 41.606 1.00 14.43 201 SER A N 1
ATOM 1631 C CA . SER A 1 204 ? 46.009 3.641 41.902 1.00 14.14 201 SER A CA 1
ATOM 1632 C C . SER A 1 204 ? 46.161 2.759 40.671 1.00 13.90 201 SER A C 1
ATOM 1633 O O . SER A 1 204 ? 45.423 2.916 39.697 1.00 13.87 201 SER A O 1
ATOM 1636 N N . ILE A 1 205 ? 47.122 1.842 40.728 1.00 13.32 202 ILE A N 1
ATOM 1637 C CA . ILE A 1 205 ? 47.165 0.708 39.810 1.00 13.09 202 ILE A CA 1
ATOM 1638 C C . ILE A 1 205 ? 46.683 -0.529 40.565 1.00 12.72 202 ILE A C 1
ATOM 1639 O O . ILE A 1 205 ? 47.135 -0.774 41.697 1.00 12.63 202 ILE A O 1
ATOM 1644 N N . LEU A 1 206 ? 45.804 -1.296 39.922 1.00 12.68 203 LEU A N 1
ATOM 1645 C CA . LEU A 1 206 ? 45.286 -2.569 40.488 1.00 12.89 203 LEU A CA 1
ATOM 1646 C C . LEU A 1 206 ? 45.761 -3.681 39.554 1.00 13.04 203 LEU A C 1
ATOM 1647 O O . LEU A 1 206 ? 45.442 -3.651 38.354 1.00 13.45 203 LEU A O 1
ATOM 1652 N N . ALA A 1 207 ? 46.568 -4.597 40.076 1.00 12.24 204 ALA A N 1
ATOM 1653 C CA . ALA A 1 207 ? 47.119 -5.692 39.288 1.00 12.67 204 ALA A CA 1
ATOM 1654 C C . ALA A 1 207 ? 46.536 -6.999 39.777 1.00 12.65 204 ALA A C 1
ATOM 1655 O O . ALA A 1 207 ? 46.504 -7.258 40.991 1.00 12.87 204 ALA A O 1
ATOM 1657 N N . LYS A 1 208 ? 46.062 -7.805 38.832 1.00 12.20 205 LYS A N 1
ATOM 1658 C CA . LYS A 1 208 ? 45.559 -9.133 39.149 1.00 12.34 205 LYS A CA 1
ATOM 1659 C C . LYS A 1 208 ? 46.644 -10.125 38.833 1.00 12.82 205 LYS A C 1
ATOM 1660 O O . LYS A 1 208 ? 47.119 -10.193 37.698 1.00 12.72 205 LYS A O 1
ATOM 1666 N N . LEU A 1 209 ? 47.028 -10.912 39.833 1.00 12.87 206 LEU A N 1
ATOM 1667 C CA . LEU A 1 209 ? 48.162 -11.818 39.705 1.00 13.57 206 LEU A CA 1
ATOM 1668 C C . LEU A 1 209 ? 47.738 -13.263 39.877 1.00 14.02 206 LEU A C 1
ATOM 1669 O O . LEU A 1 209 ? 46.733 -13.555 40.530 1.00 13.69 206 LEU A O 1
ATOM 1674 N N . SER A 1 210 ? 48.505 -14.179 39.269 1.00 15.19 207 SER A N 1
ATOM 1675 C CA . SER A 1 210 ? 48.250 -15.613 39.424 1.00 15.44 207 SER A CA 1
ATOM 1676 C C . SER A 1 210 ? 48.305 -16.079 40.879 1.00 16.07 207 SER A C 1
ATOM 1677 O O . SER A 1 210 ? 49.169 -15.638 41.620 1.00 16.27 207 SER A O 1
ATOM 1680 N N . PRO A 1 211 ? 47.414 -17.009 41.281 1.00 17.35 208 PRO A N 1
ATOM 1681 C CA . PRO A 1 211 ? 47.556 -17.615 42.611 1.00 18.24 208 PRO A CA 1
ATOM 1682 C C . PRO A 1 211 ? 48.877 -18.403 42.830 1.00 19.23 208 PRO A C 1
ATOM 1683 O O . PRO A 1 211 ? 49.146 -18.822 43.950 1.00 19.17 208 PRO A O 1
ATOM 1703 N N . ILE A 1 213 ? 51.901 -17.081 42.282 1.00 20.28 210 ILE A N 1
ATOM 1704 C CA . ILE A 1 213 ? 52.931 -16.114 42.685 1.00 21.16 210 ILE A CA 1
ATOM 1705 C C . ILE A 1 213 ? 53.109 -16.123 44.186 1.00 21.25 210 ILE A C 1
ATOM 1706 O O . ILE A 1 213 ? 52.142 -16.221 44.930 1.00 20.45 210 ILE A O 1
ATOM 1711 N N . ASP A 1 214 ? 54.362 -16.048 44.618 1.00 21.36 211 ASP A N 1
ATOM 1712 C CA . ASP A 1 214 ? 54.692 -15.971 46.030 1.00 21.84 211 ASP A CA 1
ATOM 1713 C C . ASP A 1 214 ? 54.295 -14.592 46.580 1.00 21.83 211 ASP A C 1
ATOM 1714 O O . ASP A 1 214 ? 54.653 -13.562 45.986 1.00 21.36 211 ASP A O 1
ATOM 1719 N N . LEU A 1 215 ? 53.570 -14.566 47.703 1.00 21.95 212 LEU A N 1
ATOM 1720 C CA . LEU A 1 215 ? 53.190 -13.297 48.343 1.00 22.66 212 LEU A CA 1
ATOM 1721 C C . LEU A 1 215 ? 54.379 -12.469 48.742 1.00 22.76 212 LEU A C 1
ATOM 1722 O O . LEU A 1 215 ? 54.400 -11.264 48.487 1.00 22.90 212 LEU A O 1
ATOM 1727 N N . TRP A 1 216 ? 55.363 -13.105 49.377 1.00 22.75 213 TRP A N 1
ATOM 1728 C CA . TRP A 1 216 ? 56.500 -12.373 49.891 1.00 23.54 213 TRP A CA 1
ATOM 1729 C C . TRP A 1 216 ? 57.337 -11.849 48.723 1.00 23.10 213 TRP A C 1
ATOM 1730 O O . TRP A 1 216 ? 57.737 -10.686 48.725 1.00 23.34 213 TRP A O 1
ATOM 1741 N N . ASP A 1 217 ? 57.529 -12.674 47.693 1.00 23.04 214 ASP A N 1
ATOM 1742 C CA . ASP A 1 217 ? 58.217 -12.229 46.473 1.00 23.12 214 ASP A CA 1
ATOM 1743 C C . ASP A 1 217 ? 57.536 -10.990 45.898 1.00 22.78 214 ASP A C 1
ATOM 1744 O O . ASP A 1 217 ? 58.205 -10.013 45.555 1.00 22.48 214 ASP A O 1
ATOM 1749 N N . THR A 1 218 ? 56.206 -11.034 45.799 1.00 21.85 215 THR A N 1
ATOM 1750 C CA . THR A 1 218 ? 55.445 -9.891 45.333 1.00 22.01 215 THR A CA 1
ATOM 1751 C C . THR A 1 218 ? 55.704 -8.649 46.181 1.00 21.65 215 THR A C 1
ATOM 1752 O O . THR A 1 218 ? 55.978 -7.580 45.634 1.00 21.03 215 THR A O 1
ATOM 1756 N N . LEU A 1 219 ? 55.587 -8.792 47.504 1.00 21.04 216 LEU A N 1
ATOM 1757 C CA . LEU A 1 219 ? 55.713 -7.655 48.421 1.00 21.26 216 LEU A CA 1
ATOM 1758 C C . LEU A 1 219 ? 57.135 -7.092 48.461 1.00 21.21 216 LEU A C 1
ATOM 1759 O O . LEU A 1 219 ? 57.320 -5.899 48.710 1.00 21.28 216 LEU A O 1
ATOM 1764 N N A GLN A 1 220 ? 58.128 -7.947 48.221 0.50 21.44 217 GLN A N 1
ATOM 1765 N N B GLN A 1 220 ? 58.122 -7.947 48.199 0.50 21.45 217 GLN A N 1
ATOM 1766 C CA A GLN A 1 220 ? 59.524 -7.504 48.143 0.50 21.84 217 GLN A CA 1
ATOM 1767 C CA B GLN A 1 220 ? 59.523 -7.525 48.142 0.50 21.87 217 GLN A CA 1
ATOM 1768 C C A GLN A 1 220 ? 59.848 -6.824 46.812 0.50 21.84 217 GLN A C 1
ATOM 1769 C C B GLN A 1 220 ? 59.941 -6.973 46.780 0.50 21.86 217 GLN A C 1
ATOM 1770 O O A GLN A 1 220 ? 60.752 -5.999 46.751 0.50 21.85 217 GLN A O 1
ATOM 1771 O O B GLN A 1 220 ? 61.008 -6.384 46.664 0.50 21.89 217 GLN A O 1
ATOM 1782 N N . SER A 1 221 ? 59.109 -7.161 45.756 1.00 21.97 218 SER A N 1
ATOM 1783 C CA . SER A 1 221 ? 59.467 -6.718 44.390 1.00 21.80 218 SER A CA 1
ATOM 1784 C C . SER A 1 221 ? 58.741 -5.490 43.871 1.00 21.59 218 SER A C 1
ATOM 1785 O O . SER A 1 221 ? 59.234 -4.805 42.978 1.00 21.91 218 SER A O 1
ATOM 1788 N N . LEU A 1 222 ? 57.550 -5.238 44.388 1.00 20.87 219 LEU A N 1
ATOM 1789 C CA . LEU A 1 222 ? 56.737 -4.149 43.880 1.00 20.23 219 LEU A CA 1
ATOM 1790 C C . LEU A 1 222 ? 56.853 -2.957 44.809 1.00 20.24 219 LEU A C 1
ATOM 1791 O O . LEU A 1 222 ? 56.826 -3.110 46.032 1.00 20.95 219 LEU A O 1
ATOM 1796 N N . LEU A 1 223 ? 56.994 -1.772 44.229 1.00 19.87 220 LEU A N 1
ATOM 1797 C CA . LEU A 1 223 ? 57.041 -0.554 45.024 1.00 18.96 220 LEU A CA 1
ATOM 1798 C C . LEU A 1 223 ? 55.631 0.019 45.164 1.00 17.75 220 LEU A C 1
ATOM 1799 O O . LEU A 1 223 ? 54.774 -0.186 44.284 1.00 17.27 220 LEU A O 1
ATOM 1804 N N . HIS A 1 224 ? 55.414 0.722 46.281 1.00 16.09 221 HIS A N 1
ATOM 1805 C CA . HIS A 1 224 ? 54.211 1.529 46.523 1.00 15.44 221 HIS A CA 1
ATOM 1806 C C . HIS A 1 224 ? 52.937 0.733 46.711 1.00 14.29 221 HIS A C 1
ATOM 1807 O O . HIS A 1 224 ? 51.841 1.283 46.575 1.00 13.85 221 HIS A O 1
ATOM 1814 N N . VAL A 1 225 ? 53.092 -0.540 47.075 1.00 14.41 222 VAL A N 1
ATOM 1815 C CA . VAL A 1 225 ? 51.953 -1.425 47.358 1.00 14.11 222 VAL A CA 1
ATOM 1816 C C . VAL A 1 225 ? 51.236 -0.945 48.616 1.00 13.93 222 VAL A C 1
ATOM 1817 O O . VAL A 1 225 ? 51.873 -0.673 49.630 1.00 14.44 222 VAL A O 1
ATOM 1821 N N . GLN A 1 226 ? 49.911 -0.841 48.536 1.00 13.28 223 GLN A N 1
ATOM 1822 C CA . GLN A 1 226 ? 49.090 -0.385 49.654 1.00 12.96 223 GLN A CA 1
ATOM 1823 C C . GLN A 1 226 ? 48.298 -1.498 50.330 1.00 12.46 223 GLN A C 1
ATOM 1824 O O . GLN A 1 226 ? 47.965 -1.391 51.500 1.00 11.99 223 GLN A O 1
ATOM 1830 N N . GLU A 1 227 ? 47.969 -2.535 49.567 1.00 11.83 224 GLU A N 1
ATOM 1831 C CA . GLU A 1 227 ? 47.208 -3.690 50.073 1.00 12.08 224 GLU A CA 1
ATOM 1832 C C . GLU A 1 227 ? 47.356 -4.858 49.110 1.00 12.34 224 GLU A C 1
ATOM 1833 O O . GLU A 1 227 ? 47.518 -4.649 47.907 1.00 12.34 224 GLU A O 1
ATOM 1839 N N . LEU A 1 228 ? 47.272 -6.090 49.625 1.00 12.03 225 LEU A N 1
ATOM 1840 C CA . LEU A 1 228 ? 47.300 -7.285 48.787 1.00 12.16 225 LEU A CA 1
ATOM 1841 C C . LEU A 1 228 ? 46.127 -8.173 49.233 1.00 12.02 225 LEU A C 1
ATOM 1842 O O . LEU A 1 228 ? 45.953 -8.428 50.420 1.00 12.20 225 LEU A O 1
ATOM 1847 N N . HIS A 1 229 ? 45.307 -8.615 48.287 1.00 11.07 226 HIS A N 1
ATOM 1848 C CA . HIS A 1 229 ? 44.139 -9.418 48.629 1.00 11.35 226 HIS A CA 1
ATOM 1849 C C . HIS A 1 229 ? 44.340 -10.823 48.066 1.00 11.19 226 HIS A C 1
ATOM 1850 O O . HIS A 1 229 ? 44.695 -10.970 46.878 1.00 12.28 226 HIS A O 1
ATOM 1857 N N . VAL A 1 230 ? 44.103 -11.841 48.893 1.00 9.83 227 VAL A N 1
ATOM 1858 C CA . VAL A 1 230 ? 44.147 -13.227 48.425 1.00 10.01 227 VAL A CA 1
ATOM 1859 C C . VAL A 1 230 ? 42.706 -13.667 48.298 1.00 9.59 227 VAL A C 1
ATOM 1860 O O . VAL A 1 230 ? 41.965 -13.692 49.308 1.00 9.37 227 VAL A O 1
ATOM 1864 N N . VAL A 1 231 ? 42.261 -13.884 47.064 1.00 9.43 228 VAL A N 1
ATOM 1865 C CA . VAL A 1 231 ? 40.806 -14.052 46.843 1.00 9.51 228 VAL A CA 1
ATOM 1866 C C . VAL A 1 231 ? 40.455 -15.481 46.429 1.00 9.40 228 VAL A C 1
ATOM 1867 O O . VAL A 1 231 ? 40.866 -15.944 45.344 1.00 10.34 228 VAL A O 1
ATOM 1871 N N . ALA A 1 232 ? 39.695 -16.169 47.275 1.00 10.43 229 ALA A N 1
ATOM 1872 C CA . ALA A 1 232 ? 39.197 -17.497 46.935 1.00 11.89 229 ALA A CA 1
ATOM 1873 C C . ALA A 1 232 ? 37.705 -17.440 46.553 1.00 13.59 229 ALA A C 1
ATOM 1874 O O . ALA A 1 232 ? 36.964 -16.583 47.061 1.00 13.29 229 ALA A O 1
ATOM 1876 N N . ALA A 1 233 ? 37.319 -18.330 45.640 1.00 14.85 230 ALA A N 1
ATOM 1877 C CA . ALA A 1 233 ? 35.923 -18.570 45.201 1.00 16.97 230 ALA A CA 1
ATOM 1878 C C . ALA A 1 233 ? 35.815 -20.038 44.799 1.00 18.13 230 ALA A C 1
ATOM 1879 O O . ALA A 1 233 ? 36.780 -20.625 44.294 1.00 17.92 230 ALA A O 1
ATOM 1881 N N . HIS A 1 234 ? 34.648 -20.645 45.009 1.00 19.50 231 HIS A N 1
ATOM 1882 C CA . HIS A 1 234 ? 34.424 -22.055 44.619 1.00 20.69 231 HIS A CA 1
ATOM 1883 C C . HIS A 1 234 ? 35.389 -23.026 45.320 1.00 21.15 231 HIS A C 1
ATOM 1884 O O . HIS A 1 234 ? 35.757 -24.064 44.765 1.00 21.98 231 HIS A O 1
ATOM 1891 N N . GLY A 1 235 ? 35.806 -22.668 46.531 1.00 21.03 232 GLY A N 1
ATOM 1892 C CA . GLY A 1 235 ? 36.718 -23.492 47.307 1.00 20.62 232 GLY A CA 1
ATOM 1893 C C . GLY A 1 235 ? 38.208 -23.373 47.015 1.00 20.06 232 GLY A C 1
ATOM 1894 O O . GLY A 1 235 ? 38.988 -24.146 47.568 1.00 20.81 232 GLY A O 1
ATOM 1895 N N . GLU A 1 236 ? 38.623 -22.437 46.152 1.00 17.94 233 GLU A N 1
ATOM 1896 C CA . GLU A 1 236 ? 40.031 -22.378 45.765 1.00 16.32 233 GLU A CA 1
ATOM 1897 C C . GLU A 1 236 ? 40.473 -20.958 45.509 1.00 14.16 233 GLU A C 1
ATOM 1898 O O . GLU A 1 236 ? 39.655 -20.117 45.113 1.00 14.34 233 GLU A O 1
ATOM 1904 N N . VAL A 1 237 ? 41.771 -20.719 45.672 1.00 12.46 234 VAL A N 1
ATOM 1905 C CA . VAL A 1 237 ? 42.314 -19.377 45.447 1.00 12.27 234 VAL A CA 1
ATOM 1906 C C . VAL A 1 237 ? 42.263 -19.121 43.942 1.00 11.69 234 VAL A C 1
ATOM 1907 O O . VAL A 1 237 ? 42.744 -19.958 43.150 1.00 10.93 234 VAL A O 1
ATOM 1911 N N . LYS A 1 238 ? 41.657 -17.999 43.561 1.00 11.58 235 LYS A N 1
ATOM 1912 C CA . LYS A 1 238 ? 41.464 -17.645 42.149 1.00 13.16 235 LYS A CA 1
ATOM 1913 C C . LYS A 1 238 ? 42.439 -16.579 41.693 1.00 13.56 235 LYS A C 1
ATOM 1914 O O . LYS A 1 238 ? 42.873 -16.580 40.522 1.00 14.32 235 LYS A O 1
ATOM 1920 N N . GLU A 1 239 ? 42.797 -15.653 42.584 1.00 13.23 236 GLU A N 1
ATOM 1921 C CA . GLU A 1 239 ? 43.684 -14.572 42.190 1.00 14.51 236 GLU A CA 1
ATOM 1922 C C . GLU A 1 239 ? 44.277 -13.855 43.405 1.00 13.74 236 GLU A C 1
ATOM 1923 O O . GLU A 1 239 ? 43.749 -13.927 44.503 1.00 11.92 236 GLU A O 1
ATOM 1929 N N . LEU A 1 240 ? 45.375 -13.155 43.181 1.00 13.68 237 LEU A N 1
ATOM 1930 C CA . LEU A 1 240 ? 45.845 -12.177 44.138 1.00 14.38 237 LEU A CA 1
ATOM 1931 C C . LEU A 1 240 ? 45.586 -10.811 43.502 1.00 13.97 237 LEU A C 1
ATOM 1932 O O . LEU A 1 240 ? 45.660 -10.658 42.275 1.00 15.61 237 LEU A O 1
ATOM 1937 N N . LEU A 1 241 ? 45.257 -9.826 44.321 1.00 13.01 238 LEU A N 1
ATOM 1938 C CA . LEU A 1 241 ? 45.052 -8.492 43.791 1.00 13.14 238 LEU A CA 1
ATOM 1939 C C . LEU A 1 241 ? 45.939 -7.581 44.582 1.00 13.29 238 LEU A C 1
ATOM 1940 O O . LEU A 1 241 ? 45.975 -7.651 45.817 1.00 13.20 238 LEU A O 1
ATOM 1945 N N . VAL A 1 242 ? 46.701 -6.753 43.879 1.00 12.85 239 VAL A N 1
ATOM 1946 C CA . VAL A 1 242 ? 47.586 -5.821 44.559 1.00 13.16 239 VAL A CA 1
ATOM 1947 C C . VAL A 1 242 ? 47.214 -4.414 44.127 1.00 13.52 239 VAL A C 1
ATOM 1948 O O . VAL A 1 242 ? 46.977 -4.183 42.944 1.00 13.25 239 VAL A O 1
ATOM 1952 N N . ARG A 1 243 ? 47.106 -3.488 45.078 1.00 14.10 240 ARG A N 1
ATOM 1953 C CA . ARG A 1 243 ? 46.897 -2.090 44.717 1.00 14.51 240 ARG A CA 1
ATOM 1954 C C . ARG A 1 243 ? 48.127 -1.280 45.058 1.00 15.05 240 ARG A C 1
ATOM 1955 O O . ARG A 1 243 ? 48.658 -1.406 46.172 1.00 14.56 240 ARG A O 1
ATOM 1971 N N . SER A 1 245 ? 49.954 2.775 44.786 1.00 16.93 242 SER A N 1
ATOM 1972 C CA . SER A 1 245 ? 49.586 4.165 44.703 1.00 17.58 242 SER A CA 1
ATOM 1973 C C . SER A 1 245 ? 50.733 5.022 45.222 1.00 18.67 242 SER A C 1
ATOM 1974 O O . SER A 1 245 ? 51.258 4.755 46.311 1.00 18.18 242 SER A O 1
ATOM 1977 N N . LEU A 1 246 ? 51.149 5.997 44.409 1.00 19.85 243 LEU A N 1
ATOM 1978 C CA . LEU A 1 246 ? 52.120 7.054 44.816 1.00 21.43 243 LEU A CA 1
ATOM 1979 C C . LEU A 1 246 ? 51.431 8.090 45.698 1.00 22.16 243 LEU A C 1
ATOM 1980 O O . LEU A 1 246 ? 52.073 8.951 46.321 1.00 22.48 243 LEU A O 1
ATOM 1985 N N . ASN A 1 247 ? 50.112 7.977 45.728 1.00 23.38 244 ASN A N 1
ATOM 1986 C CA . ASN A 1 247 ? 49.182 8.889 46.362 1.00 24.60 244 ASN A CA 1
ATOM 1987 C C . ASN A 1 247 ? 49.255 8.825 47.870 1.00 24.33 244 ASN A C 1
ATOM 1988 O O . ASN A 1 247 ? 48.856 9.751 48.551 1.00 25.15 244 ASN A O 1
ATOM 1993 N N . GLU A 1 248 ? 49.753 7.709 48.383 1.00 24.13 245 GLU A N 1
ATOM 1994 C CA . GLU A 1 248 ? 49.745 7.407 49.809 1.00 23.45 245 GLU A CA 1
ATOM 1995 C C . GLU A 1 248 ? 51.191 7.077 50.207 1.00 21.96 245 GLU A C 1
ATOM 1996 O O . GLU A 1 248 ? 52.007 6.733 49.350 1.00 21.30 245 GLU A O 1
ATOM 2002 N N . ALA A 1 249 ? 51.526 7.205 51.487 1.00 20.94 246 ALA A N 1
ATOM 2003 C CA . ALA A 1 249 ? 52.881 6.897 51.949 1.00 20.11 246 ALA A CA 1
ATOM 2004 C C . ALA A 1 249 ? 53.300 5.463 51.635 1.00 20.24 246 ALA A C 1
ATOM 2005 O O . ALA A 1 249 ? 52.467 4.542 51.674 1.00 19.34 246 ALA A O 1
ATOM 2007 N N . THR A 1 250 ? 54.583 5.279 51.319 1.00 19.61 247 THR A N 1
ATOM 2008 C CA . THR A 1 250 ? 55.170 3.941 51.179 1.00 19.49 247 THR A CA 1
ATOM 2009 C C . THR A 1 250 ? 55.018 3.152 52.490 1.00 18.69 247 THR A C 1
ATOM 2010 O O . THR A 1 250 ? 55.227 3.691 53.573 1.00 17.91 247 THR A O 1
ATOM 2014 N N . ILE A 1 251 ? 54.639 1.885 52.373 1.00 17.94 248 ILE A N 1
ATOM 2015 C CA . ILE A 1 251 ? 54.500 0.985 53.528 1.00 17.59 248 ILE A CA 1
ATOM 2016 C C . ILE A 1 251 ? 55.561 -0.079 53.361 1.00 17.14 248 ILE A C 1
ATOM 2017 O O . ILE A 1 251 ? 55.624 -0.706 52.298 1.00 17.03 248 ILE A O 1
ATOM 2022 N N . PRO A 1 252 ? 56.387 -0.312 54.399 1.00 16.92 249 PRO A N 1
ATOM 2023 C CA . PRO A 1 252 ? 57.352 -1.391 54.226 1.00 16.71 249 PRO A CA 1
ATOM 2024 C C . PRO A 1 252 ? 56.605 -2.724 54.033 1.00 16.38 249 PRO A C 1
ATOM 2025 O O . PRO A 1 252 ? 55.450 -2.852 54.465 1.00 15.60 249 PRO A O 1
ATOM 2029 N N . PRO A 1 253 ? 57.231 -3.683 53.328 1.00 15.50 250 PRO A N 1
ATOM 2030 C CA . PRO A 1 253 ? 56.565 -4.899 52.885 1.00 14.38 250 PRO A CA 1
ATOM 2031 C C . PRO A 1 253 ? 55.922 -5.693 54.031 1.00 13.30 250 PRO A C 1
ATOM 2032 O O . PRO A 1 253 ? 54.801 -6.196 53.895 1.00 12.37 250 PRO A O 1
ATOM 2036 N N . GLU A 1 254 ? 56.603 -5.745 55.171 1.00 11.32 251 GLU A N 1
ATOM 2037 C CA . GLU A 1 254 ? 56.104 -6.507 56.315 1.00 10.05 251 GLU A CA 1
ATOM 2038 C C . GLU A 1 254 ? 54.871 -5.872 56.947 1.00 8.90 251 GLU A C 1
ATOM 2039 O O . GLU A 1 254 ? 54.175 -6.521 57.705 1.00 8.45 251 GLU A O 1
ATOM 2045 N N . LYS A 1 255 ? 54.618 -4.608 56.624 1.00 8.31 252 LYS A N 1
ATOM 2046 C CA . LYS A 1 255 ? 53.463 -3.870 57.133 1.00 8.61 252 LYS A CA 1
ATOM 2047 C C . LYS A 1 255 ? 52.325 -3.719 56.126 1.00 8.35 252 LYS A C 1
ATOM 2048 O O . LYS A 1 255 ? 51.277 -3.168 56.462 1.00 8.40 252 LYS A O 1
ATOM 2054 N N . VAL A 1 256 ? 52.513 -4.200 54.904 1.00 7.87 253 VAL A N 1
ATOM 2055 C CA . VAL A 1 256 ? 51.409 -4.148 53.935 1.00 8.48 253 VAL A CA 1
ATOM 2056 C C . VAL A 1 256 ? 50.220 -5.000 54.407 1.00 9.76 253 VAL A C 1
ATOM 2057 O O . VAL A 1 256 ? 50.396 -6.186 54.703 1.00 8.86 253 VAL A O 1
ATOM 2061 N N . PRO A 1 257 ? 49.005 -4.403 54.473 1.00 10.39 254 PRO A N 1
ATOM 2062 C CA . PRO A 1 257 ? 47.808 -5.173 54.828 1.00 10.51 254 PRO A CA 1
ATOM 2063 C C . PRO A 1 257 ? 47.484 -6.265 53.799 1.00 10.21 254 PRO A C 1
ATOM 2064 O O . PRO A 1 257 ? 47.318 -5.973 52.612 1.00 11.45 254 PRO A O 1
ATOM 2068 N N . ILE A 1 258 ? 47.395 -7.503 54.274 1.00 9.14 255 ILE A N 1
ATOM 2069 C CA . ILE A 1 258 ? 47.001 -8.655 53.471 1.00 7.85 255 ILE A CA 1
ATOM 2070 C C . ILE A 1 258 ? 45.574 -9.015 53.835 1.00 7.60 255 ILE A C 1
ATOM 2071 O O . ILE A 1 258 ? 45.268 -9.262 55.021 1.00 7.58 255 ILE A O 1
ATOM 2076 N N . HIS A 1 259 ? 44.710 -9.078 52.818 1.00 7.36 256 HIS A N 1
ATOM 2077 C CA . HIS A 1 259 ? 43.319 -9.474 53.009 1.00 8.33 256 HIS A CA 1
ATOM 2078 C C . HIS A 1 259 ? 43.103 -10.889 52.491 1.00 9.72 256 HIS A C 1
ATOM 2079 O O . HIS A 1 259 ? 43.326 -11.153 51.289 1.00 10.87 256 HIS A O 1
ATOM 2086 N N . ALA A 1 260 ? 42.626 -11.783 53.359 1.00 8.68 257 ALA A N 1
ATOM 2087 C CA . ALA A 1 260 ? 42.345 -13.150 52.932 1.00 8.79 257 ALA A CA 1
ATOM 2088 C C . ALA A 1 260 ? 40.858 -13.288 52.907 1.00 9.51 257 ALA A C 1
ATOM 2089 O O . ALA A 1 260 ? 40.188 -13.071 53.932 1.00 9.16 257 ALA A O 1
ATOM 2091 N N . ILE A 1 261 ? 40.311 -13.610 51.737 1.00 9.09 258 ILE A N 1
ATOM 2092 C CA . ILE A 1 261 ? 38.859 -13.660 51.664 1.00 10.12 258 ILE A CA 1
ATOM 2093 C C . ILE A 1 261 ? 38.369 -14.862 50.894 1.00 9.72 258 ILE A C 1
ATOM 2094 O O . ILE A 1 261 ? 38.952 -15.233 49.883 1.00 8.59 258 ILE A O 1
ATOM 2099 N N . ASN A 1 262 ? 37.305 -15.468 51.395 1.00 8.88 259 ASN A N 1
ATOM 2100 C CA . ASN A 1 262 ? 36.745 -16.633 50.760 1.00 7.67 259 ASN A CA 1
ATOM 2101 C C . ASN A 1 262 ? 35.352 -16.252 50.335 1.00 8.75 259 ASN A C 1
ATOM 2102 O O . ASN A 1 262 ? 34.470 -16.189 51.173 1.00 7.94 259 ASN A O 1
ATOM 2107 N N . LEU A 1 263 ? 35.156 -15.986 49.041 1.00 9.61 260 LEU A N 1
ATOM 2108 C CA . LEU A 1 263 ? 33.842 -15.538 48.535 1.00 11.35 260 LEU A CA 1
ATOM 2109 C C . LEU A 1 263 ? 32.829 -16.680 48.510 1.00 13.20 260 LEU A C 1
ATOM 2110 O O . LEU A 1 263 ? 33.147 -17.773 48.052 1.00 12.87 260 LEU A O 1
ATOM 2115 N N . LEU A 1 264 ? 31.622 -16.410 49.016 1.00 16.20 261 LEU A N 1
ATOM 2116 C CA . LEU A 1 264 ? 30.569 -17.431 49.174 1.00 19.22 261 LEU A CA 1
ATOM 2117 C C . LEU A 1 264 ? 29.211 -16.994 48.643 1.00 21.42 261 LEU A C 1
ATOM 2118 O O . LEU A 1 264 ? 29.023 -15.841 48.252 1.00 22.44 261 LEU A O 1
ATOM 2123 N N . LEU A 1 265 ? 28.269 -17.934 48.640 1.00 23.07 262 LEU A N 1
ATOM 2124 C CA . LEU A 1 265 ? 26.918 -17.711 48.125 1.00 25.03 262 LEU A CA 1
ATOM 2125 C C . LEU A 1 265 ? 26.080 -16.793 49.029 1.00 26.17 262 LEU A C 1
ATOM 2126 O O . LEU A 1 265 ? 25.214 -17.263 49.783 1.00 26.86 262 LEU A O 1
ATOM 2128 N N . GLU A 1 266 ? 26.351 -15.486 48.936 1.00 27.38 263 GLU A N 1
ATOM 2129 C CA . GLU A 1 266 ? 25.587 -14.426 49.623 1.00 28.08 263 GLU A CA 1
ATOM 2130 C C . GLU A 1 266 ? 26.210 -13.052 49.369 1.00 28.36 263 GLU A C 1
ATOM 2131 O O . GLU A 1 266 ? 27.366 -12.805 49.751 1.00 28.71 263 GLU A O 1
ATOM 2137 N N . THR A 1 268 ? 27.647 -10.385 51.019 1.00 23.78 265 THR A N 1
ATOM 2138 C CA . THR A 1 268 ? 28.433 -9.893 52.147 1.00 23.60 265 THR A CA 1
ATOM 2139 C C . THR A 1 268 ? 29.213 -11.013 52.856 1.00 23.47 265 THR A C 1
ATOM 2140 O O . THR A 1 268 ? 28.604 -11.999 53.303 1.00 24.34 265 THR A O 1
ATOM 2142 N N . VAL A 1 269 ? 30.551 -10.859 52.894 1.00 21.96 266 VAL A N 1
ATOM 2143 C CA . VAL A 1 269 ? 31.498 -11.598 53.757 1.00 20.65 266 VAL A CA 1
ATOM 2144 C C . VAL A 1 269 ? 32.661 -10.644 54.143 1.00 18.51 266 VAL A C 1
ATOM 2145 O O . VAL A 1 269 ? 32.952 -9.668 53.447 1.00 18.17 266 VAL A O 1
ATOM 2149 N N . ILE A 1 270 ? 33.313 -10.963 55.252 1.00 16.10 267 ILE A N 1
ATOM 2150 C CA . ILE A 1 270 ? 34.262 -10.096 55.944 1.00 14.04 267 ILE A CA 1
ATOM 2151 C C . ILE A 1 270 ? 35.700 -10.632 55.734 1.00 13.05 267 ILE A C 1
ATOM 2152 O O . ILE A 1 270 ? 35.921 -11.814 55.930 1.00 14.13 267 ILE A O 1
ATOM 2157 N N . PRO A 1 271 ? 36.669 -9.778 55.313 1.00 10.85 268 PRO A N 1
ATOM 2158 C CA . PRO A 1 271 ? 38.030 -10.305 55.085 1.00 10.39 268 PRO A CA 1
ATOM 2159 C C . PRO A 1 271 ? 38.759 -10.571 56.399 1.00 8.99 268 PRO A C 1
ATOM 2160 O O . PRO A 1 271 ? 38.455 -9.926 57.409 1.00 8.34 268 PRO A O 1
ATOM 2164 N N . PHE A 1 272 ? 39.709 -11.499 56.381 1.00 7.50 269 PHE A N 1
ATOM 2165 C CA . PHE A 1 272 ? 40.691 -11.595 57.464 1.00 7.80 269 PHE A CA 1
ATOM 2166 C C . PHE A 1 272 ? 41.864 -10.704 57.065 1.00 8.51 269 PHE A C 1
ATOM 2167 O O . PHE A 1 272 ? 42.528 -10.960 56.053 1.00 10.08 269 PHE A O 1
ATOM 2175 N N . ILE A 1 273 ? 42.106 -9.635 57.809 1.00 7.50 270 ILE A N 1
ATOM 2176 C CA . ILE A 1 273 ? 43.179 -8.714 57.435 1.00 7.76 270 ILE A CA 1
ATOM 2177 C C . ILE A 1 273 ? 44.315 -8.811 58.453 1.00 7.48 270 ILE A C 1
ATOM 2178 O O . ILE A 1 273 ? 44.073 -8.776 59.668 1.00 8.09 270 ILE A O 1
ATOM 2183 N N . PHE A 1 274 ? 45.543 -8.941 57.957 1.00 6.76 271 PHE A N 1
ATOM 2184 C CA . PHE A 1 274 ? 46.709 -9.024 58.840 1.00 7.85 271 PHE A CA 1
ATOM 2185 C C . PHE A 1 274 ? 47.950 -8.512 58.090 1.00 8.25 271 PHE A C 1
ATOM 2186 O O . PHE A 1 274 ? 47.846 -8.067 56.941 1.00 8.45 271 PHE A O 1
ATOM 2194 N N . THR A 1 275 ? 49.114 -8.578 58.739 1.00 7.69 272 THR A N 1
ATOM 2195 C CA . THR A 1 275 ? 50.383 -8.212 58.106 1.00 7.62 272 THR A CA 1
ATOM 2196 C C . THR A 1 275 ? 51.417 -9.273 58.411 1.00 7.40 272 THR A C 1
ATOM 2197 O O . THR A 1 275 ? 51.296 -10.008 59.400 1.00 7.74 272 THR A O 1
ATOM 2209 N N . GLU A 1 277 ? 54.339 -8.775 59.439 1.00 9.14 274 GLU A N 1
ATOM 2210 C CA . GLU A 1 277 ? 54.977 -8.373 60.694 1.00 9.89 274 GLU A CA 1
ATOM 2211 C C . GLU A 1 277 ? 54.234 -8.994 61.873 1.00 9.74 274 GLU A C 1
ATOM 2212 O O . GLU A 1 277 ? 54.861 -9.496 62.816 1.00 8.05 274 GLU A O 1
ATOM 2218 N N . GLU A 1 278 ? 52.901 -8.908 61.832 1.00 9.27 275 GLU A N 1
ATOM 2219 C CA . GLU A 1 278 ? 52.069 -9.491 62.888 1.00 9.35 275 GLU A CA 1
ATOM 2220 C C . GLU A 1 278 ? 52.273 -10.986 62.927 1.00 8.88 275 GLU A C 1
ATOM 2221 O O . GLU A 1 278 ? 52.570 -11.547 63.990 1.00 9.88 275 GLU A O 1
ATOM 2227 N N . GLU A 1 279 ? 52.126 -11.656 61.782 1.00 8.75 276 GLU A N 1
ATOM 2228 C CA . GLU A 1 279 ? 52.344 -13.109 61.710 1.00 9.24 276 GLU A CA 1
ATOM 2229 C C . GLU A 1 279 ? 53.681 -13.535 62.305 1.00 10.66 276 GLU A C 1
ATOM 2230 O O . GLU A 1 279 ? 53.745 -14.502 63.029 1.00 10.10 276 GLU A O 1
ATOM 2236 N N . ARG A 1 280 ? 54.736 -12.789 61.985 1.00 10.57 277 ARG A N 1
ATOM 2237 C CA . ARG A 1 280 ? 56.084 -13.161 62.445 1.00 12.36 277 ARG A CA 1
ATOM 2238 C C . ARG A 1 280 ? 56.325 -12.891 63.931 1.00 11.94 277 ARG A C 1
ATOM 2239 O O . ARG A 1 280 ? 57.078 -13.615 64.573 1.00 13.44 277 ARG A O 1
ATOM 2247 N N A SER A 1 281 ? 55.663 -11.849 64.438 0.50 11.56 278 SER A N 1
ATOM 2248 N N B SER A 1 281 ? 55.690 -11.868 64.476 0.50 11.84 278 SER A N 1
ATOM 2249 C CA A SER A 1 281 ? 55.845 -11.322 65.802 0.50 11.34 278 SER A CA 1
ATOM 2250 C CA B SER A 1 281 ? 55.957 -11.472 65.858 0.50 11.89 278 SER A CA 1
ATOM 2251 C C A SER A 1 281 ? 55.111 -12.103 66.893 0.50 10.52 278 SER A C 1
ATOM 2252 C C B SER A 1 281 ? 55.191 -12.278 66.891 0.50 10.85 278 SER A C 1
ATOM 2253 O O A SER A 1 281 ? 55.529 -12.117 68.047 0.50 10.48 278 SER A O 1
ATOM 2254 O O B SER A 1 281 ? 55.670 -12.502 68.004 0.50 10.63 278 SER A O 1
ATOM 2259 N N . ILE A 1 282 ? 54.000 -12.725 66.519 1.00 9.49 279 ILE A N 1
ATOM 2260 C CA . ILE A 1 282 ? 53.201 -13.568 67.395 1.00 9.15 279 ILE A CA 1
ATOM 2261 C C . ILE A 1 282 ? 53.882 -14.907 67.672 1.00 7.91 279 ILE A C 1
ATOM 2262 O O . ILE A 1 282 ? 54.573 -15.452 66.802 1.00 9.19 279 ILE A O 1
ATOM 2267 N N . SER A 1 283 ? 53.654 -15.455 68.859 1.00 6.74 280 SER A N 1
ATOM 2268 C CA . SER A 1 283 ? 53.995 -16.843 69.116 1.00 7.03 280 SER A CA 1
ATOM 2269 C C . SER A 1 283 ? 52.815 -17.458 69.818 1.00 8.77 280 SER A C 1
ATOM 2270 O O . SER A 1 283 ? 52.146 -16.786 70.632 1.00 9.01 280 SER A O 1
ATOM 2273 N N . ILE A 1 284 ? 52.574 -18.724 69.505 1.00 9.17 281 ILE A N 1
ATOM 2274 C CA . ILE A 1 284 ? 51.442 -19.453 70.043 1.00 11.16 281 ILE A CA 1
ATOM 2275 C C . ILE A 1 284 ? 51.875 -20.817 70.641 1.00 11.52 281 ILE A C 1
ATOM 2276 O O . ILE A 1 284 ? 52.905 -21.353 70.251 1.00 11.62 281 ILE A O 1
ATOM 2281 N N A PRO A 1 285 ? 50.959 -21.349 71.485 0.50 11.78 282 PRO A N 1
ATOM 2282 N N B PRO A 1 285 ? 51.222 -21.371 71.696 0.50 12.24 282 PRO A N 1
ATOM 2283 C CA A PRO A 1 285 ? 50.952 -22.656 72.059 0.50 11.37 282 PRO A CA 1
ATOM 2284 C CA B PRO A 1 285 ? 51.926 -22.564 72.306 0.50 12.03 282 PRO A CA 1
ATOM 2285 C C A PRO A 1 285 ? 50.678 -23.617 70.933 0.50 10.87 282 PRO A C 1
ATOM 2286 C C B PRO A 1 285 ? 51.856 -23.969 71.615 0.50 11.53 282 PRO A C 1
ATOM 2287 O O A PRO A 1 285 ? 49.937 -23.297 69.988 0.50 11.22 282 PRO A O 1
ATOM 2288 O O B PRO A 1 285 ? 52.756 -24.803 71.820 0.50 12.30 282 PRO A O 1
ATOM 2295 N N A TYR A 1 286 ? 51.327 -24.756 70.996 0.50 10.08 283 TYR A N 1
ATOM 2296 N N B TYR A 1 286 ? 50.801 -24.212 70.843 0.50 10.18 283 TYR A N 1
ATOM 2297 C CA A TYR A 1 286 ? 50.961 -25.868 70.157 0.50 10.40 283 TYR A CA 1
ATOM 2298 C CA B TYR A 1 286 ? 50.522 -25.502 70.172 0.50 9.92 283 TYR A CA 1
ATOM 2299 C C A TYR A 1 286 ? 50.535 -26.954 71.106 0.50 10.39 283 TYR A C 1
ATOM 2300 C C B TYR A 1 286 ? 50.021 -26.530 71.186 0.50 9.67 283 TYR A C 1
ATOM 2301 O O A TYR A 1 286 ? 51.105 -27.122 72.185 0.50 10.89 283 TYR A O 1
ATOM 2302 O O B TYR A 1 286 ? 50.086 -26.270 72.389 0.50 9.34 283 TYR A O 1
ATOM 2319 N N . THR A 1 287 ? 49.501 -27.674 70.722 1.00 9.91 284 THR A N 1
ATOM 2320 C CA . THR A 1 287 ? 48.869 -28.615 71.620 1.00 10.31 284 THR A CA 1
ATOM 2321 C C . THR A 1 287 ? 49.172 -30.080 71.285 1.00 10.98 284 THR A C 1
ATOM 2322 O O . THR A 1 287 ? 49.169 -30.478 70.113 1.00 10.18 284 THR A O 1
ATOM 2326 N N . ASP A 1 288 ? 49.457 -30.851 72.328 1.00 11.16 285 ASP A N 1
ATOM 2327 C CA . ASP A 1 288 ? 49.659 -32.274 72.206 1.00 11.71 285 ASP A CA 1
ATOM 2328 C C . ASP A 1 288 ? 48.329 -32.992 72.172 1.00 11.93 285 ASP A C 1
ATOM 2329 O O . ASP A 1 288 ? 48.256 -34.169 71.774 1.00 11.56 285 ASP A O 1
ATOM 2334 N N . SER A 1 289 ? 47.279 -32.285 72.603 1.00 11.42 286 SER A N 1
ATOM 2335 C CA . SER A 1 289 ? 45.970 -32.902 72.799 1.00 11.86 286 SER A CA 1
ATOM 2336 C C . SER A 1 289 ? 44.872 -32.145 72.055 1.00 11.40 286 SER A C 1
ATOM 2337 O O . SER A 1 289 ? 44.978 -30.934 71.790 1.00 10.27 286 SER A O 1
ATOM 2340 N N . ILE A 1 290 ? 43.822 -32.881 71.706 1.00 10.83 287 ILE A N 1
ATOM 2341 C CA . ILE A 1 290 ? 42.729 -32.326 70.922 1.00 11.15 287 ILE A CA 1
ATOM 2342 C C . ILE A 1 290 ? 41.643 -31.840 71.851 1.00 10.72 287 ILE A C 1
ATOM 2343 O O . ILE A 1 290 ? 41.431 -32.416 72.919 1.00 11.46 287 ILE A O 1
ATOM 2348 N N . ASP A 1 291 ? 40.949 -30.784 71.448 1.00 10.30 288 ASP A N 1
ATOM 2349 C CA . ASP A 1 291 ? 39.824 -30.273 72.209 1.00 11.22 288 ASP A CA 1
ATOM 2350 C C . ASP A 1 291 ? 38.509 -30.582 71.464 1.00 10.41 288 ASP A C 1
ATOM 2351 O O . ASP A 1 291 ? 38.495 -31.252 70.418 1.00 10.18 288 ASP A O 1
ATOM 2356 N N . LYS A 1 292 ? 37.415 -30.071 71.996 1.00 9.34 289 LYS A N 1
ATOM 2357 C CA . LYS A 1 292 ? 36.074 -30.403 71.519 1.00 10.12 289 LYS A CA 1
ATOM 2358 C C . LYS A 1 292 ? 35.824 -29.943 70.100 1.00 9.82 289 LYS A C 1
ATOM 2359 O O . LYS A 1 292 ? 35.187 -30.641 69.325 1.00 10.20 289 LYS A O 1
ATOM 2365 N N . TYR A 1 293 ? 36.242 -28.718 69.798 1.00 9.32 290 TYR A N 1
ATOM 2366 C CA . TYR A 1 293 ? 36.052 -28.158 68.448 1.00 9.04 290 TYR A CA 1
ATOM 2367 C C . TYR A 1 293 ? 37.329 -28.181 67.625 1.00 8.33 290 TYR A C 1
ATOM 2368 O O . TYR A 1 293 ? 38.444 -27.955 68.135 1.00 7.32 290 TYR A O 1
ATOM 2377 N N . VAL A 1 294 ? 37.161 -28.506 66.343 1.00 7.35 291 VAL A N 1
ATOM 2378 C CA . VAL A 1 294 ? 38.266 -28.550 65.411 1.00 7.55 291 VAL A CA 1
ATOM 2379 C C . VAL A 1 294 ? 37.993 -27.631 64.226 1.00 7.88 291 VAL A C 1
ATOM 2380 O O . VAL A 1 294 ? 36.895 -27.634 63.679 1.00 9.16 291 VAL A O 1
ATOM 2384 N N . TYR A 1 295 ? 39.007 -26.851 63.850 1.00 8.12 292 TYR A N 1
ATOM 2385 C CA . TYR A 1 295 ? 38.841 -25.795 62.842 1.00 9.16 292 TYR A CA 1
ATOM 2386 C C . TYR A 1 295 ? 39.827 -25.933 61.701 1.00 8.43 292 TYR A C 1
ATOM 2387 O O . TYR A 1 295 ? 41.036 -26.042 61.926 1.00 9.37 292 TYR A O 1
ATOM 2396 N N . GLU A 1 296 ? 39.294 -25.922 60.479 1.00 7.83 293 GLU A N 1
ATOM 2397 C CA . GLU A 1 296 ? 40.158 -26.038 59.269 1.00 8.33 293 GLU A CA 1
ATOM 2398 C C . GLU A 1 296 ? 40.054 -24.762 58.428 1.00 8.20 293 GLU A C 1
ATOM 2399 O O . GLU A 1 296 ? 38.981 -24.474 57.890 1.00 8.26 293 GLU A O 1
ATOM 2405 N N . PRO A 1 297 ? 41.164 -24.023 58.281 1.00 9.56 294 PRO A N 1
ATOM 2406 C CA . PRO A 1 297 ? 41.108 -22.711 57.591 1.00 10.49 294 PRO A CA 1
ATOM 2407 C C . PRO A 1 297 ? 40.912 -22.888 56.080 1.00 10.71 294 PRO A C 1
ATOM 2408 O O . PRO A 1 297 ? 41.386 -23.894 55.484 1.00 10.13 294 PRO A O 1
ATOM 2412 N N . HIS A 1 298 ? 40.235 -21.910 55.475 1.00 9.63 295 HIS A N 1
ATOM 2413 C CA . HIS A 1 298 ? 39.994 -21.936 54.022 1.00 9.57 295 HIS A CA 1
ATOM 2414 C C . HIS A 1 298 ? 41.266 -21.674 53.213 1.00 9.23 295 HIS A C 1
ATOM 2415 O O . HIS A 1 298 ? 42.311 -21.295 53.760 1.00 8.58 295 HIS A O 1
ATOM 2422 N N . THR A 1 299 ? 41.188 -21.883 51.908 1.00 8.76 296 THR A N 1
ATOM 2423 C CA . THR A 1 299 ? 42.381 -21.849 51.062 1.00 8.52 296 THR A CA 1
ATOM 2424 C C . THR A 1 299 ? 43.047 -20.483 50.968 1.00 7.32 296 THR A C 1
ATOM 2425 O O . THR A 1 299 ? 44.269 -20.402 50.773 1.00 6.27 296 THR A O 1
ATOM 2429 N N . ALA A 1 300 ? 42.261 -19.424 51.098 1.00 6.33 297 ALA A N 1
ATOM 2430 C CA . ALA A 1 300 ? 42.827 -18.069 51.008 1.00 7.29 297 ALA A CA 1
ATOM 2431 C C . ALA A 1 300 ? 43.666 -17.782 52.254 1.00 7.12 297 ALA A C 1
ATOM 2432 O O . ALA A 1 300 ? 44.746 -17.162 52.151 1.00 6.30 297 ALA A O 1
ATOM 2434 N N . LEU A 1 301 ? 43.192 -18.217 53.419 1.00 7.00 298 LEU A N 1
ATOM 2435 C CA . LEU A 1 301 ? 44.001 -18.075 54.640 1.00 8.20 298 LEU A CA 1
ATOM 2436 C C . LEU A 1 301 ? 45.337 -18.808 54.537 1.00 8.15 298 LEU A C 1
ATOM 2437 O O . LEU A 1 301 ? 46.369 -18.284 54.906 1.00 8.36 298 LEU A O 1
ATOM 2442 N N . LEU A 1 302 ? 45.273 -20.048 54.045 1.00 8.39 299 LEU A N 1
ATOM 2443 C CA . LEU A 1 302 ? 46.468 -20.856 53.836 1.00 8.93 299 LEU A CA 1
ATOM 2444 C C . LEU A 1 302 ? 47.465 -20.195 52.882 1.00 9.60 299 LEU A C 1
ATOM 2445 O O . LEU A 1 302 ? 48.654 -20.125 53.179 1.00 9.36 299 LEU A O 1
ATOM 2450 N N . LYS A 1 303 ? 46.976 -19.715 51.743 1.00 8.16 300 LYS A N 1
ATOM 2451 C CA . LYS A 1 303 ? 47.841 -19.072 50.762 1.00 7.90 300 LYS A CA 1
ATOM 2452 C C . LYS A 1 303 ? 48.447 -17.771 51.322 1.00 8.39 300 LYS A C 1
ATOM 2453 O O . LYS A 1 303 ? 49.601 -17.462 51.031 1.00 8.39 300 LYS A O 1
ATOM 2459 N N . ALA A 1 304 ? 47.652 -17.006 52.088 1.00 7.84 301 ALA A N 1
ATOM 2460 C CA . ALA A 1 304 ? 48.112 -15.716 52.667 1.00 9.25 301 ALA A CA 1
ATOM 2461 C C . ALA A 1 304 ? 49.170 -15.933 53.740 1.00 9.41 301 ALA A C 1
ATOM 2462 O O . ALA A 1 304 ? 49.964 -15.052 54.009 1.00 10.16 301 ALA A O 1
ATOM 2464 N N . GLY A 1 305 ? 49.131 -17.110 54.357 1.00 10.66 302 GLY A N 1
ATOM 2465 C CA . GLY A 1 305 ? 50.084 -17.517 55.384 1.00 11.12 302 GLY A CA 1
ATOM 2466 C C . GLY A 1 305 ? 49.790 -17.033 56.792 1.00 10.26 302 GLY A C 1
ATOM 2467 O O . GLY A 1 305 ? 50.730 -16.902 57.596 1.00 10.85 302 GLY A O 1
ATOM 2468 N N . ALA A 1 306 ? 48.517 -16.805 57.111 1.00 9.63 303 ALA A N 1
ATOM 2469 C CA . ALA A 1 306 ? 48.109 -16.340 58.444 1.00 8.93 303 ALA A CA 1
ATOM 2470 C C . ALA A 1 306 ? 48.010 -17.517 59.443 1.00 10.24 303 ALA A C 1
ATOM 2471 O O . ALA A 1 306 ? 47.047 -17.602 60.205 1.00 10.02 303 ALA A O 1
ATOM 2473 N N . PHE A 1 307 ? 49.015 -18.386 59.454 1.00 9.62 304 PHE A N 1
ATOM 2474 C CA . PHE A 1 307 ? 48.954 -19.650 60.220 1.00 9.56 304 PHE A CA 1
ATOM 2475 C C . PHE A 1 307 ? 48.811 -19.411 61.730 1.00 9.73 304 PHE A C 1
ATOM 2476 O O . PHE A 1 307 ? 47.920 -19.996 62.403 1.00 9.82 304 PHE A O 1
ATOM 2484 N N . LYS A 1 308 ? 49.682 -18.559 62.263 1.00 9.18 305 LYS A N 1
ATOM 2485 C CA . LYS A 1 308 ? 49.672 -18.215 63.677 1.00 9.05 305 LYS A CA 1
ATOM 2486 C C . LYS A 1 308 ? 48.636 -17.154 63.992 1.00 9.54 305 LYS A C 1
ATOM 2487 O O . LYS A 1 308 ? 47.965 -17.214 65.039 1.00 9.04 305 LYS A O 1
ATOM 2493 N N . THR A 1 309 ? 48.499 -16.164 63.097 1.00 8.96 306 THR A N 1
ATOM 2494 C CA . THR A 1 309 ? 47.585 -15.055 63.373 1.00 9.08 306 THR A CA 1
ATOM 2495 C C . THR A 1 309 ? 46.135 -15.528 63.597 1.00 8.12 306 THR A C 1
ATOM 2496 O O . THR A 1 309 ? 45.442 -15.004 64.456 1.00 8.41 306 THR A O 1
ATOM 2500 N N . VAL A 1 310 ? 45.690 -16.518 62.846 1.00 8.57 307 VAL A N 1
ATOM 2501 C CA . VAL A 1 310 ? 44.319 -17.000 63.039 1.00 9.53 307 VAL A CA 1
ATOM 2502 C C . VAL A 1 310 ? 44.149 -17.502 64.484 1.00 9.52 307 VAL A C 1
ATOM 2503 O O . VAL A 1 310 ? 43.149 -17.204 65.146 1.00 8.40 307 VAL A O 1
ATOM 2507 N N . ALA A 1 311 ? 45.140 -18.263 64.989 1.00 8.68 308 ALA A N 1
ATOM 2508 C CA . ALA A 1 311 ? 45.012 -18.832 66.348 1.00 9.25 308 ALA A CA 1
ATOM 2509 C C . ALA A 1 311 ? 45.009 -17.707 67.416 1.00 8.99 308 ALA A C 1
ATOM 2510 O O . ALA A 1 311 ? 44.239 -17.737 68.394 1.00 8.79 308 ALA A O 1
ATOM 2512 N N . TYR A 1 312 ? 45.900 -16.746 67.229 1.00 8.32 309 TYR A N 1
ATOM 2513 C CA . TYR A 1 312 ? 46.075 -15.641 68.165 1.00 10.55 309 TYR A CA 1
ATOM 2514 C C . TYR A 1 312 ? 44.839 -14.717 68.156 1.00 9.57 309 TYR A C 1
ATOM 2515 O O . TYR A 1 312 ? 44.399 -14.320 69.208 1.00 11.91 309 TYR A O 1
ATOM 2524 N N A ARG A 1 313 ? 44.312 -14.423 66.964 0.50 10.89 310 ARG A N 1
ATOM 2525 N N B ARG A 1 313 ? 44.318 -14.352 66.984 0.50 10.21 310 ARG A N 1
ATOM 2526 C CA A ARG A 1 313 ? 43.148 -13.530 66.770 0.50 10.47 310 ARG A CA 1
ATOM 2527 C CA B ARG A 1 313 ? 43.136 -13.461 66.922 0.50 8.99 310 ARG A CA 1
ATOM 2528 C C A ARG A 1 313 ? 41.867 -14.103 67.374 0.50 10.29 310 ARG A C 1
ATOM 2529 C C B ARG A 1 313 ? 41.924 -14.118 67.599 0.50 9.51 310 ARG A C 1
ATOM 2530 O O A ARG A 1 313 ? 40.982 -13.354 67.811 0.50 8.97 310 ARG A O 1
ATOM 2531 O O B ARG A 1 313 ? 41.155 -13.451 68.309 0.50 8.15 310 ARG A O 1
ATOM 2546 N N . LEU A 1 314 ? 41.786 -15.433 67.404 1.00 9.53 311 LEU A N 1
ATOM 2547 C CA . LEU A 1 314 ? 40.566 -16.119 67.742 1.00 10.21 311 LEU A CA 1
ATOM 2548 C C . LEU A 1 314 ? 40.648 -16.967 69.004 1.00 10.03 311 LEU A C 1
ATOM 2549 O O . LEU A 1 314 ? 39.653 -17.550 69.387 1.00 12.14 311 LEU A O 1
ATOM 2554 N N . GLY A 1 315 ? 41.807 -16.980 69.664 1.00 9.26 312 GLY A N 1
ATOM 2555 C CA . GLY A 1 315 ? 41.980 -17.668 70.934 1.00 10.46 312 GLY A CA 1
ATOM 2556 C C . GLY A 1 315 ? 41.902 -19.181 70.793 1.00 11.24 312 GLY A C 1
ATOM 2557 O O . GLY A 1 315 ? 41.265 -19.854 71.600 1.00 10.71 312 GLY A O 1
ATOM 2558 N N . LEU A 1 316 ? 42.546 -19.694 69.745 1.00 10.71 313 LEU A N 1
ATOM 2559 C CA . LEU A 1 316 ? 42.513 -21.123 69.422 1.00 11.62 313 LEU A CA 1
ATOM 2560 C C . LEU A 1 316 ? 43.920 -21.686 69.617 1.00 12.14 313 LEU A C 1
ATOM 2561 O O . LEU A 1 316 ? 44.872 -20.923 69.721 1.00 11.96 313 LEU A O 1
ATOM 2566 N N . ARG A 1 317 ? 44.043 -23.011 69.756 1.00 12.04 314 ARG A N 1
ATOM 2567 C CA . ARG A 1 317 ? 45.335 -23.677 69.847 1.00 12.64 314 ARG A CA 1
ATOM 2568 C C . ARG A 1 317 ? 45.600 -24.336 68.498 1.00 13.09 314 ARG A C 1
ATOM 2569 O O . ARG A 1 317 ? 44.677 -24.878 67.893 1.00 14.51 314 ARG A O 1
ATOM 2577 N N . LYS A 1 318 ? 46.836 -24.274 68.018 1.00 12.49 315 LYS A N 1
ATOM 2578 C CA . LYS A 1 318 ? 47.169 -24.874 66.719 1.00 11.24 315 LYS A CA 1
ATOM 2579 C C . LYS A 1 318 ? 47.816 -26.223 67.006 1.00 10.00 315 LYS A C 1
ATOM 2580 O O . LYS A 1 318 ? 48.483 -26.376 68.030 1.00 9.53 315 LYS A O 1
ATOM 2586 N N . LEU A 1 319 ? 47.608 -27.216 66.140 1.00 9.80 316 LEU A N 1
ATOM 2587 C CA . LEU A 1 319 ? 48.122 -28.557 66.424 1.00 10.12 316 LEU A CA 1
ATOM 2588 C C . LEU A 1 319 ? 49.651 -28.672 66.348 1.00 10.09 316 LEU A C 1
ATOM 2589 O O . LEU A 1 319 ? 50.259 -29.330 67.174 1.00 9.53 316 LEU A O 1
ATOM 2594 N N . HIS A 1 320 ? 50.254 -28.020 65.355 1.00 9.42 317 HIS A N 1
ATOM 2595 C CA . HIS A 1 320 ? 51.669 -28.178 65.048 1.00 9.76 317 HIS A CA 1
ATOM 2596 C C . HIS A 1 320 ? 51.984 -27.053 64.055 1.00 9.40 317 HIS A C 1
ATOM 2597 O O . HIS A 1 320 ? 51.087 -26.614 63.326 1.00 9.58 317 HIS A O 1
ATOM 2604 N N . PRO A 1 321 ? 53.239 -26.575 64.016 1.00 9.01 318 PRO A N 1
ATOM 2605 C CA . PRO A 1 321 ? 53.566 -25.510 63.033 1.00 9.09 318 PRO A CA 1
ATOM 2606 C C . PRO A 1 321 ? 53.250 -25.883 61.601 1.00 9.82 318 PRO A C 1
ATOM 2607 O O . PRO A 1 321 ? 52.905 -25.002 60.797 1.00 9.03 318 PRO A O 1
ATOM 2611 N N . ASN A 1 322 ? 53.403 -27.173 61.264 1.00 9.91 319 ASN A N 1
ATOM 2612 C CA . ASN A 1 322 ? 53.052 -27.641 59.898 1.00 9.83 319 ASN A CA 1
ATOM 2613 C C . ASN A 1 322 ? 51.637 -28.285 59.751 1.00 8.09 319 ASN A C 1
ATOM 2614 O O . ASN A 1 322 ? 51.251 -28.653 58.624 1.00 7.58 319 ASN A O 1
ATOM 2619 N N . SER A 1 323 ? 50.886 -28.421 60.850 1.00 8.57 320 SER A N 1
ATOM 2620 C CA . SER A 1 323 ? 49.488 -28.871 60.768 1.00 7.93 320 SER A CA 1
ATOM 2621 C C . SER A 1 323 ? 48.562 -27.655 60.823 1.00 9.01 320 SER A C 1
ATOM 2622 O O . SER A 1 323 ? 48.376 -27.036 61.879 1.00 9.06 320 SER A O 1
ATOM 2625 N N . HIS A 1 324 ? 47.974 -27.305 59.685 1.00 8.75 321 HIS A N 1
ATOM 2626 C CA . HIS A 1 324 ? 47.193 -26.093 59.647 1.00 8.89 321 HIS A CA 1
ATOM 2627 C C . HIS A 1 324 ? 45.752 -26.407 60.026 1.00 8.18 321 HIS A C 1
ATOM 2628 O O . HIS A 1 324 ? 44.843 -26.396 59.189 1.00 8.86 321 HIS A O 1
ATOM 2635 N N . LEU A 1 325 ? 45.604 -26.762 61.303 1.00 8.87 322 LEU A N 1
ATOM 2636 C CA . LEU A 1 325 ? 44.342 -27.014 61.964 1.00 8.22 322 LEU A CA 1
ATOM 2637 C C . LEU A 1 325 ? 44.431 -26.463 63.368 1.00 8.96 322 LEU A C 1
ATOM 2638 O O . LEU A 1 325 ? 45.513 -26.402 63.969 1.00 9.52 322 LEU A O 1
ATOM 2643 N N . TYR A 1 326 ? 43.273 -26.140 63.899 1.00 8.75 323 TYR A N 1
ATOM 2644 C CA . TYR A 1 326 ? 43.138 -25.514 65.209 1.00 10.03 323 TYR A CA 1
ATOM 2645 C C . TYR A 1 326 ? 42.141 -26.276 66.041 1.00 9.62 323 TYR A C 1
ATOM 2646 O O . TYR A 1 326 ? 41.290 -26.997 65.496 1.00 9.13 323 TYR A O 1
ATOM 2655 N N . THR A 1 327 ? 42.196 -26.048 67.357 1.00 9.20 324 THR A N 1
ATOM 2656 C CA . THR A 1 327 ? 41.250 -26.679 68.260 1.00 8.47 324 THR A CA 1
ATOM 2657 C C . THR A 1 327 ? 40.962 -25.765 69.469 1.00 9.98 324 THR A C 1
ATOM 2658 O O . THR A 1 327 ? 41.791 -24.927 69.835 1.00 9.86 324 THR A O 1
ATOM 2662 N N . SER A 1 328 ? 39.801 -25.940 70.077 1.00 10.30 325 SER A N 1
ATOM 2663 C CA . SER A 1 328 ? 39.458 -25.183 71.291 1.00 12.56 325 SER A CA 1
ATOM 2664 C C . SER A 1 328 ? 38.318 -25.869 71.998 1.00 12.71 325 SER A C 1
ATOM 2665 O O . SER A 1 328 ? 37.561 -26.622 71.386 1.00 12.80 325 SER A O 1
ATOM 2668 N N . GLU A 1 329 ? 38.194 -25.614 73.298 1.00 13.46 326 GLU A N 1
ATOM 2669 C CA . GLU A 1 329 ? 37.143 -26.199 74.077 1.00 15.74 326 GLU A CA 1
ATOM 2670 C C . GLU A 1 329 ? 35.833 -25.428 73.871 1.00 16.18 326 GLU A C 1
ATOM 2671 O O . GLU A 1 329 ? 34.751 -26.009 73.879 1.00 16.01 326 GLU A O 1
ATOM 2677 N N . ALA A 1 330 ? 35.938 -24.130 73.636 1.00 17.19 327 ALA A N 1
ATOM 2678 C CA . ALA A 1 330 ? 34.750 -23.311 73.408 1.00 18.57 327 ALA A CA 1
ATOM 2679 C C . ALA A 1 330 ? 34.481 -23.115 71.919 1.00 18.00 327 ALA A C 1
ATOM 2680 O O . ALA A 1 330 ? 35.384 -23.080 71.111 1.00 17.72 327 ALA A O 1
ATOM 2682 N N . TYR A 1 331 ? 33.204 -23.013 71.577 1.00 18.89 328 TYR A N 1
ATOM 2683 C CA . TYR A 1 331 ? 32.776 -22.840 70.198 1.00 19.44 328 TYR A CA 1
ATOM 2684 C C . TYR A 1 331 ? 33.070 -21.428 69.683 1.00 19.15 328 TYR A C 1
ATOM 2685 O O . TYR A 1 331 ? 32.622 -20.433 70.263 1.00 19.39 328 TYR A O 1
ATOM 2694 N N A GLU A 1 332 ? 33.855 -21.373 68.624 0.50 17.60 329 GLU A N 1
ATOM 2695 N N B GLU A 1 332 ? 33.840 -21.314 68.598 0.50 19.54 329 GLU A N 1
ATOM 2696 C CA A GLU A 1 332 ? 34.015 -20.167 67.860 0.50 16.45 329 GLU A CA 1
ATOM 2697 C CA B GLU A 1 332 ? 34.145 -20.001 67.976 0.50 19.92 329 GLU A CA 1
ATOM 2698 C C A GLU A 1 332 ? 32.962 -20.280 66.768 0.50 15.40 329 GLU A C 1
ATOM 2699 C C B GLU A 1 332 ? 33.494 -19.855 66.592 0.50 20.60 329 GLU A C 1
ATOM 2700 O O A GLU A 1 332 ? 32.987 -21.230 65.983 0.50 15.75 329 GLU A O 1
ATOM 2701 O O B GLU A 1 332 ? 33.359 -20.840 65.867 0.50 21.12 329 GLU A O 1
ATOM 2712 N N A SER A 1 333 ? 32.031 -19.329 66.721 0.50 13.56 330 SER A N 1
ATOM 2713 N N B SER A 1 333 ? 33.107 -18.633 66.214 0.50 20.92 330 SER A N 1
ATOM 2714 C CA A SER A 1 333 ? 30.906 -19.428 65.795 0.50 12.91 330 SER A CA 1
ATOM 2715 C CA B SER A 1 333 ? 32.430 -18.424 64.920 0.50 20.65 330 SER A CA 1
ATOM 2716 C C A SER A 1 333 ? 31.159 -18.849 64.413 0.50 12.31 330 SER A C 1
ATOM 2717 C C B SER A 1 333 ? 33.155 -17.530 63.901 0.50 20.83 330 SER A C 1
ATOM 2718 O O A SER A 1 333 ? 30.380 -19.078 63.494 0.50 13.64 330 SER A O 1
ATOM 2719 O O B SER A 1 333 ? 32.829 -17.551 62.708 0.50 20.90 330 SER A O 1
ATOM 2724 N N A ALA A 1 334 ? 32.233 -18.093 64.248 0.50 10.36 331 ALA A N 1
ATOM 2725 N N B ALA A 1 334 ? 34.146 -16.757 64.340 0.50 20.80 331 ALA A N 1
ATOM 2726 C CA A ALA A 1 334 ? 32.418 -17.395 62.987 0.50 10.08 331 ALA A CA 1
ATOM 2727 C CA B ALA A 1 334 ? 34.901 -15.936 63.391 0.50 20.39 331 ALA A CA 1
ATOM 2728 C C A ALA A 1 334 ? 33.708 -17.793 62.323 0.50 8.84 331 ALA A C 1
ATOM 2729 C C B ALA A 1 334 ? 35.883 -16.787 62.627 0.50 19.93 331 ALA A C 1
ATOM 2730 O O A ALA A 1 334 ? 34.308 -16.992 61.629 0.50 9.07 331 ALA A O 1
ATOM 2731 O O B ALA A 1 334 ? 36.716 -16.254 61.877 0.50 20.46 331 ALA A O 1
ATOM 2734 N N A PHE A 1 335 ? 34.137 -19.039 62.526 0.50 7.64 332 PHE A N 1
ATOM 2735 N N B PHE A 1 335 ? 35.834 -18.099 62.838 0.50 18.84 332 PHE A N 1
ATOM 2736 C CA A PHE A 1 335 ? 35.435 -19.430 62.019 0.50 6.62 332 PHE A CA 1
ATOM 2737 C CA B PHE A 1 335 ? 36.808 -18.925 62.172 0.50 17.72 332 PHE A CA 1
ATOM 2738 C C A PHE A 1 335 ? 35.495 -19.397 60.491 0.50 7.53 332 PHE A C 1
ATOM 2739 C C B PHE A 1 335 ? 36.536 -18.987 60.682 0.50 17.20 332 PHE A C 1
ATOM 2740 O O A PHE A 1 335 ? 34.593 -19.913 59.823 0.50 7.19 332 PHE A O 1
ATOM 2741 O O B PHE A 1 335 ? 35.450 -19.349 60.234 0.50 17.67 332 PHE A O 1
ATOM 2756 N N A PRO A 1 336 ? 36.566 -18.784 59.950 0.50 7.03 333 PRO A N 1
ATOM 2757 N N B PRO A 1 336 ? 37.536 -18.631 59.905 0.50 16.51 333 PRO A N 1
ATOM 2758 C CA A PRO A 1 336 ? 36.967 -18.672 58.532 0.50 9.13 333 PRO A CA 1
ATOM 2759 C CA B PRO A 1 336 ? 37.243 -18.648 58.485 0.50 15.72 333 PRO A CA 1
ATOM 2760 C C A PRO A 1 336 ? 37.509 -19.977 57.955 0.50 9.52 333 PRO A C 1
ATOM 2761 C C B PRO A 1 336 ? 37.589 -20.005 57.865 0.50 13.92 333 PRO A C 1
ATOM 2762 O O A PRO A 1 336 ? 38.706 -20.125 57.718 0.50 10.46 333 PRO A O 1
ATOM 2763 O O B PRO A 1 336 ? 38.750 -20.234 57.535 0.50 14.23 333 PRO A O 1
ATOM 2770 N N . GLY A 1 337 ? 36.595 -20.881 57.712 1.00 12.98 334 GLY A N 1
ATOM 2771 C CA . GLY A 1 337 ? 36.869 -22.188 57.140 1.00 12.76 334 GLY A CA 1
ATOM 2772 C C . GLY A 1 337 ? 35.795 -23.108 57.639 1.00 13.84 334 GLY A C 1
ATOM 2773 O O . GLY A 1 337 ? 34.622 -22.719 57.702 1.00 14.85 334 GLY A O 1
ATOM 2774 N N . ARG A 1 338 ? 36.165 -24.338 57.959 1.00 11.85 335 ARG A N 1
ATOM 2775 C CA . ARG A 1 338 ? 35.169 -25.322 58.369 1.00 12.68 335 ARG A CA 1
ATOM 2776 C C . ARG A 1 338 ? 35.337 -25.545 59.861 1.00 11.09 335 ARG A C 1
ATOM 2777 O O . ARG A 1 338 ? 36.450 -25.528 60.357 1.00 10.49 335 ARG A O 1
ATOM 2785 N N . THR A 1 339 ? 34.232 -25.732 60.562 1.00 11.71 336 THR A N 1
ATOM 2786 C CA . THR A 1 339 ? 34.270 -26.054 61.984 1.00 11.90 336 THR A CA 1
ATOM 2787 C C . THR A 1 339 ? 33.628 -27.424 62.235 1.00 11.06 336 THR A C 1
ATOM 2788 O O . THR A 1 339 ? 32.562 -27.738 61.702 1.00 11.73 336 THR A O 1
ATOM 2792 N N . PHE A 1 340 ? 34.289 -28.206 63.078 1.00 10.49 337 PHE A N 1
ATOM 2793 C CA . PHE A 1 340 ? 33.892 -29.580 63.365 1.00 9.14 337 PHE A CA 1
ATOM 2794 C C . PHE A 1 340 ? 33.802 -29.798 64.869 1.00 8.60 337 PHE A C 1
ATOM 2795 O O . PHE A 1 340 ? 34.472 -29.124 65.658 1.00 9.08 337 PHE A O 1
ATOM 2803 N N . VAL A 1 341 ? 33.008 -30.793 65.240 1.00 8.71 338 VAL A N 1
ATOM 2804 C CA . VAL A 1 341 ? 33.034 -31.338 66.585 1.00 8.42 338 VAL A CA 1
ATOM 2805 C C . VAL A 1 341 ? 33.822 -32.608 66.558 1.00 8.00 338 VAL A C 1
ATOM 2806 O O . VAL A 1 341 ? 33.600 -33.487 65.711 1.00 8.68 338 VAL A O 1
ATOM 2810 N N . LEU A 1 342 ? 34.755 -32.708 67.487 1.00 8.78 339 LEU A N 1
ATOM 2811 C CA . LEU A 1 342 ? 35.608 -33.908 67.600 1.00 9.05 339 LEU A CA 1
ATOM 2812 C C . LEU A 1 342 ? 34.780 -35.083 68.164 1.00 9.55 339 LEU A C 1
ATOM 2813 O O . LEU A 1 342 ? 34.171 -34.948 69.225 1.00 9.00 339 LEU A O 1
ATOM 2818 N N . GLU A 1 343 ? 34.770 -36.213 67.463 1.00 8.51 340 GLU A N 1
ATOM 2819 C CA . GLU A 1 343 ? 34.062 -37.437 67.972 1.00 9.39 340 GLU A CA 1
ATOM 2820 C C . GLU A 1 343 ? 35.030 -38.475 68.521 1.00 9.94 340 GLU A C 1
ATOM 2821 O O . GLU A 1 343 ? 34.785 -39.039 69.594 1.00 10.80 340 GLU A O 1
ATOM 2827 N N . GLU A 1 344 ? 36.090 -38.750 67.767 1.00 10.21 341 GLU A N 1
ATOM 2828 C CA . GLU A 1 344 ? 37.165 -39.678 68.196 1.00 12.08 341 GLU A CA 1
ATOM 2829 C C . GLU A 1 344 ? 38.532 -39.187 67.749 1.00 12.27 341 GLU A C 1
ATOM 2830 O O . GLU A 1 344 ? 38.677 -38.556 66.682 1.00 13.11 341 GLU A O 1
ATOM 2836 N N . ILE A 1 345 ? 39.550 -39.536 68.536 1.00 12.44 342 ILE A N 1
ATOM 2837 C CA . ILE A 1 345 ? 40.941 -39.336 68.137 1.00 12.38 342 ILE A CA 1
ATOM 2838 C C . ILE A 1 345 ? 41.652 -40.681 68.246 1.00 12.97 342 ILE A C 1
ATOM 2839 O O . ILE A 1 345 ? 41.586 -41.376 69.294 1.00 12.78 342 ILE A O 1
ATOM 2844 N N . ILE A 1 346 ? 42.278 -41.066 67.142 1.00 11.51 343 ILE A N 1
ATOM 2845 C CA . ILE A 1 346 ? 42.895 -42.392 66.993 1.00 12.77 343 ILE A CA 1
ATOM 2846 C C . ILE A 1 346 ? 44.396 -42.268 66.703 1.00 12.45 343 ILE A C 1
ATOM 2847 O O . ILE A 1 346 ? 44.767 -41.681 65.689 1.00 12.99 343 ILE A O 1
ATOM 2852 N N . PRO A 1 347 ? 45.262 -42.820 67.583 1.00 13.09 344 PRO A N 1
ATOM 2853 C CA . PRO A 1 347 ? 46.708 -42.781 67.316 1.00 12.69 344 PRO A CA 1
ATOM 2854 C C . PRO A 1 347 ? 46.937 -43.517 66.026 1.00 12.40 344 PRO A C 1
ATOM 2855 O O . PRO A 1 347 ? 46.382 -44.604 65.849 1.00 11.94 344 PRO A O 1
ATOM 2859 N N . PHE A 1 348 ? 47.696 -42.924 65.108 1.00 10.85 345 PHE A N 1
ATOM 2860 C CA . PHE A 1 348 ? 47.842 -43.554 63.811 1.00 10.73 345 PHE A CA 1
ATOM 2861 C C . PHE A 1 348 ? 48.976 -44.556 63.757 1.00 11.29 345 PHE A C 1
ATOM 2862 O O . PHE A 1 348 ? 50.088 -44.265 64.213 1.00 12.12 345 PHE A O 1
ATOM 2870 N N . SER A 1 349 ? 48.715 -45.705 63.140 1.00 12.13 346 SER A N 1
ATOM 2871 C CA . SER A 1 349 ? 49.798 -46.585 62.675 1.00 12.45 346 SER A CA 1
ATOM 2872 C C . SER A 1 349 ? 49.218 -47.355 61.505 1.00 12.42 346 SER A C 1
ATOM 2873 O O . SER A 1 349 ? 47.993 -47.412 61.335 1.00 11.31 346 SER A O 1
ATOM 2876 N N . THR A 1 350 ? 50.095 -47.969 60.715 1.00 12.69 347 THR A N 1
ATOM 2877 C CA . THR A 1 350 ? 49.657 -48.697 59.532 1.00 13.63 347 THR A CA 1
ATOM 2878 C C . THR A 1 350 ? 48.565 -49.687 59.919 1.00 13.71 347 THR A C 1
ATOM 2879 O O . THR A 1 350 ? 47.558 -49.791 59.241 1.00 13.74 347 THR A O 1
ATOM 2883 N N . SER A 1 351 ? 48.731 -50.374 61.043 1.00 14.87 348 SER A N 1
ATOM 2884 C CA . SER A 1 351 ? 47.746 -51.374 61.446 1.00 16.04 348 SER A CA 1
ATOM 2885 C C . SER A 1 351 ? 46.339 -50.796 61.687 1.00 15.88 348 SER A C 1
ATOM 2886 O O . SER A 1 351 ? 45.360 -51.516 61.577 1.00 14.69 348 SER A O 1
ATOM 2889 N N . VAL A 1 352 ? 46.201 -49.511 62.018 1.00 14.93 349 VAL A N 1
ATOM 2890 C CA . VAL A 1 352 ? 44.827 -49.003 62.245 1.00 15.56 349 VAL A CA 1
ATOM 2891 C C . VAL A 1 352 ? 44.014 -48.839 60.972 1.00 14.49 349 VAL A C 1
ATOM 2892 O O . VAL A 1 352 ? 42.775 -48.810 61.016 1.00 13.67 349 VAL A O 1
ATOM 2896 N N . LEU A 1 353 ? 44.686 -48.690 59.837 1.00 15.18 350 LEU A N 1
ATOM 2897 C CA . LEU A 1 353 ? 44.008 -48.459 58.552 1.00 14.66 350 LEU A CA 1
ATOM 2898 C C . LEU A 1 353 ? 42.899 -49.452 58.250 1.00 15.38 350 LEU A C 1
ATOM 2899 O O . LEU A 1 353 ? 41.769 -49.048 57.911 1.00 13.82 350 LEU A O 1
ATOM 2904 N N . LYS A 1 354 ? 43.178 -50.754 58.364 1.00 15.80 351 LYS A N 1
ATOM 2905 C CA . LYS A 1 354 ? 42.119 -51.734 58.063 1.00 16.88 351 LYS A CA 1
ATOM 2906 C C . LYS A 1 354 ? 41.051 -51.786 59.150 1.00 16.87 351 LYS A C 1
ATOM 2907 O O . LYS A 1 354 ? 39.981 -52.388 58.969 1.00 16.84 351 LYS A O 1
ATOM 2913 N N . GLN A 1 355 ? 41.293 -51.107 60.274 1.00 15.46 352 GLN A N 1
ATOM 2914 C CA . GLN A 1 355 ? 40.280 -51.097 61.316 1.00 15.04 352 GLN A CA 1
ATOM 2915 C C . GLN A 1 355 ? 39.303 -49.961 61.182 1.00 13.38 352 GLN A C 1
ATOM 2916 O O . GLN A 1 355 ? 38.288 -49.939 61.885 1.00 12.71 352 GLN A O 1
ATOM 2922 N N . LEU A 1 356 ? 39.584 -48.983 60.300 1.00 11.72 353 LEU A N 1
ATOM 2923 C CA . LEU A 1 356 ? 38.740 -47.788 60.279 1.00 10.66 353 LEU A CA 1
ATOM 2924 C C . LEU A 1 356 ? 37.316 -47.978 59.892 1.00 10.11 353 LEU A C 1
ATOM 2925 O O . LEU A 1 356 ? 36.454 -47.218 60.354 1.00 10.29 353 LEU A O 1
ATOM 2930 N N . ARG A 1 357 ? 37.011 -49.009 59.101 1.00 9.07 354 ARG A N 1
ATOM 2931 C CA . ARG A 1 357 ? 35.614 -49.279 58.776 1.00 8.85 354 ARG A CA 1
ATOM 2932 C C . ARG A 1 357 ? 34.816 -49.635 60.029 1.00 9.00 354 ARG A C 1
ATOM 2933 O O . ARG A 1 357 ? 33.590 -49.562 60.024 1.00 9.05 354 ARG A O 1
ATOM 2941 N N . LYS A 1 358 ? 35.497 -50.017 61.105 1.00 9.05 355 LYS A N 1
ATOM 2942 C CA . LYS A 1 358 ? 34.776 -50.288 62.354 1.00 8.94 355 LYS A CA 1
ATOM 2943 C C . LYS A 1 358 ? 34.237 -49.011 63.002 1.00 9.08 355 LYS A C 1
ATOM 2944 O O . LYS A 1 358 ? 33.214 -49.055 63.680 1.00 8.65 355 LYS A O 1
ATOM 2950 N N A VAL A 1 359 ? 34.910 -47.890 62.785 0.50 9.87 356 VAL A N 1
ATOM 2951 N N B VAL A 1 359 ? 34.924 -47.885 62.795 0.50 9.91 356 VAL A N 1
ATOM 2952 C CA A VAL A 1 359 ? 34.547 -46.678 63.520 0.50 11.01 356 VAL A CA 1
ATOM 2953 C CA B VAL A 1 359 ? 34.595 -46.640 63.530 0.50 11.00 356 VAL A CA 1
ATOM 2954 C C A VAL A 1 359 ? 33.439 -45.849 62.887 0.50 11.21 356 VAL A C 1
ATOM 2955 C C B VAL A 1 359 ? 33.597 -45.692 62.860 0.50 11.24 356 VAL A C 1
ATOM 2956 O O A VAL A 1 359 ? 32.676 -45.199 63.597 0.50 10.86 356 VAL A O 1
ATOM 2957 O O B VAL A 1 359 ? 33.066 -44.794 63.529 0.50 10.98 356 VAL A O 1
ATOM 2964 N N . VAL A 1 360 ? 33.352 -45.889 61.561 1.00 10.89 357 VAL A N 1
ATOM 2965 C CA . VAL A 1 360 ? 32.357 -45.101 60.846 1.00 12.53 357 VAL A CA 1
ATOM 2966 C C . VAL A 1 360 ? 31.949 -45.813 59.548 1.00 11.39 357 VAL A C 1
ATOM 2967 O O . VAL A 1 360 ? 32.792 -46.439 58.921 1.00 11.55 357 VAL A O 1
ATOM 2971 N N . PRO A 1 361 ? 30.662 -45.733 59.157 1.00 11.01 358 PRO A N 1
ATOM 2972 C CA . PRO A 1 361 ? 30.277 -46.503 57.962 1.00 11.38 358 PRO A CA 1
ATOM 2973 C C . PRO A 1 361 ? 30.806 -45.930 56.642 1.00 11.43 358 PRO A C 1
ATOM 2974 O O . PRO A 1 361 ? 30.995 -46.674 55.676 1.00 12.87 358 PRO A O 1
ATOM 2978 N N . GLN A 1 362 ? 31.062 -44.615 56.612 1.00 10.03 359 GLN A N 1
ATOM 2979 C CA . GLN A 1 362 ? 31.523 -43.917 55.411 1.00 9.77 359 GLN A CA 1
ATOM 2980 C C . GLN A 1 362 ? 31.982 -42.523 55.863 1.00 8.76 359 GLN A C 1
ATOM 2981 O O . GLN A 1 362 ? 31.555 -42.059 56.930 1.00 8.23 359 GLN A O 1
ATOM 2987 N N . ALA A 1 363 ? 32.833 -41.871 55.080 1.00 8.90 360 ALA A N 1
ATOM 2988 C CA . ALA A 1 363 ? 33.344 -40.544 55.453 1.00 9.66 360 ALA A CA 1
ATOM 2989 C C . ALA A 1 363 ? 34.035 -39.819 54.320 1.00 9.84 360 ALA A C 1
ATOM 2990 O O . ALA A 1 363 ? 34.563 -40.435 53.423 1.00 10.56 360 ALA A O 1
ATOM 2992 N N . SER A 1 364 ? 34.046 -38.490 54.399 1.00 9.67 361 SER A N 1
ATOM 2993 C CA . SER A 1 364 ? 34.973 -37.673 53.633 1.00 10.22 361 SER A CA 1
ATOM 2994 C C . SER A 1 364 ? 36.322 -37.820 54.318 1.00 9.15 361 SER A C 1
ATOM 2995 O O . SER A 1 364 ? 36.373 -38.093 55.507 1.00 8.89 361 SER A O 1
ATOM 2998 N N . ILE A 1 365 ? 37.404 -37.690 53.556 1.00 8.41 362 ILE A N 1
ATOM 2999 C CA . ILE A 1 365 ? 38.763 -37.793 54.141 1.00 8.68 362 ILE A CA 1
ATOM 3000 C C . ILE A 1 365 ? 39.577 -36.562 53.782 1.00 8.76 362 ILE A C 1
ATOM 3001 O O . ILE A 1 365 ? 39.610 -36.149 52.596 1.00 9.23 362 ILE A O 1
ATOM 3006 N N . SER A 1 366 ? 40.230 -35.997 54.801 1.00 8.85 363 SER A N 1
ATOM 3007 C CA . SER A 1 366 ? 41.133 -34.864 54.607 1.00 7.77 363 SER A CA 1
ATOM 3008 C C . SER A 1 366 ? 42.447 -35.158 55.322 1.00 9.40 363 SER A C 1
ATOM 3009 O O . SER A 1 366 ? 42.510 -36.032 56.209 1.00 9.06 363 SER A O 1
ATOM 3012 N N . CYS A 1 367 ? 43.502 -34.465 54.903 1.00 9.02 364 CYS A N 1
ATOM 3013 C CA . CYS A 1 367 ? 44.805 -34.567 55.560 1.00 9.69 364 CYS A CA 1
ATOM 3014 C C . CYS A 1 367 ? 45.428 -33.191 55.722 1.00 9.23 364 CYS A C 1
ATOM 3015 O O . CYS A 1 367 ? 45.314 -32.338 54.802 1.00 9.72 364 CYS A O 1
ATOM 3018 N N . ARG A 1 368 ? 46.015 -32.955 56.890 1.00 8.68 365 ARG A N 1
ATOM 3019 C CA . ARG A 1 368 ? 46.777 -31.729 57.178 1.00 9.30 365 ARG A CA 1
ATOM 3020 C C . ARG A 1 368 ? 47.996 -32.129 57.961 1.00 9.82 365 ARG A C 1
ATOM 3021 O O . ARG A 1 368 ? 47.936 -32.184 59.206 1.00 10.11 365 ARG A O 1
ATOM 3029 N N . ASN A 1 369 ? 49.090 -32.353 57.232 1.00 9.87 366 ASN A N 1
ATOM 3030 C CA . ASN A 1 369 ? 50.374 -32.831 57.766 1.00 10.69 366 ASN A CA 1
ATOM 3031 C C . ASN A 1 369 ? 50.271 -34.300 58.202 1.00 10.23 366 ASN A C 1
ATOM 3032 O O . ASN A 1 369 ? 50.010 -34.621 59.376 1.00 10.38 366 ASN A O 1
ATOM 3037 N N . PHE A 1 370 ? 50.429 -35.189 57.219 1.00 9.85 367 PHE A N 1
ATOM 3038 C CA . PHE A 1 370 ? 50.142 -36.603 57.415 1.00 9.63 367 PHE A CA 1
ATOM 3039 C C . PHE A 1 370 ? 50.914 -37.377 56.331 1.00 10.01 367 PHE A C 1
ATOM 3040 O O . PHE A 1 370 ? 51.047 -36.868 55.205 1.00 10.00 367 PHE A O 1
ATOM 3048 N N . PRO A 1 371 ? 51.382 -38.599 56.649 1.00 10.12 368 PRO A N 1
ATOM 3049 C CA . PRO A 1 371 ? 52.276 -39.269 55.672 1.00 10.79 368 PRO A CA 1
ATOM 3050 C C . PRO A 1 371 ? 51.543 -39.883 54.464 1.00 10.79 368 PRO A C 1
ATOM 3051 O O . PRO A 1 371 ? 52.210 -40.288 53.486 1.00 11.72 368 PRO A O 1
ATOM 3055 N N . LEU A 1 372 ? 50.215 -39.985 54.540 1.00 9.44 369 LEU A N 1
ATOM 3056 C CA . LEU A 1 372 ? 49.427 -40.500 53.403 1.00 9.22 369 LEU A CA 1
ATOM 3057 C C . LEU A 1 372 ? 48.616 -39.365 52.789 1.00 9.38 369 LEU A C 1
ATOM 3058 O O . LEU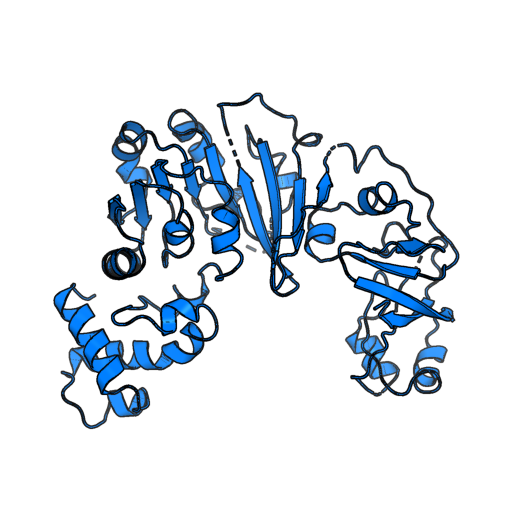 A 1 372 ? 48.255 -38.427 53.499 1.00 10.09 369 LEU A O 1
ATOM 3063 N N . SER A 1 373 ? 48.300 -39.454 51.496 1.00 9.78 370 SER A N 1
ATOM 3064 C CA . SER A 1 373 ? 47.346 -38.513 50.913 1.00 9.86 370 SER A CA 1
ATOM 3065 C C . SER A 1 373 ? 45.935 -38.988 51.270 1.00 9.49 370 SER A C 1
ATOM 3066 O O . SER A 1 373 ? 45.753 -40.124 51.693 1.00 8.96 370 SER A O 1
ATOM 3069 N N . PRO A 1 374 ? 44.929 -38.122 51.086 1.00 9.82 371 PRO A N 1
ATOM 3070 C CA . PRO A 1 374 ? 43.582 -38.575 51.360 1.00 10.32 371 PRO A CA 1
ATOM 3071 C C . PRO A 1 374 ? 43.171 -39.807 50.540 1.00 9.98 371 PRO A C 1
ATOM 3072 O O . PRO A 1 374 ? 42.468 -40.700 51.050 1.00 10.12 371 PRO A O 1
ATOM 3076 N N . ILE A 1 375 ? 43.565 -39.857 49.270 1.00 9.26 372 ILE A N 1
ATOM 3077 C CA . ILE A 1 375 ? 43.172 -41.014 48.452 1.00 10.02 372 ILE A CA 1
ATOM 3078 C C . ILE A 1 375 ? 43.870 -42.300 48.916 1.00 9.48 372 ILE A C 1
ATOM 3079 O O . ILE A 1 375 ? 43.265 -43.373 48.916 1.00 7.61 372 ILE A O 1
ATOM 3084 N N . GLU A 1 376 ? 45.117 -42.177 49.352 1.00 8.01 373 GLU A N 1
ATOM 3085 C CA . GLU A 1 376 ? 45.819 -43.328 49.928 1.00 7.94 373 GLU A CA 1
ATOM 3086 C C . GLU A 1 376 ? 45.162 -43.798 51.225 1.00 9.46 373 GLU A C 1
ATOM 3087 O O . GLU A 1 376 ? 44.968 -45.002 51.434 1.00 8.79 373 GLU A O 1
ATOM 3093 N N . LEU A 1 377 ? 44.837 -42.848 52.101 1.00 9.89 374 LEU A N 1
ATOM 3094 C CA . LEU A 1 377 ? 44.067 -43.166 53.324 1.00 11.07 374 LEU A CA 1
ATOM 3095 C C . LEU A 1 377 ? 42.755 -43.881 52.981 1.00 11.50 374 LEU A C 1
ATOM 3096 O O . LEU A 1 377 ? 42.426 -44.898 53.586 1.00 11.59 374 LEU A O 1
ATOM 3101 N N . ARG A 1 378 ? 42.023 -43.373 51.987 1.00 10.85 375 ARG A N 1
ATOM 3102 C CA . ARG A 1 378 ? 40.800 -44.006 51.562 1.00 11.00 375 ARG A CA 1
ATOM 3103 C C . ARG A 1 378 ? 41.001 -45.439 51.066 1.00 10.30 375 ARG A C 1
ATOM 3104 O O . ARG A 1 378 ? 40.287 -46.376 51.485 1.00 11.19 375 ARG A O 1
ATOM 3112 N N . GLN A 1 379 ? 41.944 -45.621 50.149 1.00 10.00 376 GLN A N 1
ATOM 3113 C CA . GLN A 1 379 ? 42.090 -46.941 49.555 1.00 9.89 376 GLN A CA 1
ATOM 3114 C C . GLN A 1 379 ? 42.618 -47.989 50.516 1.00 9.03 376 GLN A C 1
ATOM 3115 O O . GLN A 1 379 ? 42.194 -49.159 50.468 1.00 9.02 376 GLN A O 1
ATOM 3121 N N . ARG A 1 380 ? 43.524 -47.570 51.384 1.00 7.65 377 ARG A N 1
ATOM 3122 C CA . ARG A 1 380 ? 44.133 -48.501 52.326 1.00 9.37 377 ARG A CA 1
ATOM 3123 C C . ARG A 1 380 ? 43.180 -48.874 53.464 1.00 9.82 377 ARG A C 1
ATOM 3124 O O . ARG A 1 380 ? 43.293 -49.963 54.013 1.00 11.43 377 ARG A O 1
ATOM 3132 N N . SER A 1 381 ? 42.248 -47.986 53.793 1.00 9.80 378 SER A N 1
ATOM 3133 C CA . SER A 1 381 ? 41.214 -48.312 54.800 1.00 10.80 378 SER A CA 1
ATOM 3134 C C . SER A 1 381 ? 39.930 -48.920 54.207 1.00 11.41 378 SER A C 1
ATOM 3135 O O . SER A 1 381 ? 39.095 -49.433 54.956 1.00 12.00 378 SER A O 1
ATOM 3138 N N . LYS A 1 382 ? 39.788 -48.877 52.885 1.00 10.22 379 LYS A N 1
ATOM 3139 C CA . LYS A 1 382 ? 38.563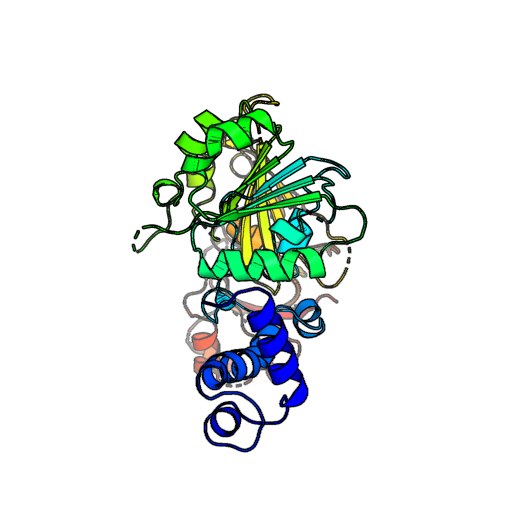 -49.310 52.179 1.00 10.35 379 LYS A CA 1
ATOM 3140 C C . LYS A 1 382 ? 37.325 -48.527 52.618 1.00 10.88 379 LYS A C 1
ATOM 3141 O O . LYS A 1 382 ? 36.213 -49.045 52.632 1.00 9.42 379 LYS A O 1
ATOM 3155 N N . ALA A 1 384 ? 34.239 -46.211 52.524 1.00 14.24 381 ALA A N 1
ATOM 3156 C CA . ALA A 1 384 ? 33.271 -45.670 51.566 1.00 15.38 381 ALA A CA 1
ATOM 3157 C C . ALA A 1 384 ? 33.223 -44.148 51.693 1.00 16.11 381 ALA A C 1
ATOM 3158 O O . ALA A 1 384 ? 33.394 -43.623 52.799 1.00 15.70 381 ALA A O 1
ATOM 3160 N N A ASP A 1 385 ? 32.998 -43.455 50.580 0.50 16.33 382 ASP A N 1
ATOM 3161 N N B ASP A 1 385 ? 33.014 -43.439 50.578 0.50 16.29 382 ASP A N 1
ATOM 3162 C CA A ASP A 1 385 ? 32.815 -42.017 50.628 0.50 17.09 382 ASP A CA 1
ATOM 3163 C CA B ASP A 1 385 ? 32.827 -41.983 50.613 0.50 17.03 382 ASP A CA 1
ATOM 3164 C C A ASP A 1 385 ? 31.363 -41.701 50.942 0.50 16.95 382 ASP A C 1
ATOM 3165 C C B ASP A 1 385 ? 31.381 -41.699 50.974 0.50 16.89 382 ASP A C 1
ATOM 3166 O O A ASP A 1 385 ? 30.517 -42.606 50.996 0.50 16.81 382 ASP A O 1
ATOM 3167 O O B ASP A 1 385 ? 30.559 -42.621 51.082 0.50 16.74 382 ASP A O 1
ATOM 3176 N N . GLY A 1 386 ? 31.087 -40.422 51.164 1.00 16.76 383 GLY A N 1
ATOM 3177 C CA . GLY A 1 386 ? 29.751 -39.973 51.483 1.00 16.41 383 GLY A CA 1
ATOM 3178 C C . GLY A 1 386 ? 29.548 -39.847 52.976 1.00 16.18 383 GLY A C 1
ATOM 3179 O O . GLY A 1 386 ? 30.476 -40.061 53.787 1.00 15.45 383 GLY A O 1
ATOM 3180 N N . GLY A 1 387 ? 28.329 -39.465 53.318 1.00 15.79 384 GLY A N 1
ATOM 3181 C CA . GLY A 1 387 ? 27.937 -39.251 54.697 1.00 16.49 384 GLY A CA 1
ATOM 3182 C C . GLY A 1 387 ? 28.326 -37.870 55.181 1.00 15.60 384 GLY A C 1
ATOM 3183 O O . GLY A 1 387 ? 28.804 -37.043 54.428 1.00 15.24 384 GLY A O 1
ATOM 3184 N N . GLU A 1 388 ? 28.132 -37.645 56.470 1.00 15.72 385 GLU A N 1
ATOM 3185 C CA . GLU A 1 388 ? 28.306 -36.328 57.050 1.00 15.98 385 GLU A CA 1
ATOM 3186 C C . GLU A 1 388 ? 29.585 -36.200 57.874 1.00 14.83 385 GLU A C 1
ATOM 3187 O O . GLU A 1 388 ? 29.907 -35.116 58.323 1.00 14.96 385 GLU A O 1
ATOM 3193 N N . LYS A 1 389 ? 30.300 -37.301 58.070 1.00 13.23 386 LYS A N 1
ATOM 3194 C CA . LYS A 1 389 ? 31.494 -37.305 58.914 1.00 12.89 386 LYS A CA 1
ATOM 3195 C C . LYS A 1 389 ? 32.754 -37.118 58.079 1.00 11.28 386 LYS A C 1
ATOM 3196 O O . LYS A 1 389 ? 32.767 -37.404 56.877 1.00 11.37 386 LYS A O 1
ATOM 3202 N N . THR A 1 390 ? 33.829 -36.699 58.731 1.00 11.20 387 THR A N 1
ATOM 3203 C CA . THR A 1 390 ? 35.134 -36.552 58.098 1.00 10.83 387 THR A CA 1
ATOM 3204 C C . THR A 1 390 ? 36.186 -37.271 58.930 1.00 11.54 387 THR A C 1
ATOM 3205 O O . THR A 1 390 ? 36.204 -37.134 60.157 1.00 11.67 387 THR A O 1
ATOM 3209 N N . LEU A 1 391 ? 37.067 -38.027 58.251 1.00 9.48 388 LEU A N 1
ATOM 3210 C CA . LEU A 1 391 ? 38.270 -38.566 58.895 1.00 10.08 388 LEU A CA 1
ATOM 3211 C C . LEU A 1 391 ? 39.412 -37.656 58.486 1.00 9.51 388 LEU A C 1
ATOM 3212 O O . LEU A 1 391 ? 39.594 -37.402 57.290 1.00 8.88 388 LEU A O 1
ATOM 3225 N N . GLY A 1 393 ? 43.496 -36.817 58.794 1.00 9.09 390 GLY A N 1
ATOM 3226 C CA . GLY A 1 393 ? 44.843 -37.258 59.222 1.00 8.94 390 GLY A CA 1
ATOM 3227 C C . GLY A 1 393 ? 45.669 -36.016 59.518 1.00 9.67 390 GLY A C 1
ATOM 3228 O O . GLY A 1 393 ? 45.706 -35.110 58.708 1.00 11.28 390 GLY A O 1
ATOM 3229 N N . THR A 1 394 ? 46.344 -35.991 60.660 1.00 9.19 391 THR A N 1
ATOM 3230 C CA . THR A 1 394 ? 47.118 -34.820 61.053 1.00 8.69 391 THR A CA 1
ATOM 3231 C C . THR A 1 394 ? 48.175 -35.221 62.072 1.00 8.55 391 THR A C 1
ATOM 3232 O O . THR A 1 394 ? 48.304 -36.417 62.386 1.00 8.67 391 THR A O 1
ATOM 3236 N N . THR A 1 395 ? 48.916 -34.216 62.551 1.00 7.21 392 THR A N 1
ATOM 3237 C CA . THR A 1 395 ? 50.039 -34.404 63.465 1.00 7.91 392 THR A CA 1
ATOM 3238 C C . THR A 1 395 ? 49.899 -33.423 64.608 1.00 7.81 392 THR A C 1
ATOM 3239 O O . THR A 1 395 ? 49.688 -32.202 64.381 1.00 8.22 392 THR A O 1
ATOM 3251 N N . ALA A 1 397 ? 51.374 -31.626 68.350 1.00 6.61 394 ALA A N 1
ATOM 3252 C CA . ALA A 1 397 ? 52.544 -30.780 68.557 1.00 7.44 394 ALA A CA 1
ATOM 3253 C C . ALA A 1 397 ? 53.806 -31.583 68.847 1.00 8.29 394 ALA A C 1
ATOM 3254 O O . ALA A 1 397 ? 54.907 -31.130 68.533 1.00 9.09 394 ALA A O 1
ATOM 3256 N N . ASP A 1 398 ? 53.640 -32.758 69.472 1.00 8.47 395 ASP A N 1
ATOM 3257 C CA . ASP A 1 398 ? 54.790 -33.631 69.794 1.00 8.92 395 ASP A CA 1
ATOM 3258 C C . ASP A 1 398 ? 55.195 -34.584 68.668 1.00 8.98 395 ASP A C 1
ATOM 3259 O O . ASP A 1 398 ? 56.012 -35.480 68.884 1.00 9.29 395 ASP A O 1
ATOM 3264 N N . GLY A 1 399 ? 54.600 -34.401 67.494 1.00 8.82 396 GLY A N 1
ATOM 3265 C CA . GLY A 1 399 ? 54.913 -35.183 66.301 1.00 8.03 396 GLY A CA 1
ATOM 3266 C C . GLY A 1 399 ? 54.067 -36.439 66.135 1.00 9.03 396 GLY A C 1
ATOM 3267 O O . GLY A 1 399 ? 54.254 -37.179 65.156 1.00 9.24 396 GLY A O 1
ATOM 3268 N N . LYS A 1 400 ? 53.168 -36.727 67.083 1.00 9.02 397 LYS A N 1
ATOM 3269 C CA . LYS A 1 400 ? 52.360 -37.949 66.969 1.00 9.67 397 LYS A CA 1
ATOM 3270 C C . LYS A 1 400 ? 51.312 -37.795 65.872 1.00 9.58 397 LYS A C 1
ATOM 3271 O O . LYS A 1 400 ? 50.573 -36.817 65.830 1.00 8.85 397 LYS A O 1
ATOM 3277 N N . LYS A 1 401 ? 51.263 -38.790 64.984 1.00 8.70 398 LYS A N 1
ATOM 3278 C CA . LYS A 1 401 ? 50.301 -38.791 63.918 1.00 9.19 398 LYS A CA 1
ATOM 3279 C C . LYS A 1 401 ? 49.023 -39.381 64.452 1.00 9.25 398 LYS A C 1
ATOM 3280 O O . LYS A 1 401 ? 49.047 -40.426 65.161 1.00 8.66 398 LYS A O 1
ATOM 3286 N N . VAL A 1 402 ? 47.906 -38.773 64.055 1.00 9.56 399 VAL A N 1
ATOM 3287 C CA . VAL A 1 402 ? 46.588 -39.182 64.549 1.00 9.25 399 VAL A CA 1
ATOM 3288 C C . VAL A 1 402 ? 45.586 -39.120 63.425 1.00 9.05 399 VAL A C 1
ATOM 3289 O O . VAL A 1 402 ? 45.787 -38.399 62.436 1.00 8.76 399 VAL A O 1
ATOM 3293 N N . LEU A 1 403 ? 44.483 -39.844 63.608 1.00 9.22 400 LEU A N 1
ATOM 3294 C CA . LEU A 1 403 ? 43.280 -39.668 62.790 1.00 9.65 400 LEU A CA 1
ATOM 3295 C C . LEU A 1 403 ? 42.194 -39.105 63.677 1.00 10.22 400 LEU A C 1
ATOM 3296 O O . LEU A 1 403 ? 41.978 -39.581 64.823 1.00 10.93 400 LEU A O 1
ATOM 3301 N N . LEU A 1 404 ? 41.527 -38.071 63.172 1.00 9.41 401 LEU A N 1
ATOM 3302 C CA . LEU A 1 404 ? 40.364 -37.512 63.890 1.00 9.37 401 LEU A CA 1
ATOM 3303 C C . LEU A 1 404 ? 39.102 -37.875 63.151 1.00 9.52 401 LEU A C 1
ATOM 3304 O O . LEU A 1 404 ? 39.013 -37.701 61.926 1.00 10.36 401 LEU A O 1
ATOM 3309 N N . LEU A 1 405 ? 38.122 -38.358 63.912 1.00 8.13 402 LEU A N 1
ATOM 3310 C CA . LEU A 1 405 ? 36.751 -38.539 63.411 1.00 7.85 402 LEU A CA 1
ATOM 3311 C C . LEU A 1 405 ? 35.954 -37.311 63.821 1.00 7.25 402 LEU A C 1
ATOM 3312 O O . LEU A 1 405 ? 35.864 -36.998 65.004 1.00 7.80 402 LEU A O 1
ATOM 3317 N N . LEU A 1 406 ? 35.440 -36.598 62.809 1.00 7.59 403 LEU A N 1
ATOM 3318 C CA . LEU A 1 406 ? 34.831 -35.266 62.974 1.00 8.32 403 LEU A CA 1
ATOM 3319 C C . LEU A 1 406 ? 33.422 -35.265 62.405 1.00 7.95 403 LEU A C 1
ATOM 3320 O O . LEU A 1 406 ? 33.167 -35.940 61.419 1.00 9.15 403 LEU A O 1
ATOM 3325 N N . ARG A 1 407 ? 32.512 -34.505 63.007 1.00 9.26 404 ARG A N 1
ATOM 3326 C CA . ARG A 1 407 ? 31.257 -34.141 62.348 1.00 9.28 404 ARG A CA 1
ATOM 3327 C C . ARG A 1 407 ? 31.189 -32.614 62.207 1.00 9.87 404 ARG A C 1
ATOM 3328 O O . ARG A 1 407 ? 31.826 -31.914 62.961 1.00 8.56 404 ARG A O 1
ATOM 3336 N N . LYS A 1 408 ? 30.426 -32.100 61.244 1.00 12.06 405 LYS A N 1
ATOM 3337 C CA . LYS A 1 408 ? 30.232 -30.642 61.112 1.00 14.45 405 LYS A CA 1
ATOM 3338 C C . LYS A 1 408 ? 29.659 -30.011 62.376 1.00 16.01 405 LYS A C 1
ATOM 3339 O O . LYS A 1 408 ? 28.819 -30.602 63.038 1.00 15.63 405 LYS A O 1
ATOM 3345 N N . ALA A 1 409 ? 30.107 -28.810 62.694 1.00 17.25 406 ALA A N 1
ATOM 3346 C CA . ALA A 1 409 ? 29.628 -28.116 63.871 1.00 20.67 406 ALA A CA 1
ATOM 3347 C C . ALA A 1 409 ? 28.200 -27.552 63.699 1.00 22.36 406 ALA A C 1
ATOM 3348 O O . ALA A 1 409 ? 27.482 -27.394 64.694 1.00 24.29 406 ALA A O 1
ATOM 3350 N N . GLU A 1 410 ? 27.754 -27.270 62.472 1.00 24.21 407 GLU A N 1
ATOM 3351 C CA . GLU A 1 410 ? 26.330 -26.842 62.294 1.00 25.97 407 GLU A CA 1
ATOM 3352 C C . GLU A 1 410 ? 25.543 -27.539 61.159 1.00 26.86 407 GLU A C 1
ATOM 3353 O O . GLU A 1 410 ? 25.395 -28.778 61.138 1.00 28.23 407 GLU A O 1
#

Sequence (393 aa):
LFDEKEILAITRWAKLYANQSPDRILLLGGSSNNDIPPEYRAAVATQIELWPRLRNNKLPQWAGISSSSLYIPSRLSSLEQSSGAVVTSSYKSRRFIREGTKVVDLTTGGGLGIIDFIALSKASQGIYIERNDETAVAARHNIPLLLNEGKDVNILTGDFKEYLPLIKTFHPDYIYVDPARRRVYAIADCEPDLIPLATELLPFCSSILAKLSPIDLWDTLQQSLLHVQELHVVAAHGEVKELLVRSLNEATIPPEKVPIHAINLLLETVIPFIFTEEERSSISIPPYYTDSIDKYVYEPHTALLKAGAFKTVAYRRLGLRKLHPNSHLYTSEAYEESSAAFFPPGRTFVLEEIIPFSTSVLKQLRKVVVPQASISCRNFPLSPIELRQRSKADDGGEKTLGTTADGKKVLLLLRKAE